Protein AF-0000000080651163 (afdb_homodimer)

InterPro domains:
  IPR012674 Calycin [G3DSA:2.40.128.20] (42-221)
  IPR012674 Calycin [SSF50814] (44-220)
  IPR014602 Uncharacterised conserved protein UCP036226 [PIRSF036226] (4-221)
  IPR014878 THAP4-like, heme-binding domain [PF08768] (44-219)

Structure (mmCIF, N/CA/C/O backbone):
data_AF-0000000080651163-model_v1
#
loop_
_entity.id
_entity.type
_entity.pdbx_description
1 polymer 'THAP4-like heme-binding beta-barrel domain-containing protein'
#
loop_
_atom_site.group_PDB
_atom_site.id
_atom_site.type_symbol
_atom_site.label_atom_id
_atom_site.label_alt_id
_atom_site.label_comp_id
_atom_site.label_asym_id
_atom_site.label_entity_id
_atom_site.label_seq_id
_atom_site.pdbx_PDB_ins_code
_atom_site.Cartn_x
_atom_site.Cartn_y
_atom_site.Cartn_z
_atom_site.occupancy
_atom_site.B_iso_or_equiv
_atom_site.auth_seq_id
_atom_site.auth_comp_id
_atom_site.auth_asym_id
_atom_site.auth_atom_id
_atom_site.pdbx_PDB_model_num
ATOM 1 N N . MET A 1 1 ? 51.156 18.938 74.125 1 22.95 1 MET A N 1
ATOM 2 C CA . MET A 1 1 ? 50.5 17.625 74.062 1 22.95 1 MET A CA 1
ATOM 3 C C . MET A 1 1 ? 49.094 17.75 73.5 1 22.95 1 MET A C 1
ATOM 5 O O . MET A 1 1 ? 48.156 17.078 73.938 1 22.95 1 MET A O 1
ATOM 9 N N . ARG A 1 2 ? 48.812 18.875 72.625 1 21.78 2 ARG A N 1
ATOM 10 C CA . ARG A 1 2 ? 47.5 19.328 72.188 1 21.78 2 ARG A CA 1
ATOM 11 C C . ARG A 1 2 ? 46.844 18.281 71.312 1 21.78 2 ARG A C 1
ATOM 13 O O . ARG A 1 2 ? 47.531 17.656 70.438 1 21.78 2 ARG A O 1
ATOM 20 N N . ALA A 1 3 ? 45.594 17.781 71.625 1 25.98 3 ALA A N 1
ATOM 21 C CA . ALA A 1 3 ? 44.5 16.844 71.375 1 25.98 3 ALA A CA 1
ATOM 22 C C . ALA A 1 3 ? 43.906 17.078 70 1 25.98 3 ALA A C 1
ATOM 24 O O . ALA A 1 3 ? 43.5 18.188 69.625 1 25.98 3 ALA A O 1
ATOM 25 N N . GLU A 1 4 ? 44.344 16.375 68.875 1 24.39 4 GLU A N 1
ATOM 26 C CA . GLU A 1 4 ? 44.094 16.203 67.438 1 24.39 4 GLU A CA 1
ATOM 27 C C . GLU A 1 4 ? 42.656 15.766 67.188 1 24.39 4 GLU A C 1
ATOM 29 O O . GLU A 1 4 ? 42.281 14.633 67.5 1 24.39 4 GLU A O 1
ATOM 34 N N . THR A 1 5 ? 41.656 16.547 67.625 1 27 5 THR A N 1
ATOM 35 C CA . THR A 1 5 ? 40.25 16.156 67.562 1 27 5 THR A CA 1
ATOM 36 C C . THR A 1 5 ? 39.844 15.891 66.062 1 27 5 THR A C 1
ATOM 38 O O . THR A 1 5 ? 39.875 16.797 65.25 1 27 5 THR A O 1
ATOM 41 N N . MET A 1 6 ? 40.188 14.688 65.5 1 25.88 6 MET A N 1
ATOM 42 C CA . MET A 1 6 ? 39.969 14.164 64.188 1 25.88 6 MET A CA 1
ATOM 43 C C . MET A 1 6 ? 38.469 14.148 63.844 1 25.88 6 MET A C 1
ATOM 45 O O . MET A 1 6 ? 37.688 13.516 64.562 1 25.88 6 MET A O 1
ATOM 49 N N . LYS A 1 7 ? 37.844 15.242 63.406 1 26.58 7 LYS A N 1
ATOM 50 C CA . LYS A 1 7 ? 36.469 15.445 63.031 1 26.58 7 LYS A CA 1
ATOM 51 C C . LYS A 1 7 ? 36.031 14.477 61.906 1 26.58 7 LYS A C 1
ATOM 53 O O . LYS A 1 7 ? 36.594 14.508 60.812 1 26.58 7 LYS A O 1
ATOM 58 N N . LYS A 1 8 ? 35.688 13.188 62.188 1 25.36 8 LYS A N 1
ATOM 59 C CA . LYS A 1 8 ? 35.25 12.156 61.25 1 25.36 8 LYS A CA 1
ATOM 60 C C . LYS A 1 8 ? 33.938 12.57 60.562 1 25.36 8 LYS A C 1
ATOM 62 O O . LYS A 1 8 ? 32.938 12.891 61.219 1 25.36 8 LYS A O 1
ATOM 67 N N . PHE A 1 9 ? 33.938 13.281 59.406 1 26.95 9 PHE A N 1
ATOM 68 C CA . PHE A 1 9 ? 32.812 13.664 58.562 1 26.95 9 PHE A CA 1
ATOM 69 C C . PHE A 1 9 ? 32.031 12.43 58.094 1 26.95 9 PHE A C 1
ATOM 71 O O . PHE A 1 9 ? 32.625 11.477 57.594 1 26.95 9 PHE A O 1
ATOM 78 N N . ILE A 1 10 ? 30.953 11.992 58.812 1 25.67 10 ILE A N 1
ATOM 79 C CA . ILE A 1 10 ? 30.047 10.875 58.594 1 25.67 10 ILE A CA 1
ATOM 80 C C . ILE A 1 10 ? 29.328 11.055 57.25 1 25.67 10 ILE A C 1
ATOM 82 O O . ILE A 1 10 ? 28.734 12.102 57 1 25.67 10 ILE A O 1
ATOM 86 N N . ILE A 1 11 ? 29.766 10.352 56.188 1 26.08 11 ILE A N 1
ATOM 87 C CA . ILE A 1 11 ? 29.25 10.227 54.812 1 26.08 11 ILE A CA 1
ATOM 88 C C . ILE A 1 11 ? 27.828 9.68 54.844 1 26.08 11 ILE A C 1
ATOM 90 O O . ILE A 1 11 ? 27.594 8.562 55.312 1 26.08 11 ILE A O 1
ATOM 94 N N . ALA A 1 12 ? 26.812 10.461 55.312 1 25.47 12 ALA A N 1
ATOM 95 C CA . ALA A 1 12 ? 25.438 9.953 55.281 1 25.47 12 ALA A CA 1
ATOM 96 C C . ALA A 1 12 ? 25.031 9.523 53.875 1 25.47 12 ALA A C 1
ATOM 98 O O . ALA A 1 12 ? 25.141 10.305 52.938 1 25.47 12 ALA A O 1
ATOM 99 N N . SER A 1 13 ? 25.234 8.25 53.5 1 26.03 13 SER A N 1
ATOM 100 C CA . SER A 1 13 ? 24.797 7.609 52.25 1 26.03 13 SER A CA 1
ATOM 101 C C . SER A 1 13 ? 23.297 7.738 52.062 1 26.03 13 SER A C 1
ATOM 103 O O . SER A 1 13 ? 22.516 7.301 52.906 1 26.03 13 SER A O 1
ATOM 105 N N . LEU A 1 14 ? 22.781 8.906 51.594 1 26.3 14 LEU A N 1
ATOM 106 C CA . LEU A 1 14 ? 21.359 9.055 51.281 1 26.3 14 LEU A CA 1
ATOM 107 C C . LEU A 1 14 ? 20.906 8 50.281 1 26.3 14 LEU A C 1
ATOM 109 O O . LEU A 1 14 ? 21.453 7.91 49.188 1 26.3 14 LEU A O 1
ATOM 113 N N . VAL A 1 15 ? 20.516 6.797 50.75 1 29.36 15 VAL A N 1
ATOM 114 C CA . VAL A 1 15 ? 19.938 5.715 49.969 1 29.36 15 VAL A CA 1
ATOM 115 C C . VAL A 1 15 ? 18.656 6.203 49.25 1 29.36 15 VAL A C 1
ATOM 117 O O . VAL A 1 15 ? 17.703 6.594 49.938 1 29.36 15 VAL A O 1
ATOM 120 N N . GLY A 1 16 ? 18.797 6.957 48.156 1 25.12 16 GLY A N 1
ATOM 121 C CA . GLY A 1 16 ? 17.641 7.344 47.375 1 25.12 16 GLY A CA 1
ATOM 122 C C . GLY A 1 16 ? 16.75 6.172 47 1 25.12 16 GLY A C 1
ATOM 123 O O . GLY A 1 16 ? 17.25 5.137 46.531 1 25.12 16 GLY A O 1
ATOM 124 N N . ILE A 1 17 ? 15.633 5.91 47.719 1 28.12 17 ILE A N 1
ATOM 125 C CA . ILE A 1 17 ? 14.594 4.918 47.5 1 28.12 17 ILE A CA 1
ATOM 126 C C . ILE A 1 17 ? 14.008 5.113 46.094 1 28.12 17 ILE A C 1
ATOM 128 O O . ILE A 1 17 ? 13.586 6.219 45.75 1 28.12 17 ILE A O 1
ATOM 132 N N . SER A 1 18 ? 14.516 4.375 45.125 1 28.05 18 SER A N 1
ATOM 133 C CA . SER A 1 18 ? 13.961 4.297 43.781 1 28.05 18 SER A CA 1
ATOM 134 C C . SER A 1 18 ? 12.492 3.871 43.812 1 28.05 18 SER A C 1
ATOM 136 O O . SER A 1 18 ? 12.18 2.738 44.188 1 28.05 18 SER A O 1
ATOM 138 N N . ALA A 1 19 ? 11.539 4.707 44.219 1 27.91 19 ALA A N 1
ATOM 139 C CA . ALA A 1 19 ? 10.141 4.301 44.062 1 27.91 19 ALA A CA 1
ATOM 140 C C . ALA A 1 19 ? 9.828 3.873 42.625 1 27.91 19 ALA A C 1
ATOM 142 O O . ALA A 1 19 ? 9.969 4.664 41.719 1 27.91 19 ALA A O 1
ATOM 143 N N . ALA A 1 20 ? 9.992 2.586 42.344 1 29.36 20 ALA A N 1
ATOM 144 C CA . ALA A 1 20 ? 9.477 1.976 41.125 1 29.36 20 ALA A CA 1
ATOM 145 C C . ALA A 1 20 ? 7.984 2.244 40.969 1 29.36 20 ALA A C 1
ATOM 147 O O . ALA A 1 20 ? 7.168 1.738 41.719 1 29.36 20 ALA A O 1
ATOM 148 N N . LEU A 1 21 ? 7.605 3.508 40.688 1 31.38 21 LEU A N 1
ATOM 149 C CA . LEU A 1 21 ? 6.176 3.607 40.406 1 31.38 21 LEU A CA 1
ATOM 150 C C . LEU A 1 21 ? 5.781 2.686 39.25 1 31.38 21 LEU A C 1
ATOM 152 O O . LEU A 1 21 ? 6.395 2.725 38.188 1 31.38 21 LEU A O 1
ATOM 156 N N . PRO A 1 22 ? 5.223 1.517 39.594 1 33.09 22 PRO A N 1
ATOM 157 C CA . PRO A 1 22 ? 4.707 0.686 38.531 1 33.09 22 PRO A CA 1
ATOM 158 C C . PRO A 1 22 ? 3.742 1.44 37.594 1 33.09 22 PRO A C 1
ATOM 160 O O . PRO A 1 22 ? 2.852 2.145 38.094 1 33.09 22 PRO A O 1
ATOM 163 N N . LEU A 1 23 ? 4.234 2.115 36.594 1 30.75 23 LEU A N 1
ATOM 164 C CA . LEU A 1 23 ? 3.256 2.627 35.625 1 30.75 23 LEU A CA 1
ATOM 165 C C . LEU A 1 23 ? 2.395 1.496 35.094 1 30.75 23 LEU A C 1
ATOM 167 O O . LEU A 1 23 ? 2.914 0.542 34.5 1 30.75 23 LEU A O 1
ATOM 171 N N . PRO A 1 24 ? 1.314 1.161 35.781 1 33.72 24 PRO A N 1
ATOM 172 C CA . PRO A 1 24 ? 0.444 0.208 35.062 1 33.72 24 PRO A CA 1
ATOM 173 C C . PRO A 1 24 ? 0.053 0.678 33.688 1 33.72 24 PRO A C 1
ATOM 175 O O . PRO A 1 24 ? -0.509 1.765 33.531 1 33.72 24 PRO A O 1
ATOM 178 N N . THR A 1 25 ? 0.872 0.562 32.75 1 32.19 25 THR A N 1
ATOM 179 C CA . THR A 1 25 ? 0.318 0.75 31.406 1 32.19 25 THR A CA 1
ATOM 180 C C . THR A 1 25 ? -0.868 -0.183 31.172 1 32.19 25 THR A C 1
ATOM 182 O O . THR A 1 25 ? -0.701 -1.402 31.094 1 32.19 25 THR A O 1
ATOM 185 N N . HIS A 1 26 ? -1.938 -0.028 31.906 1 30.03 26 HIS A N 1
ATOM 186 C CA . HIS A 1 26 ? -3.119 -0.759 31.469 1 30.03 26 HIS A CA 1
ATOM 187 C C . HIS A 1 26 ? -3.385 -0.524 29.984 1 30.03 26 HIS A C 1
ATOM 189 O O . HIS A 1 26 ? -3.66 0.604 29.562 1 30.03 26 HIS A O 1
ATOM 195 N N . ALA A 1 27 ? -2.795 -1.27 29.156 1 33.47 27 ALA A N 1
ATOM 196 C CA . ALA A 1 27 ? -3.381 -1.371 27.828 1 33.47 27 ALA A CA 1
ATOM 197 C C . ALA A 1 27 ? -4.891 -1.587 27.906 1 33.47 27 ALA A C 1
ATOM 199 O O . ALA A 1 27 ? -5.352 -2.676 28.25 1 33.47 27 ALA A O 1
ATOM 200 N N . GLU A 1 28 ? -5.672 -0.628 28.406 1 31.88 28 GLU A N 1
ATOM 201 C CA . GLU A 1 28 ? -7.102 -0.816 28.188 1 31.88 28 GLU A CA 1
ATOM 202 C C . GLU A 1 28 ? -7.395 -1.215 26.734 1 31.88 28 GLU A C 1
ATOM 204 O O . GLU A 1 28 ? -7.043 -0.49 25.812 1 31.88 28 GLU A O 1
ATOM 209 N N . THR A 1 29 ? -7.301 -2.428 26.453 1 37.78 29 THR A N 1
ATOM 210 C CA . THR A 1 29 ? -7.883 -2.887 25.188 1 37.78 29 THR A CA 1
ATOM 211 C C . THR A 1 29 ? -9.227 -2.205 24.938 1 37.78 29 THR A C 1
ATOM 213 O O . THR A 1 29 ? -10.156 -2.342 25.734 1 37.78 29 THR A O 1
ATOM 216 N N . ASN A 1 30 ? -9.195 -0.977 24.531 1 39.34 30 ASN A N 1
ATOM 217 C CA . ASN A 1 30 ? -10.43 -0.368 24.047 1 39.34 30 ASN A CA 1
ATOM 218 C C . ASN A 1 30 ? -11.344 -1.398 23.375 1 39.34 30 ASN A C 1
ATOM 220 O O . ASN A 1 30 ? -11.203 -1.681 22.188 1 39.34 30 ASN A O 1
ATOM 224 N N . LYS A 1 31 ? -11.648 -2.385 24 1 36.62 31 LYS A N 1
ATOM 225 C CA . LYS A 1 31 ? -12.688 -3.252 23.469 1 36.62 31 LYS A CA 1
ATOM 226 C C . LYS A 1 31 ? -13.938 -2.453 23.109 1 36.62 31 LYS A C 1
ATOM 228 O O . LYS A 1 31 ? -14.602 -1.904 23.984 1 36.62 31 LYS A O 1
ATOM 233 N N . ALA A 1 32 ? -14.055 -1.808 21.953 1 44.81 32 ALA A N 1
ATOM 234 C CA . ALA A 1 32 ? -15.344 -1.311 21.484 1 44.81 32 ALA A CA 1
ATOM 235 C C . ALA A 1 32 ? -16.469 -2.271 21.859 1 44.81 32 ALA A C 1
ATOM 237 O O . ALA A 1 32 ? -16.266 -3.484 21.922 1 44.81 32 ALA A O 1
ATOM 238 N N . PRO A 1 33 ? -17.516 -1.879 22.391 1 50.28 33 PRO A N 1
ATOM 239 C CA . PRO A 1 33 ? -18.609 -2.82 22.594 1 50.28 33 PRO A CA 1
ATOM 240 C C . PRO A 1 33 ? -18.828 -3.746 21.391 1 50.28 33 PRO A C 1
ATOM 242 O O . PRO A 1 33 ? -18.5 -3.377 20.266 1 50.28 33 PRO A O 1
ATOM 245 N N . GLU A 1 34 ? -18.969 -5.109 21.531 1 55.12 34 GLU A N 1
ATOM 246 C CA . GLU A 1 34 ? -19.094 -6.238 20.609 1 55.12 34 GLU A CA 1
ATOM 247 C C . GLU A 1 34 ? -19.828 -5.84 19.344 1 55.12 34 GLU A C 1
ATOM 249 O O . GLU A 1 34 ? -19.531 -6.348 18.25 1 55.12 34 GLU A O 1
ATOM 254 N N . ASN A 1 35 ? -20.641 -4.672 19.391 1 65.31 35 ASN A N 1
ATOM 255 C CA . ASN A 1 35 ? -21.484 -4.422 18.234 1 65.31 35 ASN A CA 1
ATOM 256 C C . ASN A 1 35 ? -21.281 -3.023 17.672 1 65.31 35 ASN A C 1
ATOM 258 O O . ASN A 1 35 ? -22.031 -2.576 16.812 1 65.31 35 ASN A O 1
ATOM 262 N N . SER A 1 36 ? -20.219 -2.416 18.125 1 88.56 36 SER A N 1
ATOM 263 C CA . SER A 1 36 ? -20.031 -1.05 17.641 1 88.56 36 SER A CA 1
ATOM 264 C C . SER A 1 36 ? -19.172 -1.011 16.391 1 88.56 36 SER A C 1
ATOM 266 O O . SER A 1 36 ? -18.172 -1.727 16.297 1 88.56 36 SER A O 1
ATOM 268 N N . THR A 1 37 ? -19.625 -0.181 15.406 1 96.44 37 THR A N 1
ATOM 269 C CA . THR A 1 37 ? -18.828 0.049 14.211 1 96.44 37 THR A CA 1
ATOM 270 C C . THR A 1 37 ? -17.797 1.146 14.453 1 96.44 37 THR A C 1
ATOM 272 O O . THR A 1 37 ? -16.969 1.44 13.586 1 96.44 37 THR A O 1
ATOM 275 N N . ILE A 1 38 ? -17.844 1.748 15.703 1 97.12 38 ILE A N 1
ATOM 276 C CA . ILE A 1 38 ? -16.922 2.818 16.062 1 97.12 38 ILE A CA 1
ATOM 277 C C . ILE A 1 38 ? -15.719 2.234 16.781 1 97.12 38 ILE A C 1
ATOM 279 O O . ILE A 1 38 ? -15.859 1.58 17.812 1 97.12 38 ILE A O 1
ATOM 283 N N . ILE A 1 39 ? -14.578 2.361 16.219 1 96.81 39 ILE A N 1
ATOM 284 C CA . ILE A 1 39 ? -13.305 1.937 16.797 1 96.81 39 ILE A CA 1
ATOM 285 C C . ILE A 1 39 ? -12.344 3.123 16.859 1 96.81 39 ILE A C 1
ATOM 287 O O . ILE A 1 39 ? -12.07 3.76 15.844 1 96.81 39 ILE A O 1
ATOM 291 N N . ASN A 1 40 ? -11.797 3.441 18.047 1 94.81 40 ASN A N 1
ATOM 292 C CA . ASN A 1 40 ? -10.883 4.562 18.234 1 94.81 40 ASN A CA 1
ATOM 293 C C . ASN A 1 40 ? -11.477 5.863 17.703 1 94.81 40 ASN A C 1
ATOM 295 O O . ASN A 1 40 ? -10.789 6.625 17.016 1 94.81 40 ASN A O 1
ATOM 299 N N . GLY A 1 41 ? -12.773 5.996 17.828 1 95.56 41 GLY A N 1
ATOM 300 C CA . GLY A 1 41 ? -13.461 7.223 17.453 1 95.56 41 GLY A CA 1
ATOM 301 C C . GLY A 1 41 ? -13.805 7.293 15.977 1 95.56 41 GLY A C 1
ATOM 302 O O . GLY A 1 41 ? -14.352 8.297 15.508 1 95.56 41 GLY A O 1
ATOM 303 N N . MET A 1 42 ? -13.531 6.285 15.227 1 97.75 42 MET A N 1
ATOM 304 C CA . MET A 1 42 ? -13.781 6.242 13.789 1 97.75 42 MET A CA 1
ATOM 305 C C . MET A 1 42 ? -14.859 5.219 13.461 1 97.75 42 MET A C 1
ATOM 307 O O . MET A 1 42 ? -14.852 4.105 13.992 1 97.75 42 MET A O 1
ATOM 311 N N . ASP A 1 43 ? -15.766 5.621 12.633 1 98.5 43 ASP A N 1
ATOM 312 C CA . ASP A 1 43 ? -16.812 4.699 12.195 1 98.5 43 ASP A CA 1
ATOM 313 C C . ASP A 1 43 ? -16.359 3.9 10.969 1 98.5 43 ASP A C 1
ATOM 315 O O . ASP A 1 43 ? -16.312 4.434 9.859 1 98.5 43 ASP A O 1
ATOM 319 N N . PHE A 1 44 ? -16.188 2.609 11.172 1 98.62 44 PHE A N 1
ATOM 320 C CA . PHE A 1 44 ? -15.688 1.766 10.094 1 98.62 44 PHE A CA 1
ATOM 321 C C . PHE A 1 44 ? -16.828 1.064 9.375 1 98.62 44 PHE A C 1
ATOM 323 O O . PHE A 1 44 ? -16.609 0.344 8.398 1 98.62 44 PHE A O 1
ATOM 330 N N . GLY A 1 45 ? -18.016 1.302 9.805 1 98 45 GLY A N 1
ATOM 331 C CA . GLY A 1 45 ? -19.141 0.652 9.164 1 98 45 GLY A CA 1
ATOM 332 C C . GLY A 1 45 ? -18.984 -0.85 9.039 1 98 45 GLY A C 1
ATOM 333 O O . GLY A 1 45 ? -18.672 -1.53 10.016 1 98 45 GLY A O 1
ATOM 334 N N . PRO A 1 46 ? -19.234 -1.421 7.859 1 97.62 46 PRO A N 1
ATOM 335 C CA . PRO A 1 46 ? -19.172 -2.873 7.672 1 97.62 46 PRO A CA 1
ATOM 336 C C . PRO A 1 46 ? -17.766 -3.428 7.895 1 97.62 46 PRO A C 1
ATOM 338 O O . PRO A 1 46 ? -17.594 -4.641 8.039 1 97.62 46 PRO A O 1
ATOM 341 N N . LEU A 1 47 ? -16.766 -2.594 7.879 1 98.19 47 LEU A N 1
ATOM 342 C CA . LEU A 1 47 ? -15.391 -3.061 7.977 1 98.19 47 LEU A CA 1
ATOM 343 C C . LEU A 1 47 ? -15 -3.32 9.43 1 98.19 47 LEU A C 1
ATOM 345 O O . LEU A 1 47 ? -13.977 -3.947 9.695 1 98.19 47 LEU A O 1
ATOM 349 N N . ALA A 1 48 ? -15.805 -2.84 10.375 1 97.62 48 ALA A N 1
ATOM 350 C CA . ALA A 1 48 ? -15.461 -2.895 11.789 1 97.62 48 ALA A CA 1
ATOM 351 C C . ALA A 1 48 ? -15.195 -4.332 12.234 1 97.62 48 ALA A C 1
ATOM 353 O O . ALA A 1 48 ? -14.312 -4.582 13.055 1 97.62 48 ALA A O 1
ATOM 354 N N . LYS A 1 49 ? -15.914 -5.242 11.734 1 95.44 49 LYS A N 1
ATOM 355 C CA . LYS A 1 49 ? -15.828 -6.625 12.195 1 95.44 49 LYS A CA 1
ATOM 356 C C . LYS A 1 49 ? -14.516 -7.27 11.75 1 95.44 49 LYS A C 1
ATOM 358 O O . LYS A 1 49 ? -14.164 -8.352 12.219 1 95.44 49 LYS A O 1
ATOM 363 N N . LEU A 1 50 ? -13.766 -6.637 10.844 1 97.5 50 LEU A N 1
ATOM 364 C CA . LEU A 1 50 ? -12.547 -7.215 10.289 1 97.5 50 LEU A CA 1
ATOM 365 C C . LEU A 1 50 ? -11.391 -7.105 11.273 1 97.5 50 LEU A C 1
ATOM 367 O O . LEU A 1 50 ? -10.398 -7.82 11.148 1 97.5 50 LEU A O 1
ATOM 371 N N . VAL A 1 51 ? -11.477 -6.266 12.203 1 97.69 51 VAL A N 1
ATOM 372 C CA . VAL A 1 51 ? -10.359 -6.012 13.102 1 97.69 51 VAL A CA 1
ATOM 373 C C . VAL A 1 51 ? -9.883 -7.324 13.711 1 97.69 51 VAL A C 1
ATOM 375 O O . VAL A 1 51 ? -10.68 -8.094 14.25 1 97.69 51 VAL A O 1
ATOM 378 N N . GLY A 1 52 ? -8.594 -7.504 13.617 1 97.94 52 GLY A N 1
ATOM 379 C CA . GLY A 1 52 ? -8.008 -8.727 14.148 1 97.94 52 GLY A CA 1
ATOM 380 C C . GLY A 1 52 ? -7.332 -9.57 13.086 1 97.94 52 GLY A C 1
ATOM 381 O O . GLY A 1 52 ? -7.027 -9.078 11.992 1 97.94 52 GLY A O 1
ATOM 382 N N . THR A 1 53 ? -7.004 -10.781 13.438 1 98.69 53 THR A N 1
ATOM 383 C CA . THR A 1 53 ? -6.293 -11.695 12.555 1 98.69 53 THR A CA 1
ATOM 384 C C . THR A 1 53 ? -7.219 -12.805 12.062 1 98.69 53 THR A C 1
ATOM 386 O O . THR A 1 53 ? -8.016 -13.344 12.836 1 98.69 53 THR A O 1
ATOM 389 N N . TRP A 1 54 ? -7.172 -13.094 10.812 1 98.38 54 TRP A N 1
ATOM 390 C CA . TRP A 1 54 ? -7.961 -14.125 10.148 1 98.38 54 TRP A CA 1
ATOM 391 C C . TRP A 1 54 ? -7.055 -15.164 9.484 1 98.38 54 TRP A C 1
ATOM 393 O O . TRP A 1 54 ? -6.031 -14.812 8.898 1 98.38 54 TRP A O 1
ATOM 403 N N . LYS A 1 55 ? -7.457 -16.391 9.594 1 98 55 LYS A N 1
ATOM 404 C CA . LYS A 1 55 ? -6.699 -17.484 8.969 1 98 55 LYS A CA 1
ATOM 405 C C . LYS A 1 55 ? -7.609 -18.375 8.133 1 98 55 LYS A C 1
ATOM 407 O O . LYS A 1 55 ? -8.805 -18.484 8.406 1 98 55 LYS A O 1
ATOM 412 N N . THR A 1 56 ? -6.984 -18.984 7.176 1 97.12 56 THR A N 1
ATOM 413 C CA . THR A 1 56 ? -7.715 -19.859 6.277 1 97.12 56 THR A CA 1
ATOM 414 C C . THR A 1 56 ? -8.359 -21.016 7.051 1 97.12 56 THR A C 1
ATOM 416 O O . THR A 1 56 ? -7.75 -21.578 7.961 1 97.12 56 THR A O 1
ATOM 419 N N . VAL A 1 57 ? -9.578 -21.297 6.621 1 92 57 VAL A N 1
ATOM 420 C CA . VAL A 1 57 ? -10.25 -22.516 7.043 1 92 57 VAL A CA 1
ATOM 421 C C . VAL A 1 57 ? -9.922 -23.656 6.07 1 92 57 VAL A C 1
ATOM 423 O O . VAL A 1 57 ? -9.742 -23.406 4.871 1 92 57 VAL A O 1
ATOM 426 N N . GLU A 1 58 ? -9.781 -24.812 6.629 1 85.56 58 GLU A N 1
ATOM 427 C CA . GLU A 1 58 ? -9.586 -25.938 5.73 1 85.56 58 GLU A CA 1
ATOM 428 C C . GLU A 1 58 ? -10.719 -26.031 4.707 1 85.56 58 GLU A C 1
ATOM 430 O O . GLU A 1 58 ? -11.883 -25.766 5.035 1 85.56 58 GLU A O 1
ATOM 435 N N . PRO A 1 59 ? -10.422 -26.453 3.438 1 82.94 59 PRO A N 1
ATOM 436 C CA . PRO A 1 59 ? -9.172 -27.031 2.939 1 82.94 59 PRO A CA 1
ATOM 437 C C . PRO A 1 59 ? -8.172 -25.969 2.482 1 82.94 59 PRO A C 1
ATOM 439 O O . PRO A 1 59 ? -7.094 -26.312 1.989 1 82.94 59 PRO A O 1
ATOM 442 N N . GLY A 1 60 ? -8.438 -24.703 2.594 1 83.94 60 GLY A N 1
ATOM 443 C CA . GLY A 1 60 ? -7.516 -23.672 2.148 1 83.94 60 GLY A CA 1
ATOM 444 C C . GLY A 1 60 ? -7.984 -22.953 0.899 1 83.94 60 GLY A C 1
ATOM 445 O O . GLY A 1 60 ? -9.117 -23.156 0.448 1 83.94 60 GLY A O 1
ATOM 446 N N . GLY A 1 61 ? -7.062 -21.984 0.457 1 94.06 61 GLY A N 1
ATOM 447 C CA . GLY A 1 61 ? -7.344 -21.234 -0.76 1 94.06 61 GLY A CA 1
ATOM 448 C C . GLY A 1 61 ? -6.691 -21.844 -1.991 1 94.06 61 GLY A C 1
ATOM 449 O O . GLY A 1 61 ? -5.922 -22.797 -1.889 1 94.06 61 GLY A O 1
ATOM 450 N N . THR A 1 62 ? -7.18 -21.453 -3.062 1 95.5 62 THR A N 1
ATOM 451 C CA . THR A 1 62 ? -6.605 -21.875 -4.332 1 95.5 62 THR A CA 1
ATOM 452 C C . THR A 1 62 ? -6.172 -20.672 -5.164 1 95.5 62 THR A C 1
ATOM 454 O O . THR A 1 62 ? -6.934 -19.719 -5.328 1 95.5 62 THR A O 1
ATOM 457 N N . ASP A 1 63 ? -4.953 -20.75 -5.641 1 96.69 63 ASP A N 1
ATOM 458 C CA . ASP A 1 63 ? -4.359 -19.75 -6.523 1 96.69 63 ASP A CA 1
ATOM 459 C C . ASP A 1 63 ? -4.242 -20.281 -7.953 1 96.69 63 ASP A C 1
ATOM 461 O O . ASP A 1 63 ? -3.592 -21.297 -8.195 1 96.69 63 ASP A O 1
ATOM 465 N N . VAL A 1 64 ? -4.891 -19.656 -8.875 1 97.5 64 VAL A N 1
ATOM 466 C CA . VAL A 1 64 ? -4.734 -19.922 -10.297 1 97.5 64 VAL A CA 1
ATOM 467 C C . VAL A 1 64 ? -3.912 -18.797 -10.945 1 97.5 64 VAL A C 1
ATOM 469 O O . VAL A 1 64 ? -4.359 -17.656 -11.008 1 97.5 64 VAL A O 1
ATOM 472 N N . ALA A 1 65 ? -2.725 -19.078 -11.445 1 97.56 65 ALA A N 1
ATOM 473 C CA . ALA A 1 65 ? -1.786 -18.062 -11.93 1 97.56 65 ALA A CA 1
ATOM 474 C C . ALA A 1 65 ? -1.081 -18.547 -13.195 1 97.56 65 ALA A C 1
ATOM 476 O O . ALA A 1 65 ? -1.114 -19.734 -13.531 1 97.56 65 ALA A O 1
ATOM 477 N N . PRO A 1 66 ? -0.52 -17.578 -13.953 1 97.06 66 PRO A N 1
ATOM 478 C CA . PRO A 1 66 ? 0.258 -18.016 -15.117 1 97.06 66 PRO A CA 1
ATOM 479 C C . PRO A 1 66 ? 1.481 -18.844 -14.734 1 97.06 66 PRO A C 1
ATOM 481 O O . PRO A 1 66 ? 2.262 -18.438 -13.867 1 97.06 66 PRO A O 1
ATOM 484 N N . GLY A 1 67 ? 1.604 -19.953 -15.43 1 96.69 67 GLY A N 1
ATOM 485 C CA . GLY A 1 67 ? 2.787 -20.766 -15.219 1 96.69 67 GLY A CA 1
ATOM 486 C C . GLY A 1 67 ? 4.074 -20.078 -15.617 1 96.69 67 GLY A C 1
ATOM 487 O O . GLY A 1 67 ? 4.105 -19.312 -16.594 1 96.69 67 GLY A O 1
ATOM 488 N N . LYS A 1 68 ? 5.141 -20.375 -14.852 1 95.69 68 LYS A N 1
ATOM 489 C CA . LYS A 1 68 ? 6.445 -19.781 -15.133 1 95.69 68 LYS A CA 1
ATOM 490 C C . LYS A 1 68 ? 7.219 -20.609 -16.156 1 95.69 68 LYS A C 1
ATOM 492 O O . LYS A 1 68 ? 6.871 -21.766 -16.406 1 95.69 68 LYS A O 1
ATOM 497 N N . GLU A 1 69 ? 8.211 -19.953 -16.703 1 96.19 69 GLU A N 1
ATOM 498 C CA . GLU A 1 69 ? 9.133 -20.719 -17.531 1 96.19 69 GLU A CA 1
ATOM 499 C C . GLU A 1 69 ? 9.719 -21.906 -16.781 1 96.19 69 GLU A C 1
ATOM 501 O O . GLU A 1 69 ? 10.109 -21.781 -15.617 1 96.19 69 GLU A O 1
ATOM 506 N N . GLY A 1 70 ? 9.578 -23.109 -17.391 1 94.62 70 GLY A N 1
ATOM 507 C CA . GLY A 1 70 ? 10.156 -24.312 -16.797 1 94.62 70 GLY A CA 1
ATOM 508 C C . GLY A 1 70 ? 9.195 -25.047 -15.883 1 94.62 70 GLY A C 1
ATOM 509 O O . GLY A 1 70 ? 9.508 -26.141 -15.383 1 94.62 70 GLY A O 1
ATOM 510 N N . SER A 1 71 ? 8.047 -24.484 -15.656 1 93.94 71 SER A N 1
ATOM 511 C CA . SER A 1 71 ? 7.086 -25.156 -14.797 1 93.94 71 SER A CA 1
ATOM 512 C C . SER A 1 71 ? 6.465 -26.359 -15.5 1 93.94 71 SER A C 1
ATOM 514 O O . SER A 1 71 ? 6.594 -26.516 -16.719 1 93.94 71 SER A O 1
ATOM 516 N N . ASN A 1 72 ? 5.742 -27.141 -14.719 1 93.94 72 ASN A N 1
ATOM 517 C CA . ASN A 1 72 ? 5.121 -28.344 -15.258 1 93.94 72 ASN A CA 1
ATOM 518 C C . ASN A 1 72 ? 3.996 -28 -16.234 1 93.94 72 ASN A C 1
ATOM 520 O O . ASN A 1 72 ? 3.68 -28.797 -17.125 1 93.94 72 ASN A O 1
ATOM 524 N N . VAL A 1 73 ? 3.402 -26.812 -16.109 1 96.38 73 VAL A N 1
ATOM 525 C CA . VAL A 1 73 ? 2.279 -26.438 -16.969 1 96.38 73 VAL A CA 1
ATOM 526 C C . VAL A 1 73 ? 2.77 -25.562 -18.109 1 96.38 73 VAL A C 1
ATOM 528 O O . VAL A 1 73 ? 1.979 -25.141 -18.953 1 96.38 73 VAL A O 1
ATOM 531 N N . GLY A 1 74 ? 4.043 -25.297 -18.234 1 95.44 74 GLY A N 1
ATOM 532 C CA . GLY A 1 74 ? 4.617 -24.469 -19.281 1 95.44 74 GLY A CA 1
ATOM 533 C C . GLY A 1 74 ? 4.391 -22.984 -19.047 1 95.44 74 GLY A C 1
ATOM 534 O O . GLY A 1 74 ? 3.504 -22.594 -18.297 1 95.44 74 GLY A O 1
ATOM 535 N N . LYS A 1 75 ? 5.219 -22.203 -19.734 1 95.81 75 LYS A N 1
ATOM 536 C CA . LYS A 1 75 ? 5.105 -20.75 -19.656 1 95.81 75 LYS A CA 1
ATOM 537 C C . LYS A 1 75 ? 3.736 -20.281 -20.141 1 95.81 75 LYS A C 1
ATOM 539 O O . LYS A 1 75 ? 3.355 -20.531 -21.297 1 95.81 75 LYS A O 1
ATOM 544 N N . GLY A 1 76 ? 3.021 -19.562 -19.172 1 95.88 76 GLY A N 1
ATOM 545 C CA . GLY A 1 76 ? 1.71 -19.047 -19.547 1 95.88 76 GLY A CA 1
ATOM 546 C C . GLY A 1 76 ? 0.596 -20.062 -19.328 1 95.88 76 GLY A C 1
ATOM 547 O O . GLY A 1 76 ? -0.584 -19.719 -19.438 1 95.88 76 GLY A O 1
ATOM 548 N N . GLY A 1 77 ? 0.956 -21.312 -19.047 1 97.12 77 GLY A N 1
ATOM 549 C CA . GLY A 1 77 ? -0.055 -22.297 -18.703 1 97.12 77 GLY A CA 1
ATOM 550 C C . GLY A 1 77 ? -0.774 -22 -17.406 1 97.12 77 GLY A C 1
ATOM 551 O O . GLY A 1 77 ? -0.475 -21 -16.75 1 97.12 77 GLY A O 1
ATOM 552 N N . THR A 1 78 ? -1.752 -22.797 -17.109 1 97.75 78 THR A N 1
ATOM 553 C CA . THR A 1 78 ? -2.535 -22.578 -15.891 1 97.75 78 THR A CA 1
ATOM 554 C C . THR A 1 78 ? -1.926 -23.328 -14.711 1 97.75 78 THR A C 1
ATOM 556 O O . THR A 1 78 ? -2.01 -24.547 -14.633 1 97.75 78 THR A O 1
ATOM 559 N N . ALA A 1 79 ? -1.297 -22.594 -13.797 1 97.06 79 ALA A N 1
ATOM 560 C CA . ALA A 1 79 ? -0.757 -23.172 -12.57 1 97.06 79 ALA A CA 1
ATOM 561 C C . ALA A 1 79 ? -1.75 -23.031 -11.422 1 97.06 79 ALA A C 1
ATOM 563 O O . ALA A 1 79 ? -2.334 -21.969 -11.219 1 97.06 79 ALA A O 1
ATOM 564 N N . VAL A 1 80 ? -1.968 -24.125 -10.758 1 97.06 80 VAL A N 1
ATOM 565 C CA . VAL A 1 80 ? -2.846 -24.125 -9.594 1 97.06 80 VAL A CA 1
ATOM 566 C C . VAL A 1 80 ? -2.033 -24.438 -8.336 1 97.06 80 VAL A C 1
ATOM 568 O O . VAL A 1 80 ? -1.281 -25.406 -8.297 1 97.06 80 VAL A O 1
ATOM 571 N N . GLU A 1 81 ? -2.084 -23.547 -7.305 1 96.25 81 GLU A N 1
ATOM 572 C CA . GLU A 1 81 ? -1.313 -23.688 -6.074 1 96.25 81 GLU A CA 1
ATOM 573 C C . GLU A 1 81 ? -2.213 -23.578 -4.844 1 96.25 81 GLU A C 1
ATOM 575 O O . GLU A 1 81 ? -2.723 -22.5 -4.535 1 96.25 81 GLU A O 1
ATOM 580 N N . PRO A 1 82 ? -2.484 -24.75 -4.148 1 96.81 82 PRO A N 1
ATOM 581 C CA . PRO A 1 82 ? -3.158 -24.641 -2.852 1 96.81 82 PRO A CA 1
ATOM 582 C C . PRO A 1 82 ? -2.361 -23.812 -1.843 1 96.81 82 PRO A C 1
ATOM 584 O O . PRO A 1 82 ? -1.132 -23.906 -1.798 1 96.81 82 PRO A O 1
ATOM 587 N N . TYR A 1 83 ? -3.121 -23.016 -1.104 1 97.94 83 TYR A N 1
ATOM 588 C CA . TYR A 1 83 ? -2.406 -22.156 -0.161 1 97.94 83 TYR A CA 1
ATOM 589 C C . TYR A 1 83 ? -3.217 -21.953 1.111 1 97.94 83 TYR A C 1
ATOM 591 O O . TYR A 1 83 ? -4.406 -22.266 1.155 1 97.94 83 TYR A O 1
ATOM 599 N N . TYR A 1 84 ? -2.572 -21.562 2.162 1 97.88 84 TYR A N 1
ATOM 600 C CA . TYR A 1 84 ? -3.215 -20.969 3.322 1 97.88 84 TYR A CA 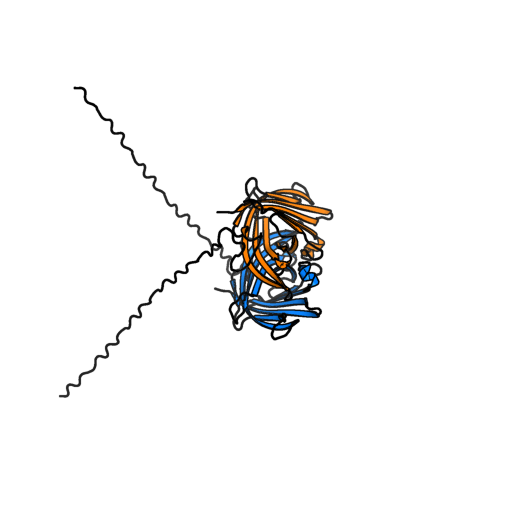1
ATOM 601 C C . TYR A 1 84 ? -2.699 -19.547 3.555 1 97.88 84 TYR A C 1
ATOM 603 O O . TYR A 1 84 ? -1.689 -19.141 2.973 1 97.88 84 TYR A O 1
ATOM 611 N N . GLU A 1 85 ? -3.51 -18.797 4.305 1 98.19 85 GLU A N 1
ATOM 612 C CA . GLU A 1 85 ? -3.168 -17.375 4.391 1 98.19 85 GLU A CA 1
ATOM 613 C C . GLU A 1 85 ? -3.484 -16.812 5.773 1 98.19 85 GLU A C 1
ATOM 615 O O . GLU A 1 85 ? -4.207 -17.438 6.551 1 98.19 85 GLU A O 1
ATOM 620 N N . VAL A 1 86 ? -2.811 -15.789 6.121 1 98.38 86 VAL A N 1
ATOM 621 C CA . VAL A 1 86 ? -3.049 -14.961 7.301 1 98.38 86 VAL A CA 1
ATOM 622 C C . VAL A 1 86 ? -3.354 -13.531 6.871 1 98.38 86 VAL A C 1
ATOM 624 O O . VAL A 1 86 ? -2.574 -12.914 6.137 1 98.38 86 VAL A O 1
ATOM 627 N N . LEU A 1 87 ? -4.496 -13.062 7.242 1 98.31 87 LEU A N 1
ATOM 628 C CA . LEU A 1 87 ? -4.918 -11.68 7.035 1 98.31 87 LEU A CA 1
ATOM 629 C C . LEU A 1 87 ? -5.082 -10.953 8.367 1 98.31 87 LEU A C 1
ATOM 631 O O . LEU A 1 87 ? -5.82 -11.414 9.242 1 98.31 87 LEU A O 1
ATOM 635 N N . THR A 1 88 ? -4.391 -9.883 8.562 1 98.81 88 THR A N 1
ATOM 636 C CA . THR A 1 88 ? -4.504 -9.086 9.773 1 98.81 88 THR A CA 1
ATOM 637 C C . THR A 1 88 ? -4.988 -7.672 9.445 1 98.81 88 THR A C 1
ATOM 639 O O . THR A 1 88 ? -4.453 -7.02 8.547 1 98.81 88 THR A O 1
ATOM 642 N N . PHE A 1 89 ? -5.988 -7.215 10.195 1 98.56 89 PHE A N 1
ATOM 643 C CA . PHE A 1 89 ? -6.59 -5.898 10.023 1 98.56 89 PHE A CA 1
ATOM 644 C C . PHE A 1 89 ? -6.426 -5.055 11.281 1 98.56 89 PHE A C 1
ATOM 646 O O . PHE A 1 89 ? -6.617 -5.551 12.391 1 98.56 89 PHE A O 1
ATOM 653 N N . GLU A 1 90 ? -6.082 -3.781 11.07 1 98.38 90 GLU A N 1
ATOM 654 C CA . GLU A 1 90 ? -5.953 -2.844 12.188 1 98.38 90 GLU A CA 1
ATOM 655 C C . GLU A 1 90 ? -6.43 -1.448 11.789 1 98.38 90 GLU A C 1
ATOM 657 O O . GLU A 1 90 ? -6.09 -0.953 10.711 1 98.38 90 GLU A O 1
ATOM 662 N N . PRO A 1 91 ? -7.238 -0.809 12.695 1 98.31 91 PRO A N 1
ATOM 663 C CA . PRO A 1 91 ? -7.527 0.599 12.414 1 98.31 91 PRO A CA 1
ATOM 664 C C . PRO A 1 91 ? -6.266 1.442 12.266 1 98.31 91 PRO A C 1
ATOM 666 O O . PRO A 1 91 ? -5.34 1.324 13.078 1 98.31 91 PRO A O 1
ATOM 669 N N . ALA A 1 92 ? -6.258 2.27 11.211 1 98.12 92 ALA A N 1
ATOM 670 C CA . ALA A 1 92 ? -4.973 2.904 10.922 1 98.12 92 ALA A CA 1
ATOM 671 C C . ALA A 1 92 ? -5.09 4.426 10.977 1 98.12 92 ALA A C 1
ATOM 673 O O . ALA A 1 92 ? -4.25 5.094 11.578 1 98.12 92 ALA A O 1
ATOM 674 N N . ALA A 1 93 ? -6.078 4.984 10.312 1 97.69 93 ALA A N 1
ATOM 675 C CA . ALA A 1 93 ? -6.078 6.434 10.141 1 97.69 93 ALA A CA 1
ATOM 676 C C . ALA A 1 93 ? -7.406 6.918 9.57 1 97.69 93 ALA A C 1
ATOM 678 O O . ALA A 1 93 ? -8.227 6.117 9.117 1 97.69 93 ALA A O 1
ATOM 679 N N . ASP A 1 94 ? -7.605 8.242 9.68 1 98.25 94 ASP A N 1
ATOM 680 C CA . ASP A 1 94 ? -8.625 8.945 8.906 1 98.25 94 ASP A CA 1
ATOM 681 C C . ASP A 1 94 ? -8.016 10.078 8.086 1 98.25 94 ASP A C 1
ATOM 683 O O . ASP A 1 94 ? -6.859 10.453 8.305 1 98.25 94 ASP A O 1
ATOM 687 N N . ALA A 1 95 ? -8.75 10.477 7.082 1 98.19 95 ALA A N 1
ATOM 688 C CA . ALA A 1 95 ? -8.359 11.602 6.238 1 98.19 95 ALA A CA 1
ATOM 689 C C . ALA A 1 95 ? -9.578 12.266 5.613 1 98.19 95 ALA A C 1
ATOM 691 O O . ALA A 1 95 ? -10.617 11.625 5.422 1 98.19 95 ALA A O 1
ATOM 692 N N . THR A 1 96 ? -9.461 13.562 5.352 1 98.12 96 THR A N 1
ATOM 693 C CA . THR A 1 96 ? -10.469 14.289 4.59 1 98.12 96 THR A CA 1
ATOM 694 C C . THR A 1 96 ? -9.906 14.766 3.256 1 98.12 96 THR A C 1
ATOM 696 O O . THR A 1 96 ? -8.953 15.547 3.225 1 98.12 96 THR A O 1
ATOM 699 N N . ASN A 1 97 ? -10.516 14.266 2.17 1 98.44 97 ASN A N 1
ATOM 700 C CA . ASN A 1 97 ? -10.102 14.664 0.829 1 98.44 97 ASN A CA 1
ATOM 701 C C . ASN A 1 97 ? -10.805 15.953 0.39 1 98.44 97 ASN A C 1
ATOM 703 O O . ASN A 1 97 ? -12.031 16.047 0.483 1 98.44 97 ASN A O 1
ATOM 707 N N . ALA A 1 98 ? -10.031 16.922 -0.016 1 97.81 98 ALA A N 1
ATOM 708 C CA . ALA A 1 98 ? -10.516 18.109 -0.696 1 97.81 98 ALA A CA 1
ATOM 709 C C . ALA A 1 98 ? -11.586 18.828 0.131 1 97.81 98 ALA A C 1
ATOM 711 O O . ALA A 1 98 ? -12.586 19.297 -0.411 1 97.81 98 ALA A O 1
ATOM 712 N N . SER A 1 99 ? -11.469 18.797 1.39 1 97.56 99 SER A N 1
ATOM 713 C CA . SER A 1 99 ? -12.352 19.469 2.332 1 97.56 99 SER A CA 1
ATOM 714 C C . SER A 1 99 ? -13.766 18.906 2.27 1 97.56 99 SER A C 1
ATOM 716 O O . SER A 1 99 ? -14.719 19.547 2.719 1 97.56 99 SER A O 1
ATOM 718 N N . ASP A 1 100 ? -13.953 17.719 1.738 1 98.06 100 ASP A N 1
ATOM 719 C CA . ASP A 1 100 ? -15.305 17.234 1.452 1 98.06 100 ASP A CA 1
ATOM 720 C C . ASP A 1 100 ? -15.469 15.781 1.866 1 98.06 100 ASP A C 1
ATOM 722 O O . ASP A 1 100 ? -16.359 15.453 2.652 1 98.06 100 ASP A O 1
ATOM 726 N N . GLN A 1 101 ? -14.633 14.914 1.446 1 98.75 101 GLN A N 1
ATOM 727 C CA . GLN A 1 101 ? -14.789 13.477 1.622 1 98.75 101 GLN A CA 1
ATOM 728 C C . GLN A 1 101 ? -13.992 12.984 2.828 1 98.75 101 GLN A C 1
ATOM 730 O O . GLN A 1 101 ? -12.766 12.914 2.785 1 98.75 101 GLN A O 1
ATOM 735 N N . TYR A 1 102 ? -14.727 12.625 3.865 1 98.75 102 TYR A N 1
ATOM 736 C CA . TYR A 1 102 ? -14.109 12.047 5.051 1 98.75 102 TYR A CA 1
ATOM 737 C C . TYR A 1 102 ? -13.984 10.531 4.918 1 98.75 102 TYR A C 1
ATOM 739 O O . TYR A 1 102 ? -14.961 9.852 4.586 1 98.75 102 TYR A O 1
ATOM 747 N N . LEU A 1 103 ? -12.773 10.008 5.18 1 98.94 103 LEU A N 1
ATOM 748 C CA . LEU A 1 103 ? -12.453 8.586 5.055 1 98.94 103 LEU A CA 1
ATOM 749 C C . LEU A 1 103 ? -11.875 8.039 6.359 1 98.94 103 LEU A C 1
ATOM 751 O O . LEU A 1 103 ? -11.172 8.75 7.074 1 98.94 103 LEU A O 1
ATOM 755 N N . VAL A 1 104 ? -12.188 6.773 6.629 1 98.88 104 VAL A N 1
ATOM 756 C CA . VAL A 1 104 ? -11.477 6.027 7.664 1 98.88 104 VAL A CA 1
ATOM 757 C C . VAL A 1 104 ? -10.836 4.781 7.055 1 98.88 104 VAL A C 1
ATOM 759 O O . VAL A 1 104 ? -11.43 4.125 6.199 1 98.88 104 VAL A O 1
ATOM 762 N N . ALA A 1 105 ? -9.633 4.496 7.48 1 98.94 105 ALA A N 1
ATOM 763 C CA . ALA A 1 105 ? -8.852 3.461 6.805 1 98.94 105 ALA A CA 1
ATOM 764 C C . ALA A 1 105 ? -8.453 2.352 7.773 1 98.94 105 ALA A C 1
ATOM 766 O O . ALA A 1 105 ? -7.906 2.621 8.844 1 98.94 105 ALA A O 1
ATOM 767 N N . MET A 1 106 ? -8.797 1.141 7.379 1 98.81 106 MET A N 1
ATOM 768 C CA . MET A 1 106 ? -8.344 -0.099 8 1 98.81 106 MET A CA 1
ATOM 769 C C . MET A 1 106 ? -7.113 -0.647 7.281 1 98.81 106 MET A C 1
ATOM 771 O O . MET A 1 106 ? -7.207 -1.084 6.133 1 98.81 106 MET A O 1
ATOM 775 N N . TYR A 1 107 ? -6 -0.621 7.973 1 98.88 107 TYR A N 1
ATOM 776 C CA . TYR A 1 107 ? -4.82 -1.25 7.395 1 98.88 107 TYR A CA 1
ATOM 777 C C . TYR A 1 107 ? -4.949 -2.768 7.402 1 98.88 107 TYR A C 1
ATOM 779 O O . TYR A 1 107 ? -5.516 -3.344 8.336 1 98.88 107 TYR A O 1
ATOM 787 N N . TYR A 1 108 ? -4.316 -3.377 6.332 1 98.81 108 TYR A N 1
ATOM 788 C CA . TYR A 1 108 ? -4.25 -4.832 6.426 1 98.81 108 TYR A CA 1
ATOM 789 C C . TYR A 1 108 ? -2.936 -5.355 5.859 1 98.81 108 TYR A C 1
ATOM 791 O O . TYR A 1 108 ? -2.346 -4.734 4.973 1 98.81 108 TYR A O 1
ATOM 799 N N . LYS A 1 109 ? -2.51 -6.41 6.418 1 98.81 109 LYS A N 1
ATOM 800 C CA . LYS A 1 109 ? -1.409 -7.258 5.973 1 98.81 109 LYS A CA 1
ATOM 801 C C . LYS A 1 109 ? -1.918 -8.625 5.516 1 98.81 109 LYS A C 1
ATOM 803 O O . LYS A 1 109 ? -2.623 -9.312 6.254 1 98.81 109 LYS A O 1
ATOM 808 N N . HIS A 1 110 ? -1.597 -8.945 4.277 1 98.69 110 HIS A N 1
ATOM 809 C CA . HIS A 1 110 ? -2.02 -10.195 3.65 1 98.69 110 HIS A CA 1
ATOM 810 C C . HIS A 1 110 ? -0.819 -11.055 3.266 1 98.69 110 HIS A C 1
ATOM 812 O O . HIS A 1 110 ? -0.067 -10.703 2.354 1 98.69 110 HIS A O 1
ATOM 818 N N . GLU A 1 111 ? -0.635 -12.164 4.031 1 98.62 111 GLU A N 1
ATOM 819 C CA . GLU A 1 111 ? 0.44 -13.109 3.752 1 98.62 111 GLU A CA 1
ATOM 820 C C . GLU A 1 111 ? -0.115 -14.461 3.316 1 98.62 111 GLU A C 1
ATOM 822 O O . GLU A 1 111 ? -1.066 -14.969 3.912 1 98.62 111 GLU A O 1
ATOM 827 N N . VAL A 1 112 ? 0.481 -15 2.273 1 98.44 112 VAL A N 1
ATOM 828 C CA . VAL A 1 112 ? 0.002 -16.266 1.712 1 98.44 112 VAL A CA 1
ATOM 829 C C . VAL A 1 112 ? 1.151 -17.266 1.631 1 98.44 112 VAL A C 1
ATOM 831 O O . VAL A 1 112 ? 2.262 -16.906 1.226 1 98.44 112 VAL A O 1
ATOM 834 N N . PHE A 1 113 ? 0.848 -18.531 1.991 1 97.88 113 PHE A N 1
ATOM 835 C CA . PHE A 1 113 ? 1.841 -19.594 2.094 1 97.88 113 PHE A CA 1
ATOM 836 C C . PHE A 1 113 ? 1.396 -20.828 1.315 1 97.88 113 PHE A C 1
ATOM 838 O O . PHE A 1 113 ? 0.219 -21.188 1.341 1 97.88 113 PHE A O 1
ATOM 845 N N . ARG A 1 114 ? 2.352 -21.359 0.646 1 97 114 ARG A N 1
ATOM 846 C CA . ARG A 1 114 ? 2.047 -22.609 -0.045 1 97 114 ARG A CA 1
ATOM 847 C C . ARG A 1 114 ? 1.84 -23.75 0.949 1 97 114 ARG A C 1
ATOM 849 O O . ARG A 1 114 ? 2.629 -23.922 1.88 1 97 114 ARG A O 1
ATOM 856 N N . VAL A 1 115 ? 0.856 -24.594 0.638 1 96.12 115 VAL A N 1
ATOM 857 C CA . VAL A 1 115 ? 0.583 -25.734 1.499 1 96.12 115 VAL A CA 1
ATOM 858 C C . VAL A 1 115 ? 1.733 -26.734 1.405 1 96.12 115 VAL A C 1
ATOM 860 O O . VAL A 1 115 ? 2.146 -27.312 2.414 1 96.12 115 VAL A O 1
ATOM 863 N N . ARG A 1 116 ? 2.344 -26.906 0.208 1 95.12 116 ARG A N 1
ATOM 864 C CA . ARG A 1 116 ? 3.287 -27.984 -0.073 1 95.12 116 ARG A CA 1
ATOM 865 C C . ARG A 1 116 ? 4.59 -27.797 0.695 1 95.12 116 ARG A C 1
ATOM 867 O O . ARG A 1 116 ? 5.285 -28.766 1.006 1 95.12 116 ARG A O 1
ATOM 874 N N . ASP A 1 117 ? 5.012 -26.578 1.088 1 96.75 117 ASP A N 1
ATOM 875 C CA . ASP A 1 117 ? 6.324 -26.406 1.705 1 96.75 117 ASP A CA 1
ATOM 876 C C . ASP A 1 117 ? 6.309 -25.25 2.711 1 96.75 117 ASP A C 1
ATOM 878 O O . ASP A 1 117 ? 7.355 -24.859 3.234 1 96.75 117 ASP A O 1
ATOM 882 N N . ASN A 1 118 ? 5.203 -24.641 2.979 1 96.62 118 ASN A N 1
ATOM 883 C CA . ASN A 1 118 ? 4.996 -23.547 3.918 1 96.62 118 ASN A CA 1
ATOM 884 C C . ASN A 1 118 ? 5.766 -22.297 3.498 1 96.62 118 ASN A C 1
ATOM 886 O O . ASN A 1 118 ? 5.969 -21.391 4.305 1 96.62 118 ASN A O 1
ATOM 890 N N . GLY A 1 119 ? 6.207 -22.281 2.232 1 96.69 119 GLY A N 1
ATOM 891 C CA . GLY A 1 119 ? 6.891 -21.109 1.737 1 96.69 119 GLY A CA 1
ATOM 892 C C . GLY A 1 119 ? 5.953 -19.953 1.457 1 96.69 119 GLY A C 1
ATOM 893 O O . GLY A 1 119 ? 4.887 -20.141 0.869 1 96.69 119 GLY A O 1
ATOM 894 N N . LYS A 1 120 ? 6.355 -18.766 1.965 1 97.25 120 LYS A N 1
ATOM 895 C CA . LYS A 1 120 ? 5.598 -17.562 1.638 1 97.25 120 LYS A CA 1
ATOM 896 C C . LYS A 1 120 ? 5.754 -17.188 0.165 1 97.25 120 LYS A C 1
ATOM 898 O O . LYS A 1 120 ? 6.875 -17.094 -0.337 1 97.25 120 LYS A O 1
ATOM 903 N N . PHE A 1 121 ? 4.59 -17.016 -0.517 1 96.75 121 PHE A N 1
ATOM 904 C CA . PHE A 1 121 ? 4.758 -16.688 -1.926 1 96.75 121 PHE A CA 1
ATOM 905 C C . PHE A 1 121 ? 3.904 -15.477 -2.299 1 96.75 121 PHE A C 1
ATOM 907 O O . PHE A 1 121 ? 3.771 -15.148 -3.479 1 96.75 121 PHE A O 1
ATOM 914 N N . HIS A 1 122 ? 3.266 -14.875 -1.359 1 98.12 122 HIS A N 1
ATOM 915 C CA . HIS A 1 122 ? 2.541 -13.625 -1.576 1 98.12 122 HIS A CA 1
ATOM 916 C C . HIS A 1 122 ? 2.562 -12.75 -0.327 1 98.12 122 HIS A C 1
ATOM 918 O O . HIS A 1 122 ? 2.428 -13.258 0.791 1 98.12 122 HIS A O 1
ATOM 924 N N . ASP A 1 123 ? 2.752 -11.516 -0.503 1 98.69 123 ASP A N 1
ATOM 925 C CA . ASP A 1 123 ? 2.648 -10.438 0.475 1 98.69 123 ASP A CA 1
ATOM 926 C C . ASP A 1 123 ? 1.899 -9.234 -0.105 1 98.69 123 ASP A C 1
ATOM 928 O O . ASP A 1 123 ? 2.096 -8.883 -1.269 1 98.69 123 ASP A O 1
ATOM 932 N N . GLN A 1 124 ? 1.067 -8.688 0.64 1 98.81 124 GLN A N 1
ATOM 933 C CA . GLN A 1 124 ? 0.235 -7.574 0.198 1 98.81 124 GLN A CA 1
ATOM 934 C C . GLN A 1 124 ? -0.103 -6.645 1.36 1 98.81 124 GLN A C 1
ATOM 936 O O . GLN A 1 124 ? -0.529 -7.102 2.424 1 98.81 124 GLN A O 1
ATOM 941 N N . ARG A 1 125 ? 0.143 -5.355 1.147 1 98.88 125 ARG A N 1
ATOM 942 C CA . ARG A 1 125 ? -0.115 -4.336 2.16 1 98.88 125 ARG A CA 1
ATOM 943 C C . ARG A 1 125 ? -1.026 -3.242 1.615 1 98.88 125 ARG A C 1
ATOM 945 O O . ARG A 1 125 ? -0.839 -2.773 0.491 1 98.88 125 ARG A O 1
ATOM 952 N N . GLY A 1 126 ? -1.981 -2.896 2.361 1 98.75 126 GLY A N 1
ATOM 953 C CA . GLY A 1 126 ? -2.865 -1.841 1.894 1 98.75 126 GLY A CA 1
ATOM 954 C C . GLY A 1 126 ? -3.943 -1.479 2.896 1 98.75 126 GLY A C 1
ATOM 955 O O . GLY A 1 126 ? -3.732 -1.576 4.105 1 98.75 126 GLY A O 1
ATOM 956 N N . TYR A 1 127 ? -5.023 -0.849 2.387 1 98.94 127 TYR A N 1
ATOM 957 C CA . TYR A 1 127 ? -6.125 -0.369 3.213 1 98.94 127 TYR A CA 1
ATOM 958 C C . TYR A 1 127 ? -7.469 -0.801 2.637 1 98.94 127 TYR A C 1
ATOM 960 O O . TYR A 1 127 ? -7.66 -0.792 1.418 1 98.94 127 TYR A O 1
ATOM 968 N N . LEU A 1 128 ? -8.336 -1.18 3.527 1 98.94 128 LEU A N 1
ATOM 969 C CA . LEU A 1 128 ? -9.758 -1.02 3.252 1 98.94 128 LEU A CA 1
ATOM 970 C C . LEU A 1 128 ? -10.281 0.291 3.83 1 98.94 128 LEU A C 1
ATOM 972 O O . LEU A 1 128 ? -10.141 0.548 5.027 1 98.94 128 LEU A O 1
ATOM 976 N N . ILE A 1 129 ? -10.898 1.069 2.955 1 99 129 ILE A N 1
ATOM 977 C CA . ILE A 1 129 ? -11.25 2.434 3.332 1 99 129 ILE A CA 1
ATOM 978 C C . ILE A 1 129 ? -12.758 2.627 3.223 1 99 129 ILE A C 1
ATOM 980 O O . ILE A 1 129 ? -13.359 2.283 2.203 1 99 129 ILE A O 1
ATOM 984 N N . TYR A 1 130 ? -13.344 3.168 4.281 1 98.94 130 TYR A N 1
ATOM 985 C CA . TYR A 1 130 ? -14.789 3.385 4.301 1 98.94 130 TYR A CA 1
ATOM 986 C C . TYR A 1 130 ? -15.117 4.863 4.145 1 98.94 130 TYR A C 1
ATOM 988 O O . TYR A 1 130 ? -14.594 5.707 4.879 1 98.94 130 TYR A O 1
ATOM 996 N N . ASP A 1 131 ? -15.875 5.141 3.145 1 98.94 131 ASP A N 1
ATOM 997 C CA . ASP A 1 131 ? -16.484 6.43 2.85 1 98.94 131 ASP A CA 1
ATOM 998 C C . ASP A 1 131 ? -17.984 6.418 3.186 1 98.94 131 ASP A C 1
ATOM 1000 O O . ASP A 1 131 ? -18.812 6.125 2.324 1 98.94 131 ASP A O 1
ATOM 1004 N N . LYS A 1 132 ? -18.234 6.828 4.348 1 98.75 132 LYS A N 1
ATOM 1005 C CA . LYS A 1 132 ? -19.609 6.715 4.836 1 98.75 132 LYS A CA 1
ATOM 1006 C C . LYS A 1 132 ? -20.547 7.602 4.035 1 98.75 132 LYS A C 1
ATOM 1008 O O . LYS A 1 132 ? -21.609 7.156 3.609 1 98.75 132 LYS A O 1
ATOM 1013 N N . LYS A 1 133 ? -20.141 8.812 3.842 1 98.5 133 LYS A N 1
ATOM 1014 C CA . LYS A 1 133 ? -20.984 9.789 3.172 1 98.5 133 LYS A CA 1
ATOM 1015 C C . LYS A 1 133 ? -21.438 9.281 1.806 1 98.5 133 LYS A C 1
ATOM 1017 O O . LYS A 1 133 ? -22.594 9.461 1.421 1 98.5 133 LYS A O 1
ATOM 1022 N N . ASN A 1 134 ? -20.547 8.633 1.088 1 98.62 134 ASN A N 1
ATOM 1023 C CA . ASN A 1 134 ? -20.859 8.188 -0.265 1 98.62 134 ASN A CA 1
ATOM 1024 C C . ASN A 1 134 ? -21.172 6.691 -0.302 1 98.62 134 ASN A C 1
ATOM 1026 O O . ASN A 1 134 ? -21.312 6.109 -1.378 1 98.62 134 ASN A O 1
ATOM 1030 N N . ASN A 1 135 ? -21.25 6.066 0.781 1 98.75 135 ASN A N 1
ATOM 1031 C CA . ASN A 1 135 ? -21.5 4.637 0.906 1 98.75 135 ASN A CA 1
ATOM 1032 C C . ASN A 1 135 ? -20.594 3.816 -0.001 1 98.75 135 ASN A C 1
ATOM 1034 O O . ASN A 1 135 ? -21.062 3.02 -0.812 1 98.75 135 ASN A O 1
ATOM 1038 N N . THR A 1 136 ? -19.312 4.02 0.129 1 98.94 136 THR A N 1
ATOM 1039 C CA . THR A 1 136 ? -18.312 3.408 -0.742 1 98.94 136 THR A CA 1
ATOM 1040 C C . THR A 1 136 ? -17.172 2.803 0.079 1 98.94 136 THR A C 1
ATOM 1042 O O . THR A 1 136 ? -16.812 3.34 1.124 1 98.94 136 THR A O 1
ATOM 1045 N N . VAL A 1 137 ? -16.719 1.646 -0.339 1 98.94 137 VAL A N 1
ATOM 1046 C CA . VAL A 1 137 ? -15.492 1.066 0.194 1 98.94 137 VAL A CA 1
ATOM 1047 C C . VAL A 1 137 ? -14.422 1.027 -0.897 1 98.94 137 VAL A C 1
ATOM 1049 O O . VAL A 1 137 ? -14.719 0.728 -2.055 1 98.94 137 VAL A O 1
ATOM 1052 N N . TYR A 1 138 ? -13.227 1.436 -0.532 1 98.94 138 TYR A N 1
ATOM 1053 C CA . TYR A 1 138 ? -12.062 1.297 -1.394 1 98.94 138 TYR A CA 1
ATOM 1054 C C . TYR A 1 138 ? -11.125 0.205 -0.88 1 98.94 138 TYR A C 1
ATOM 1056 O O . TYR A 1 138 ? -10.859 0.127 0.32 1 98.94 138 TYR A O 1
ATOM 1064 N N . ASN A 1 139 ? -10.719 -0.724 -1.754 1 98.94 139 ASN A N 1
ATOM 1065 C CA . ASN A 1 139 ? -9.594 -1.617 -1.527 1 98.94 139 ASN A CA 1
ATOM 1066 C C . ASN A 1 139 ? -8.328 -1.115 -2.225 1 98.94 139 ASN A C 1
ATOM 1068 O O . ASN A 1 139 ? -8.266 -1.084 -3.455 1 98.94 139 ASN A O 1
ATOM 1072 N N . THR A 1 140 ? -7.355 -0.652 -1.452 1 98.94 140 THR A N 1
ATOM 1073 C CA . THR A 1 140 ? -6.098 -0.142 -1.981 1 98.94 140 THR A CA 1
ATOM 1074 C C . THR A 1 140 ? -4.918 -0.958 -1.455 1 98.94 140 THR A C 1
ATOM 1076 O O . THR A 1 140 ? -4.836 -1.239 -0.257 1 98.94 140 THR A O 1
ATOM 1079 N N . PHE A 1 141 ? -4 -1.359 -2.389 1 98.94 141 PHE A N 1
ATOM 1080 C CA . PHE A 1 141 ? -2.887 -2.166 -1.905 1 98.94 141 PHE A CA 1
ATOM 1081 C C . PHE A 1 141 ? -1.735 -2.152 -2.904 1 98.94 141 PHE A C 1
ATOM 1083 O O . PHE A 1 141 ? -1.915 -1.771 -4.062 1 98.94 141 PHE A O 1
ATOM 1090 N N . CYS A 1 142 ? -0.559 -2.447 -2.383 1 98.94 142 CYS A N 1
ATOM 1091 C CA . CYS A 1 142 ? 0.611 -2.766 -3.193 1 98.94 142 CYS A CA 1
ATOM 1092 C C . CYS A 1 142 ? 1.087 -4.188 -2.93 1 98.94 142 CYS A C 1
ATOM 1094 O O . CYS A 1 142 ? 0.895 -4.719 -1.834 1 98.94 142 CYS A O 1
ATOM 1096 N N . ILE A 1 143 ? 1.646 -4.754 -3.916 1 98.94 143 ILE A N 1
ATOM 1097 C CA . ILE A 1 143 ? 2.338 -6.031 -3.785 1 98.94 143 ILE A CA 1
ATOM 1098 C C . ILE A 1 143 ? 3.816 -5.855 -4.125 1 98.94 143 ILE A C 1
ATOM 1100 O O . ILE A 1 143 ? 4.203 -4.855 -4.738 1 98.94 143 ILE A O 1
ATOM 1104 N N . PRO A 1 144 ? 4.703 -6.793 -3.678 1 98.88 144 PRO A N 1
ATOM 1105 C CA . PRO A 1 144 ? 6.148 -6.648 -3.859 1 98.88 144 PRO A CA 1
ATOM 1106 C C . PRO A 1 144 ? 6.59 -6.871 -5.305 1 98.88 144 PRO A C 1
ATOM 1108 O O . PRO A 1 144 ? 7.695 -7.355 -5.551 1 98.88 144 PRO A O 1
ATOM 1111 N N . ARG A 1 145 ? 5.781 -6.609 -6.25 1 98.94 145 ARG A N 1
ATOM 1112 C CA . ARG A 1 145 ? 6.055 -6.77 -7.672 1 98.94 145 ARG A CA 1
ATOM 1113 C C . ARG A 1 145 ? 6.031 -5.426 -8.391 1 98.94 145 ARG A C 1
ATOM 1115 O O . ARG A 1 145 ? 6.074 -5.371 -9.617 1 98.94 145 ARG A O 1
ATOM 1122 N N . ALA A 1 146 ? 5.898 -4.355 -7.559 1 98.94 146 ALA A N 1
ATOM 1123 C CA . ALA A 1 146 ? 5.797 -2.986 -8.055 1 98.94 146 ALA A CA 1
ATOM 1124 C C . ALA A 1 146 ? 4.48 -2.766 -8.789 1 98.94 146 ALA A C 1
ATOM 1126 O O . ALA A 1 146 ? 4.461 -2.223 -9.898 1 98.94 146 ALA A O 1
ATOM 1127 N N . VAL A 1 147 ? 3.443 -3.215 -8.195 1 98.94 147 VAL A N 1
ATOM 1128 C CA . VAL A 1 147 ? 2.064 -3.027 -8.633 1 98.94 147 VAL A CA 1
ATOM 1129 C C . VAL A 1 147 ? 1.197 -2.611 -7.449 1 98.94 147 VAL A C 1
ATOM 1131 O O . VAL A 1 147 ? 1.322 -3.168 -6.355 1 98.94 147 VAL A O 1
ATOM 1134 N N . CYS A 1 148 ? 0.384 -1.579 -7.648 1 98.94 148 CYS A N 1
ATOM 1135 C CA . CYS A 1 148 ? -0.614 -1.137 -6.68 1 98.94 148 CYS A CA 1
ATOM 1136 C C . CYS A 1 148 ? -1.992 -1.037 -7.324 1 98.94 148 CYS A C 1
ATOM 1138 O O . CYS A 1 148 ? -2.104 -0.791 -8.531 1 98.94 148 CYS A O 1
ATOM 1140 N N . VAL A 1 149 ? -2.998 -1.211 -6.504 1 98.94 149 VAL A N 1
ATOM 1141 C CA . VAL A 1 149 ? -4.375 -1.255 -6.988 1 98.94 149 VAL A CA 1
ATOM 1142 C C . VAL A 1 149 ? -5.258 -0.372 -6.109 1 98.94 149 VAL A C 1
ATOM 1144 O O . VAL A 1 149 ? -5.082 -0.328 -4.887 1 98.94 149 VAL A O 1
ATOM 1147 N N . VAL A 1 150 ? -6.16 0.32 -6.711 1 98.94 150 VAL A N 1
ATOM 1148 C CA . VAL A 1 150 ? -7.289 0.976 -6.059 1 98.94 150 VAL A CA 1
ATOM 1149 C C . VAL A 1 150 ? -8.602 0.487 -6.676 1 98.94 150 VAL A C 1
ATOM 1151 O O . VAL A 1 150 ? -8.883 0.768 -7.84 1 98.94 150 VAL A O 1
ATOM 1154 N N . ALA A 1 151 ? -9.336 -0.27 -5.953 1 99 151 ALA A N 1
ATOM 1155 C CA . ALA A 1 151 ? -10.656 -0.744 -6.359 1 99 151 ALA A CA 1
ATOM 1156 C C . ALA A 1 151 ? -11.75 -0.134 -5.488 1 99 151 ALA A C 1
ATOM 1158 O O . ALA A 1 151 ? -11.508 0.22 -4.332 1 99 151 ALA A O 1
ATOM 1159 N N . GLU A 1 152 ? -12.938 0.025 -6.027 1 98.94 152 GLU A N 1
ATOM 1160 C CA . GLU A 1 152 ? -14 0.695 -5.281 1 98.94 152 GLU A CA 1
ATOM 1161 C C . GLU A 1 152 ? -15.367 0.084 -5.594 1 98.94 152 GLU A C 1
ATOM 1163 O O . GLU A 1 152 ? -15.555 -0.526 -6.648 1 98.94 152 GLU A O 1
ATOM 1168 N N . GLY A 1 153 ? -16.234 0.151 -4.645 1 98.94 153 GLY A N 1
ATOM 1169 C CA . GLY A 1 153 ? -17.609 -0.308 -4.785 1 98.94 153 GLY A CA 1
ATOM 1170 C C . GLY A 1 153 ? -18.469 0.032 -3.588 1 98.94 153 GLY A C 1
ATOM 1171 O O . GLY A 1 153 ? -17.984 0.557 -2.588 1 98.94 153 GLY A O 1
ATOM 1172 N N . PRO A 1 154 ? -19.766 -0.258 -3.738 1 98.88 154 PRO A N 1
ATOM 1173 C CA . PRO A 1 154 ? -20.672 0.064 -2.643 1 98.88 154 PRO A CA 1
ATOM 1174 C C . PRO A 1 154 ? -20.375 -0.732 -1.373 1 98.88 154 PRO A C 1
ATOM 1176 O O . PRO A 1 154 ? -20.031 -1.913 -1.447 1 98.88 154 PRO A O 1
ATOM 1179 N N . ALA A 1 155 ? -20.531 -0.032 -0.28 1 98.75 155 ALA A N 1
ATOM 1180 C CA . ALA A 1 155 ? -20.344 -0.659 1.026 1 98.75 155 ALA A CA 1
ATOM 1181 C C . ALA A 1 155 ? -21.516 -1.588 1.361 1 98.75 155 ALA A C 1
ATOM 1183 O O . ALA A 1 155 ? -22.656 -1.322 0.983 1 98.75 155 ALA A O 1
ATOM 1184 N N . GLY A 1 156 ? -21.188 -2.678 2.115 1 98.12 156 GLY A N 1
ATOM 1185 C CA . GLY A 1 156 ? -22.188 -3.615 2.607 1 98.12 156 GLY A CA 1
ATOM 1186 C C . GLY A 1 156 ? -21.578 -4.848 3.25 1 98.12 156 GLY A C 1
ATOM 1187 O O . GLY A 1 156 ? -20.375 -4.906 3.475 1 98.12 156 GLY A O 1
ATOM 1188 N N . GLU A 1 157 ? -22.406 -5.77 3.539 1 96.69 157 GLU A N 1
ATOM 1189 C CA . GLU A 1 157 ? -21.922 -7.039 4.074 1 96.69 157 GLU A CA 1
ATOM 1190 C C . GLU A 1 157 ? -21.281 -7.891 2.984 1 96.69 157 GLU A C 1
ATOM 1192 O O . GLU A 1 157 ? -20.422 -8.719 3.27 1 96.69 157 GLU A O 1
ATOM 1197 N N . THR A 1 158 ? -21.844 -7.781 1.894 1 98.38 158 THR A N 1
ATOM 1198 C CA . THR A 1 158 ? -21.234 -8.297 0.673 1 98.38 158 THR A CA 1
ATOM 1199 C C . THR A 1 158 ? -20.844 -7.16 -0.262 1 98.38 158 THR A C 1
ATOM 1201 O O . THR A 1 158 ? -21.625 -6.234 -0.487 1 98.38 158 THR A O 1
ATOM 1204 N N . MET A 1 159 ? -19.641 -7.234 -0.747 1 98.81 159 MET A N 1
ATOM 1205 C CA . MET A 1 159 ? -19.156 -6.129 -1.563 1 98.81 159 MET A CA 1
ATOM 1206 C C . MET A 1 159 ? -18.484 -6.648 -2.83 1 98.81 159 MET A C 1
ATOM 1208 O O . MET A 1 159 ? -17.812 -7.684 -2.807 1 98.81 159 MET A O 1
ATOM 1212 N N . SER A 1 160 ? -18.703 -5.922 -3.898 1 98.88 160 SER A N 1
ATOM 1213 C CA . SER A 1 160 ? -17.969 -6.07 -5.152 1 98.88 160 SER A CA 1
ATOM 1214 C C . SER A 1 160 ? -17.156 -4.82 -5.469 1 98.88 160 SER A C 1
ATOM 1216 O O . SER A 1 160 ? -17.719 -3.777 -5.809 1 98.88 160 SER A O 1
ATOM 1218 N N . LEU A 1 161 ? -15.883 -4.926 -5.32 1 98.94 161 LEU A N 1
ATOM 1219 C CA . LEU A 1 161 ? -14.969 -3.809 -5.551 1 98.94 161 LEU A CA 1
ATOM 1220 C C . LEU A 1 161 ? -14.172 -4.008 -6.836 1 98.94 161 LEU A C 1
ATOM 1222 O O . LEU A 1 161 ? -13.625 -5.086 -7.066 1 98.94 161 LEU A O 1
ATOM 1226 N N . GLU A 1 162 ? -14.117 -2.979 -7.645 1 98.94 162 GLU A N 1
ATOM 1227 C CA . GLU A 1 162 ? -13.43 -3.092 -8.93 1 98.94 162 GLU A CA 1
ATOM 1228 C C . GLU A 1 162 ? -12.625 -1.83 -9.234 1 98.94 162 GLU A C 1
ATOM 1230 O O . GLU A 1 162 ? -12.961 -0.744 -8.758 1 98.94 162 GLU A O 1
ATOM 1235 N N . THR A 1 163 ? -11.539 -2.074 -9.969 1 98.88 163 THR A N 1
ATOM 1236 C CA . THR A 1 163 ? -10.789 -0.916 -10.445 1 98.88 163 THR A CA 1
ATOM 1237 C C . THR A 1 163 ? -11.617 -0.122 -11.453 1 98.88 163 THR A C 1
ATOM 1239 O O . THR A 1 163 ? -12.344 -0.703 -12.266 1 98.88 163 THR A O 1
ATOM 1242 N N . LYS A 1 164 ? -11.5 1.189 -11.359 1 98.44 164 LYS A N 1
ATOM 1243 C CA . LYS A 1 164 ? -12.008 2.086 -12.391 1 98.44 164 LYS A CA 1
ATOM 1244 C C . LYS A 1 164 ? -10.883 2.564 -13.305 1 98.44 164 LYS A C 1
ATOM 1246 O O . LYS A 1 164 ? -9.836 1.921 -13.398 1 98.44 164 LYS A O 1
ATOM 1251 N N . GLU A 1 165 ? -11.047 3.574 -14.078 1 96.12 165 GLU A N 1
ATOM 1252 C CA . GLU A 1 165 ? -10.102 4.016 -15.094 1 96.12 165 GLU A CA 1
ATOM 1253 C C . GLU A 1 165 ? -8.719 4.25 -14.5 1 96.12 165 GLU A C 1
ATOM 1255 O O . GLU A 1 165 ? -7.703 3.924 -15.125 1 96.12 165 GLU A O 1
ATOM 1260 N N . ASN A 1 166 ? -8.586 4.77 -13.328 1 96.38 166 ASN A N 1
ATOM 1261 C CA . ASN A 1 166 ? -7.316 5.102 -12.695 1 96.38 166 ASN A CA 1
ATOM 1262 C C . ASN A 1 166 ? -7.012 4.172 -11.523 1 96.38 166 ASN A C 1
ATOM 1264 O O . ASN A 1 166 ? -6.48 4.605 -10.5 1 96.38 166 ASN A O 1
ATOM 1268 N N . GLY A 1 167 ? -7.277 2.906 -11.719 1 98.81 167 GLY A N 1
ATOM 1269 C CA . GLY A 1 167 ? -7.242 2.051 -10.539 1 98.81 167 GLY A CA 1
ATOM 1270 C C . GLY A 1 167 ? -5.984 1.204 -10.453 1 98.81 167 GLY A C 1
ATOM 1271 O O . GLY A 1 167 ? -5.805 0.443 -9.5 1 98.81 167 GLY A O 1
ATOM 1272 N N . ILE A 1 168 ? -5.047 1.295 -11.461 1 98.88 168 ILE A N 1
ATOM 1273 C CA . ILE A 1 168 ? -3.848 0.463 -11.453 1 98.88 168 ILE A CA 1
ATOM 1274 C C . ILE A 1 168 ? -2.607 1.343 -11.602 1 98.88 168 ILE A C 1
ATOM 1276 O O . ILE A 1 168 ? -2.541 2.184 -12.5 1 98.88 168 ILE A O 1
ATOM 1280 N N . ALA A 1 169 ? -1.687 1.216 -10.688 1 98.94 169 ALA A N 1
ATOM 1281 C CA . ALA A 1 169 ? -0.333 1.751 -10.812 1 98.94 169 ALA A CA 1
ATOM 1282 C C . ALA A 1 169 ? 0.701 0.629 -10.844 1 98.94 169 ALA A C 1
ATOM 1284 O O . ALA A 1 169 ? 0.617 -0.321 -10.062 1 98.94 169 ALA A O 1
ATOM 1285 N N . GLU A 1 170 ? 1.624 0.705 -11.75 1 98.94 170 GLU A N 1
ATOM 1286 C CA . GLU A 1 170 ? 2.639 -0.343 -11.82 1 98.94 170 GLU A CA 1
ATOM 1287 C C . GLU A 1 170 ? 3.918 0.172 -12.477 1 98.94 170 GLU A C 1
ATOM 1289 O O . GLU A 1 170 ? 3.922 1.244 -13.086 1 98.94 170 GLU A O 1
ATOM 1294 N N . SER A 1 171 ? 4.973 -0.526 -12.281 1 98.94 171 SER A N 1
ATOM 1295 C CA . SER A 1 171 ? 6.258 -0.157 -12.867 1 98.94 171 SER A CA 1
ATOM 1296 C C . SER A 1 171 ? 6.219 -0.256 -14.391 1 98.94 171 SER A C 1
ATOM 1298 O O . SER A 1 171 ? 5.348 -0.922 -14.953 1 98.94 171 SER A O 1
ATOM 1300 N N . SER A 1 172 ? 7.23 0.383 -14.992 1 98.81 172 SER A N 1
ATOM 1301 C CA . SER A 1 172 ? 7.383 0.269 -16.438 1 98.81 172 SER A CA 1
ATOM 1302 C C . SER A 1 172 ? 7.598 -1.182 -16.859 1 98.81 172 SER A C 1
ATOM 1304 O O . SER A 1 172 ? 7.102 -1.608 -17.906 1 98.81 172 SER A O 1
ATOM 1306 N N . TYR A 1 173 ? 8.359 -1.948 -16.062 1 98.75 173 TYR A N 1
ATOM 1307 C CA . TYR A 1 173 ? 8.586 -3.355 -16.375 1 98.75 173 TYR A CA 1
ATOM 1308 C C . TYR A 1 173 ? 7.266 -4.121 -16.422 1 98.75 173 TYR A C 1
ATOM 1310 O O . TYR A 1 173 ? 7.004 -4.859 -17.375 1 98.75 173 TYR A O 1
ATOM 1318 N N . MET A 1 174 ? 6.445 -3.918 -15.406 1 98.88 174 MET A N 1
ATOM 1319 C CA . MET A 1 174 ? 5.195 -4.664 -15.328 1 98.88 174 MET A CA 1
ATOM 1320 C C . MET A 1 174 ? 4.238 -4.25 -16.438 1 98.88 174 MET A C 1
ATOM 1322 O O . MET A 1 174 ? 3.562 -5.094 -17.031 1 98.88 174 MET A O 1
ATOM 1326 N N . ALA A 1 175 ? 4.207 -2.988 -16.703 1 98.75 175 ALA A N 1
ATOM 1327 C CA . ALA A 1 175 ? 3.346 -2.486 -17.766 1 98.75 175 ALA A CA 1
ATOM 1328 C C . ALA A 1 175 ? 3.709 -3.123 -19.109 1 98.75 175 ALA A C 1
ATOM 1330 O O . ALA A 1 175 ? 2.84 -3.336 -19.953 1 98.75 175 ALA A O 1
ATOM 1331 N N . LYS A 1 176 ? 4.938 -3.443 -19.25 1 98.31 176 LYS A N 1
ATOM 1332 C CA . LYS A 1 176 ? 5.414 -3.98 -20.516 1 98.31 176 LYS A CA 1
ATOM 1333 C C . LYS A 1 176 ? 5.309 -5.504 -20.547 1 98.31 176 LYS A C 1
ATOM 1335 O O . LYS A 1 176 ? 5.004 -6.09 -21.578 1 98.31 176 LYS A O 1
ATOM 1340 N N . ASN A 1 177 ? 5.543 -6.199 -19.406 1 98.44 177 ASN A N 1
ATOM 1341 C CA . ASN A 1 177 ? 5.82 -7.633 -19.469 1 98.44 177 ASN A CA 1
ATOM 1342 C C . ASN A 1 177 ? 4.719 -8.438 -18.781 1 98.44 177 ASN A C 1
ATOM 1344 O O . ASN A 1 177 ? 4.582 -9.641 -19.016 1 98.44 177 ASN A O 1
ATOM 1348 N N . ASP A 1 178 ? 4 -7.879 -17.953 1 98.56 178 ASP A N 1
ATOM 1349 C CA . ASP A 1 178 ? 2.936 -8.492 -17.172 1 98.56 178 ASP A CA 1
ATOM 1350 C C . ASP A 1 178 ? 1.915 -7.449 -16.719 1 98.56 178 ASP A C 1
ATOM 1352 O O . ASP A 1 178 ? 1.688 -7.277 -15.516 1 98.56 178 ASP A O 1
ATOM 1356 N N . LYS A 1 179 ? 1.265 -6.836 -17.672 1 98.69 179 LYS A N 1
ATOM 1357 C CA . LYS A 1 179 ? 0.38 -5.703 -17.438 1 98.69 179 LYS A CA 1
ATOM 1358 C C . LYS A 1 179 ? -0.879 -6.133 -16.688 1 98.69 179 LYS A C 1
ATOM 1360 O O . LYS A 1 179 ? -1.515 -7.125 -17.062 1 98.69 179 LYS A O 1
ATOM 1365 N N . THR A 1 180 ? -1.201 -5.449 -15.602 1 98.88 180 THR A N 1
ATOM 1366 C CA . THR A 1 180 ? -2.496 -5.602 -14.945 1 98.88 180 THR A CA 1
ATOM 1367 C C . THR A 1 180 ? -3.559 -4.762 -15.648 1 98.88 180 THR A C 1
ATOM 1369 O O . THR A 1 180 ? -3.453 -3.535 -15.703 1 98.88 180 THR A O 1
ATOM 1372 N N . MET A 1 181 ? -4.574 -5.414 -16.094 1 98.56 181 MET A N 1
ATOM 1373 C CA . MET A 1 181 ? -5.598 -4.727 -16.875 1 98.56 181 MET A CA 1
ATOM 1374 C C . MET A 1 181 ? -6.777 -4.32 -15.992 1 98.56 181 MET A C 1
ATOM 1376 O O . MET A 1 181 ? -7.34 -3.24 -16.172 1 98.56 181 MET A O 1
ATOM 1380 N N . LYS A 1 182 ? -7.141 -5.176 -15.195 1 98.5 182 LYS A N 1
ATOM 1381 C CA . LYS A 1 182 ? -8.297 -4.988 -14.32 1 98.5 182 LYS A CA 1
ATOM 1382 C C . LYS A 1 182 ? -8.148 -5.801 -13.039 1 98.5 182 LYS A C 1
ATOM 1384 O O . LYS A 1 182 ? -7.41 -6.789 -13 1 98.5 182 LYS A O 1
ATOM 1389 N N . PHE A 1 183 ? -8.781 -5.383 -12.055 1 98.88 183 PHE A N 1
ATOM 1390 C CA . PHE A 1 183 ? -8.859 -6.086 -10.781 1 98.88 183 PHE A CA 1
ATOM 1391 C C . PHE A 1 183 ? -10.273 -6.02 -10.219 1 98.88 183 PHE A C 1
ATOM 1393 O O . PHE A 1 183 ? -10.93 -4.977 -10.281 1 98.88 183 PHE A O 1
ATOM 1400 N N . SER A 1 184 ? -10.719 -7.09 -9.727 1 98.81 184 SER A N 1
ATOM 1401 C CA . SER A 1 184 ? -11.992 -7.156 -9.008 1 98.81 184 SER A CA 1
ATOM 1402 C C . SER A 1 184 ? -11.867 -8 -7.742 1 98.81 184 SER A C 1
ATOM 1404 O O . SER A 1 184 ? -11.078 -8.945 -7.699 1 98.81 184 SER A O 1
ATOM 1406 N N . PHE A 1 185 ? -12.602 -7.625 -6.781 1 98.75 185 PHE A N 1
ATOM 1407 C CA . PHE A 1 185 ? -12.578 -8.234 -5.453 1 98.75 185 PHE A CA 1
ATOM 1408 C C . PHE A 1 185 ? -13.992 -8.367 -4.895 1 98.75 185 PHE A C 1
ATOM 1410 O O . PHE A 1 185 ? -14.672 -7.367 -4.676 1 98.75 185 PHE A O 1
ATOM 1417 N N . GLU A 1 186 ? -14.438 -9.602 -4.758 1 98.69 186 GLU A N 1
ATOM 1418 C CA . GLU A 1 186 ? -15.688 -9.922 -4.07 1 98.69 186 GLU A CA 1
ATOM 1419 C C . GLU A 1 186 ? -15.43 -10.43 -2.656 1 98.69 186 GLU A C 1
ATOM 1421 O O . GLU A 1 186 ? -14.672 -11.383 -2.463 1 98.69 186 GLU A O 1
ATOM 1426 N N . ILE A 1 187 ? -16.094 -9.828 -1.723 1 98.44 187 ILE A N 1
ATOM 1427 C CA . ILE A 1 187 ? -15.891 -10.219 -0.331 1 98.44 187 ILE A CA 1
ATOM 1428 C C . ILE A 1 187 ? -17.25 -10.359 0.365 1 98.44 187 ILE A C 1
ATOM 1430 O O . ILE A 1 187 ? -18.156 -9.555 0.147 1 98.44 187 ILE A O 1
ATOM 1434 N N . ASP A 1 188 ? -17.391 -11.406 1.131 1 98.12 188 ASP A N 1
ATOM 1435 C CA . ASP A 1 188 ? -18.594 -11.695 1.915 1 98.12 188 ASP A CA 1
ATOM 1436 C C . ASP A 1 188 ? -18.281 -11.688 3.41 1 98.12 188 ASP A C 1
ATOM 1438 O O . ASP A 1 188 ? -17.562 -12.555 3.908 1 98.12 188 ASP A O 1
ATOM 1442 N N . LEU A 1 189 ? -18.891 -10.734 4.094 1 96.69 189 LEU A N 1
ATOM 1443 C CA . LEU A 1 189 ? -18.703 -10.562 5.531 1 96.69 189 LEU A CA 1
ATOM 1444 C C . LEU A 1 189 ? -19.984 -10.891 6.297 1 96.69 189 LEU A C 1
ATOM 1446 O O . LEU A 1 189 ? -20.125 -10.516 7.461 1 96.69 189 LEU A O 1
ATOM 1450 N N . SER A 1 190 ? -21.047 -11.453 5.691 1 93.81 190 SER A N 1
ATOM 1451 C CA . SER A 1 190 ? -22.359 -11.633 6.293 1 93.81 190 SER A CA 1
ATOM 1452 C C . SER A 1 190 ? -22.328 -12.68 7.398 1 93.81 190 SER A C 1
ATOM 1454 O O . SER A 1 190 ? -23.125 -12.641 8.328 1 93.81 190 SER A O 1
ATOM 1456 N N . GLY A 1 191 ? -21.469 -13.594 7.477 1 91 191 GLY A N 1
ATOM 1457 C CA . GLY A 1 191 ? -21.375 -14.625 8.5 1 91 191 GLY A CA 1
ATOM 1458 C C . GLY A 1 191 ? -20.188 -14.453 9.414 1 91 191 GLY A C 1
ATOM 1459 O O . GLY A 1 191 ? -19.75 -13.328 9.672 1 91 191 GLY A O 1
ATOM 1460 N N . ASP A 1 192 ? -19.828 -15.477 10.031 1 92.56 192 ASP A N 1
ATOM 1461 C CA . ASP A 1 192 ? -18.703 -15.453 10.961 1 92.56 192 ASP A CA 1
ATOM 1462 C C . ASP A 1 192 ? -17.391 -15.695 10.234 1 92.56 192 ASP A C 1
ATOM 1464 O O . ASP A 1 192 ? -16.312 -15.633 10.844 1 92.56 192 ASP A O 1
ATOM 1468 N N . GLN A 1 193 ? -17.594 -15.93 8.969 1 95.69 193 GLN A N 1
ATOM 1469 C CA . GLN A 1 193 ? -16.406 -16.172 8.141 1 95.69 193 GLN A CA 1
ATOM 1470 C C . GLN A 1 193 ? -16.219 -15.047 7.125 1 95.69 193 GLN A C 1
ATOM 1472 O O . GLN A 1 193 ? -17.156 -14.312 6.812 1 95.69 193 GLN A O 1
ATOM 1477 N N . LEU A 1 194 ? -15 -14.867 6.719 1 96.88 194 LEU A N 1
ATOM 1478 C CA . LEU A 1 194 ? -14.648 -14.008 5.594 1 96.88 194 LEU A CA 1
ATOM 1479 C C . LEU A 1 194 ? -14.398 -14.828 4.336 1 96.88 194 LEU A C 1
ATOM 1481 O O . LEU A 1 194 ? -13.523 -15.703 4.32 1 96.88 194 LEU A O 1
ATOM 1485 N N . GLN A 1 195 ? -15.211 -14.617 3.389 1 97 195 GLN A N 1
ATOM 1486 C CA . GLN A 1 195 ? -15.016 -15.273 2.1 1 97 195 GLN A CA 1
ATOM 1487 C C . GLN A 1 195 ? -14.719 -14.258 1.003 1 97 195 GLN A C 1
ATOM 1489 O O . GLN A 1 195 ? -15.32 -13.188 0.96 1 97 195 GLN A O 1
ATOM 1494 N N . TYR A 1 196 ? -13.781 -14.633 0.102 1 97.81 196 TYR A N 1
ATOM 1495 C CA . TYR A 1 196 ? -13.547 -13.688 -0.979 1 97.81 196 TYR A CA 1
ATOM 1496 C C . TYR A 1 196 ? -13.117 -14.406 -2.254 1 97.81 196 TYR A C 1
ATOM 1498 O O . TYR A 1 196 ? -12.703 -15.562 -2.209 1 97.81 196 TYR A O 1
ATOM 1506 N N . THR A 1 197 ? -13.359 -13.773 -3.381 1 98.19 197 THR A N 1
ATOM 1507 C CA . THR A 1 197 ? -12.789 -14.062 -4.695 1 98.19 197 THR A CA 1
ATOM 1508 C C . THR A 1 197 ? -12.133 -12.82 -5.285 1 98.19 197 THR A C 1
ATOM 1510 O O . THR A 1 197 ? -12.742 -11.75 -5.324 1 98.19 197 THR A O 1
ATOM 1513 N N . GLN A 1 198 ? -10.922 -12.977 -5.664 1 98.44 198 GLN A N 1
ATOM 1514 C CA . GLN A 1 198 ? -10.203 -11.906 -6.348 1 98.44 198 GLN A CA 1
ATOM 1515 C C . GLN A 1 198 ? -9.789 -12.328 -7.75 1 98.44 198 GLN A C 1
ATOM 1517 O O . GLN A 1 198 ? -9.281 -13.438 -7.945 1 98.44 198 G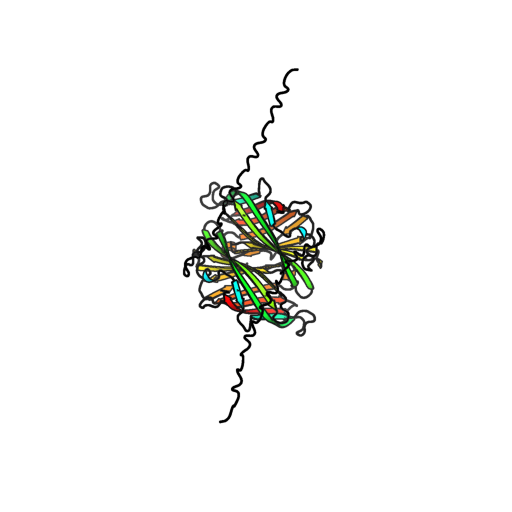LN A O 1
ATOM 1522 N N . VAL A 1 199 ? -10.047 -11.43 -8.672 1 98.75 199 VAL A N 1
ATOM 1523 C CA . VAL A 1 199 ? -9.672 -11.672 -10.062 1 98.75 199 VAL A CA 1
ATOM 1524 C C . VAL A 1 199 ? -8.805 -10.531 -10.578 1 98.75 199 VAL A C 1
ATOM 1526 O O . VAL A 1 199 ? -9.195 -9.359 -10.5 1 98.75 199 VAL A O 1
ATOM 1529 N N . THR A 1 200 ? -7.637 -10.867 -11.062 1 98.88 200 THR A N 1
ATOM 1530 C CA . THR A 1 200 ? -6.754 -9.922 -11.742 1 98.88 200 THR A CA 1
ATOM 1531 C C . THR A 1 200 ? -6.582 -10.297 -13.211 1 98.88 200 THR A C 1
ATOM 1533 O O . THR A 1 200 ? -6.066 -11.367 -13.523 1 98.88 200 THR A O 1
ATOM 1536 N N . SER A 1 201 ? -7.035 -9.445 -14.086 1 98.81 201 SER A N 1
ATOM 1537 C CA . SER A 1 201 ? -6.828 -9.633 -15.516 1 98.81 201 SER A CA 1
ATOM 1538 C C . SER A 1 201 ? -5.441 -9.148 -15.938 1 98.81 201 SER A C 1
ATOM 1540 O O . SER A 1 201 ? -5.102 -7.98 -15.742 1 98.81 201 SER A O 1
ATOM 1542 N N . LEU A 1 202 ? -4.742 -10.094 -16.594 1 98.81 202 LEU A N 1
ATOM 1543 C CA . LEU A 1 202 ? -3.352 -9.812 -16.922 1 98.81 202 LEU A CA 1
ATOM 1544 C C . LEU A 1 202 ? -3.115 -9.938 -18.422 1 98.81 202 LEU A C 1
ATOM 1546 O O . LEU A 1 202 ? -3.865 -10.625 -19.125 1 98.81 202 LEU A O 1
ATOM 1550 N N . GLN A 1 203 ? -2.178 -9.164 -18.922 1 98.56 203 GLN A N 1
ATOM 1551 C CA . GLN A 1 203 ? -1.476 -9.422 -20.172 1 98.56 203 GLN A CA 1
ATOM 1552 C C . GLN A 1 203 ? -0.041 -9.875 -19.906 1 98.56 203 GLN A C 1
ATOM 1554 O O . GLN A 1 203 ? 0.838 -9.055 -19.656 1 98.56 203 GLN A O 1
ATOM 1559 N N . VAL A 1 204 ? 0.199 -11.133 -19.984 1 98.12 204 VAL A N 1
ATOM 1560 C CA . VAL A 1 204 ? 1.482 -11.727 -19.625 1 98.12 204 VAL A CA 1
ATOM 1561 C C . VAL A 1 204 ? 1.861 -12.805 -20.641 1 98.12 204 VAL A C 1
ATOM 1563 O O . VAL A 1 204 ? 0.993 -13.508 -21.156 1 98.12 204 VAL A O 1
ATOM 1566 N N . TYR A 1 205 ? 3.191 -12.914 -20.984 1 97.12 205 TYR A N 1
ATOM 1567 C CA . TYR A 1 205 ? 3.727 -13.852 -21.969 1 97.12 205 TYR A CA 1
ATOM 1568 C C . TYR A 1 205 ? 2.994 -13.719 -23.297 1 97.12 205 TYR A C 1
ATOM 1570 O O . TYR A 1 205 ? 2.744 -14.719 -23.984 1 97.12 205 TYR A O 1
ATOM 1578 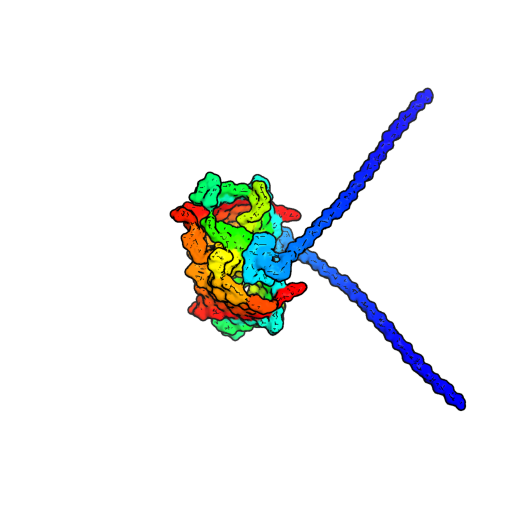N N . GLY A 1 206 ? 2.578 -12.562 -23.547 1 95.81 206 GLY A N 1
ATOM 1579 C CA . GLY A 1 206 ? 1.993 -12.242 -24.844 1 95.81 206 GLY A CA 1
ATOM 1580 C C . GLY A 1 206 ? 0.528 -12.617 -24.938 1 95.81 206 GLY A C 1
ATOM 1581 O O . GLY A 1 206 ? -0.071 -12.523 -26.016 1 95.81 206 GLY A O 1
ATOM 1582 N N . GLN A 1 207 ? -0.112 -13.016 -23.844 1 97 207 GLN A N 1
ATOM 1583 C CA . GLN A 1 207 ? -1.502 -13.453 -23.875 1 97 207 GLN A CA 1
ATOM 1584 C C . GLN A 1 207 ? -2.268 -12.969 -22.656 1 97 207 GLN A C 1
ATOM 1586 O O . GLN A 1 207 ? -1.669 -12.711 -21.609 1 97 207 GLN A O 1
ATOM 1591 N N . PRO A 1 208 ? -3.623 -12.812 -22.844 1 98.12 208 PRO A N 1
ATOM 1592 C CA . PRO A 1 208 ? -4.434 -12.523 -21.656 1 98.12 208 PRO A CA 1
ATOM 1593 C C . PRO A 1 208 ? -4.492 -13.695 -20.688 1 98.12 208 PRO A C 1
ATOM 1595 O O . PRO A 1 208 ? -4.465 -14.859 -21.109 1 98.12 208 PRO A O 1
ATOM 1598 N N . PHE A 1 209 ? -4.527 -13.453 -19.406 1 98.62 209 PHE A N 1
ATOM 1599 C CA . PHE A 1 209 ? -4.68 -14.469 -18.375 1 98.62 209 PHE A CA 1
ATOM 1600 C C . PHE A 1 209 ? -5.508 -13.938 -17.203 1 98.62 209 PHE A C 1
ATOM 1602 O O . PHE A 1 209 ? -5.316 -12.805 -16.766 1 98.62 209 PHE A O 1
ATOM 1609 N N . GLU A 1 210 ? -6.453 -14.695 -16.734 1 98.5 210 GLU A N 1
ATOM 1610 C CA . GLU A 1 210 ? -7.219 -14.359 -15.531 1 98.5 210 GLU A CA 1
ATOM 1611 C C . GLU A 1 210 ? -6.633 -15.031 -14.297 1 98.5 210 GLU A C 1
ATOM 1613 O O . GLU A 1 210 ? -6.73 -16.25 -14.148 1 98.5 210 GLU A O 1
ATOM 1618 N N . HIS A 1 211 ? -5.926 -14.242 -13.484 1 98.62 211 HIS A N 1
ATOM 1619 C CA . HIS A 1 211 ? -5.395 -14.688 -12.203 1 98.62 211 HIS A CA 1
ATOM 1620 C C . HIS A 1 211 ? -6.469 -14.664 -11.125 1 98.62 211 HIS A C 1
ATOM 1622 O O . HIS A 1 211 ? -7.02 -13.602 -10.812 1 98.62 211 HIS A O 1
ATOM 1628 N N . VAL A 1 212 ? -6.84 -15.805 -10.555 1 98.44 212 VAL A N 1
ATOM 1629 C CA . VAL A 1 212 ? -7.973 -15.922 -9.648 1 98.44 212 VAL A CA 1
ATOM 1630 C C . VAL A 1 212 ? -7.512 -16.516 -8.312 1 98.44 212 VAL A C 1
ATOM 1632 O O . VAL A 1 212 ? -6.797 -17.516 -8.289 1 98.44 212 VAL A O 1
ATOM 1635 N N . ASP A 1 213 ? -7.891 -15.898 -7.242 1 97.94 213 ASP A N 1
ATOM 1636 C CA . ASP A 1 213 ? -7.695 -16.391 -5.879 1 97.94 213 ASP A CA 1
ATOM 1637 C C . ASP A 1 213 ? -9.023 -16.469 -5.129 1 97.94 213 ASP A C 1
ATOM 1639 O O . ASP A 1 213 ? -9.82 -15.531 -5.172 1 97.94 213 ASP A O 1
ATOM 1643 N N . THR A 1 214 ? -9.266 -17.516 -4.512 1 96.94 214 THR A N 1
ATOM 1644 C CA . THR A 1 214 ? -10.453 -17.703 -3.684 1 96.94 214 THR A CA 1
ATOM 1645 C C . THR A 1 214 ? -10.07 -18.281 -2.32 1 96.94 214 THR A C 1
ATOM 1647 O O . THR A 1 214 ? -9.164 -19.109 -2.221 1 96.94 214 THR A O 1
ATOM 1650 N N . SER A 1 215 ? -10.781 -17.797 -1.23 1 96.56 215 SER A N 1
ATOM 1651 C CA . SER A 1 215 ? -10.469 -18.328 0.088 1 96.56 215 SER A CA 1
ATOM 1652 C C . SER A 1 215 ? -11.609 -18.078 1.071 1 96.56 215 SER A C 1
ATOM 1654 O O . SER A 1 215 ? -12.531 -17.312 0.776 1 96.56 215 SER A O 1
ATOM 1656 N N . THR A 1 216 ? -11.648 -18.828 2.074 1 97.38 216 THR A N 1
ATOM 1657 C CA . THR A 1 216 ? -12.484 -18.656 3.254 1 97.38 216 THR A CA 1
ATOM 1658 C C . THR A 1 216 ? -11.633 -18.594 4.52 1 97.38 216 THR A C 1
ATOM 1660 O O . THR A 1 216 ? -10.758 -19.438 4.723 1 97.38 216 THR A O 1
ATOM 1663 N N . LEU A 1 217 ? -11.898 -17.594 5.32 1 98.06 217 LEU A N 1
ATOM 1664 C CA . LEU A 1 217 ? -11.109 -17.406 6.531 1 98.06 217 LEU A CA 1
ATOM 1665 C C . LEU A 1 217 ? -12.016 -17.281 7.754 1 98.06 217 LEU A C 1
ATOM 1667 O O . LEU A 1 217 ? -13.195 -16.969 7.629 1 98.06 217 LEU A O 1
ATOM 1671 N N . GLU A 1 218 ? -11.422 -17.562 8.867 1 97.56 218 GLU A N 1
ATOM 1672 C CA . GLU A 1 218 ? -12.07 -17.328 10.156 1 97.56 218 GLU A CA 1
ATOM 1673 C C . GLU A 1 218 ? -11.18 -16.5 11.078 1 97.56 218 GLU A C 1
ATOM 1675 O O . GLU A 1 218 ? -9.953 -16.547 10.977 1 97.56 218 GLU A O 1
ATOM 1680 N N . LYS A 1 219 ? -11.82 -15.812 11.914 1 96.75 219 LYS A N 1
ATOM 1681 C CA . LYS A 1 219 ? -11.094 -14.969 12.859 1 96.75 219 LYS A CA 1
ATOM 1682 C C . LYS A 1 219 ? -10.438 -15.805 13.953 1 96.75 219 LYS A C 1
ATOM 1684 O O . LYS A 1 219 ? -11.062 -16.719 14.5 1 96.75 219 LYS A O 1
ATOM 1689 N N . VAL A 1 220 ? -9.156 -15.484 14.172 1 95 220 VAL A N 1
ATOM 1690 C CA . VAL A 1 220 ? -8.438 -16.141 15.25 1 95 220 VAL A CA 1
ATOM 1691 C C . VAL A 1 220 ? -8.93 -15.617 16.594 1 95 220 VAL A C 1
ATOM 1693 O O . VAL A 1 220 ? -9.047 -14.406 16.781 1 95 220 VAL A O 1
ATOM 1696 N N . LYS A 1 221 ? -9.359 -16.406 17.5 1 84.19 221 LYS A N 1
ATOM 1697 C CA . LYS A 1 221 ? -9.883 -16.047 18.812 1 84.19 221 LYS A CA 1
ATOM 1698 C C . LYS A 1 221 ? -8.758 -15.641 19.766 1 84.19 221 LYS A C 1
ATOM 1700 O O . LYS A 1 221 ? -7.637 -16.141 19.656 1 84.19 221 LYS A O 1
ATOM 1705 N N . MET B 1 1 ? -10.188 -75.75 54.156 1 25.42 1 MET B N 1
ATOM 1706 C CA . MET B 1 1 ? -10.156 -74.375 54.562 1 25.42 1 MET B CA 1
ATOM 1707 C C . MET B 1 1 ? -9.102 -73.625 53.75 1 25.42 1 MET B C 1
ATOM 1709 O O . MET B 1 1 ? -7.906 -73.688 54 1 25.42 1 MET B O 1
ATOM 1713 N N . ARG B 1 2 ? -9.367 -73.438 52.312 1 21.81 2 ARG B N 1
ATOM 1714 C CA . ARG B 1 2 ? -8.609 -73.062 51.125 1 21.81 2 ARG B CA 1
ATOM 1715 C C . ARG B 1 2 ? -8.172 -71.625 51.156 1 21.81 2 ARG B C 1
ATOM 1717 O O . ARG B 1 2 ? -8.984 -70.75 51.406 1 21.81 2 ARG B O 1
ATOM 1724 N N . ALA B 1 3 ? -6.875 -71.25 51.25 1 24.39 3 ALA B N 1
ATOM 1725 C CA . ALA B 1 3 ? -5.965 -70.125 51.5 1 24.39 3 ALA B CA 1
ATOM 1726 C C . ALA B 1 3 ? -5.992 -69.125 50.344 1 24.39 3 ALA B C 1
ATOM 1728 O O . ALA B 1 3 ? -5.242 -68.125 50.344 1 24.39 3 ALA B O 1
ATOM 1729 N N . GLU B 1 4 ? -6.859 -69.25 49.281 1 26.69 4 GLU B N 1
ATOM 1730 C CA . GLU B 1 4 ? -6.406 -68.625 48.031 1 26.69 4 GLU B CA 1
ATOM 1731 C C . GLU B 1 4 ? -6.25 -67.125 48.188 1 26.69 4 GLU B C 1
ATOM 1733 O O . GLU B 1 4 ? -7.055 -66.5 48.875 1 26.69 4 GLU B O 1
ATOM 1738 N N . THR B 1 5 ? -5.059 -66.625 47.906 1 26.59 5 THR B N 1
ATOM 1739 C CA . THR B 1 5 ? -4.152 -65.438 47.938 1 26.59 5 THR B CA 1
ATOM 1740 C C . THR B 1 5 ? -4.641 -64.375 47 1 26.59 5 THR B C 1
ATOM 1742 O O . THR B 1 5 ? -4.711 -64.562 45.781 1 26.59 5 THR B O 1
ATOM 1745 N N . MET B 1 6 ? -5.656 -63.625 47.312 1 23.44 6 MET B N 1
ATOM 1746 C CA . MET B 1 6 ? -6.211 -62.531 46.5 1 23.44 6 MET B CA 1
ATOM 1747 C C . MET B 1 6 ? -5.133 -61.531 46.125 1 23.44 6 MET B C 1
ATOM 1749 O O . MET B 1 6 ? -4.414 -61.031 47 1 23.44 6 MET B O 1
ATOM 1753 N N . LYS B 1 7 ? -4.551 -61.531 44.875 1 22.45 7 LYS B N 1
ATOM 1754 C CA . LYS B 1 7 ? -3.533 -60.75 44.188 1 22.45 7 LYS B CA 1
ATOM 1755 C C . LYS B 1 7 ? -3.898 -59.281 44.156 1 22.45 7 LYS B C 1
ATOM 1757 O O . LYS B 1 7 ? -4.984 -58.906 43.688 1 22.45 7 LYS B O 1
ATOM 1762 N N . LYS B 1 8 ? -3.365 -58.406 45.031 1 23.03 8 LYS B N 1
ATOM 1763 C CA . LYS B 1 8 ? -3.449 -56.969 45.219 1 23.03 8 LYS B CA 1
ATOM 1764 C C . LYS B 1 8 ? -2.934 -56.219 43.969 1 23.03 8 LYS B C 1
ATOM 1766 O O . LYS B 1 8 ? -1.775 -56.406 43.594 1 23.03 8 LYS B O 1
ATOM 1771 N N . PHE B 1 9 ? -3.635 -56.125 42.812 1 25.62 9 PHE B N 1
ATOM 1772 C CA . PHE B 1 9 ? -3.195 -55.438 41.594 1 25.62 9 PHE B CA 1
ATOM 1773 C C . PHE B 1 9 ? -2.885 -53.969 41.906 1 25.62 9 PHE B C 1
ATOM 1775 O O . PHE B 1 9 ? -3.746 -53.25 42.375 1 25.62 9 PHE B O 1
ATOM 1782 N N . ILE B 1 10 ? -1.678 -53.625 42.375 1 25.62 10 ILE B N 1
ATOM 1783 C CA . ILE B 1 10 ? -1.181 -52.312 42.719 1 25.62 10 ILE B CA 1
ATOM 1784 C C . ILE B 1 10 ? -1.141 -51.438 41.438 1 25.62 10 ILE B C 1
ATOM 1786 O O . ILE B 1 10 ? -0.505 -51.812 40.469 1 25.62 10 ILE B O 1
ATOM 1790 N N . ILE B 1 11 ? -2.234 -50.75 41.094 1 25.33 11 ILE B N 1
ATOM 1791 C CA . ILE B 1 11 ? -2.326 -49.812 39.969 1 25.33 11 ILE B CA 1
ATOM 1792 C C . ILE B 1 11 ? -1.244 -48.75 40.125 1 25.33 11 ILE B C 1
ATOM 1794 O O . ILE B 1 11 ? -1.177 -48.031 41.125 1 25.33 11 ILE B O 1
ATOM 1798 N N . ALA B 1 12 ? -0.025 -49 39.625 1 25.34 12 ALA B N 1
ATOM 1799 C CA . ALA B 1 12 ? 1.1 -48.062 39.594 1 25.34 12 ALA B CA 1
ATOM 1800 C C . ALA B 1 12 ? 0.729 -46.781 38.844 1 25.34 12 ALA B C 1
ATOM 1802 O O . ALA B 1 12 ? 0.23 -46.844 37.719 1 25.34 12 ALA B O 1
ATOM 1803 N N . SER B 1 13 ? 0.312 -45.719 39.562 1 26.47 13 SER B N 1
ATOM 1804 C CA . SER B 1 13 ? 0.048 -44.375 39.062 1 26.47 13 SER B CA 1
ATOM 1805 C C . SER B 1 13 ? 1.256 -43.812 38.312 1 26.47 13 SER B C 1
ATOM 1807 O O . SER B 1 13 ? 2.352 -43.75 38.875 1 26.47 13 SER B O 1
ATOM 1809 N N . LEU B 1 14 ? 1.475 -44.188 37.062 1 26.7 14 LEU B N 1
ATOM 1810 C CA . LEU B 1 14 ? 2.578 -43.656 36.281 1 26.7 14 LEU B CA 1
ATOM 1811 C C . LEU B 1 14 ? 2.506 -42.125 36.219 1 26.7 14 LEU B C 1
ATOM 1813 O O . LEU B 1 14 ? 1.512 -41.562 35.75 1 26.7 14 LEU B O 1
ATOM 1817 N N . VAL B 1 15 ? 3.031 -41.406 37.188 1 30.27 15 VAL B N 1
ATOM 1818 C CA . VAL B 1 15 ? 3.176 -39.969 37.219 1 30.27 15 VAL B CA 1
ATOM 1819 C C . VAL B 1 15 ? 3.984 -39.5 36.031 1 30.27 15 VAL B C 1
ATOM 1821 O O . VAL B 1 15 ? 5.148 -39.875 35.875 1 30.27 15 VAL B O 1
ATOM 1824 N N . GLY B 1 16 ? 3.361 -39.438 34.844 1 25.12 16 GLY B N 1
ATOM 1825 C CA . GLY B 1 16 ? 4.051 -38.906 33.656 1 25.12 16 GLY B CA 1
ATOM 1826 C C . GLY B 1 16 ? 4.703 -37.562 33.906 1 25.12 16 GLY B C 1
ATOM 1827 O O . GLY B 1 16 ? 4.07 -36.656 34.438 1 25.12 16 GLY B O 1
ATOM 1828 N N . ILE B 1 17 ? 5.996 -37.5 34.219 1 29 17 ILE B N 1
ATOM 1829 C CA . ILE B 1 17 ? 6.852 -36.312 34.375 1 29 17 ILE B CA 1
ATOM 1830 C C . ILE B 1 17 ? 6.789 -35.469 33.094 1 29 17 ILE B C 1
ATOM 1832 O O . ILE B 1 17 ? 7.016 -35.969 32 1 29 17 ILE B O 1
ATOM 1836 N N . SER B 1 18 ? 5.895 -34.469 33.125 1 28.72 18 SER B N 1
ATOM 1837 C CA . SER B 1 18 ? 5.836 -33.469 32.062 1 28.72 18 SER B CA 1
ATOM 1838 C C . SER B 1 18 ? 7.18 -32.781 31.875 1 28.72 18 SER B C 1
ATOM 1840 O O . SER B 1 18 ? 7.66 -32.094 32.781 1 28.72 18 SER B O 1
ATOM 1842 N N . ALA B 1 19 ? 8.18 -33.375 31.203 1 28.94 19 ALA B N 1
ATOM 1843 C CA . ALA B 1 19 ? 9.414 -32.656 30.875 1 28.94 19 ALA B CA 1
ATOM 1844 C C . ALA B 1 19 ? 9.117 -31.344 30.172 1 28.94 19 ALA B C 1
ATOM 1846 O O . ALA B 1 19 ? 8.5 -31.328 29.094 1 28.94 19 ALA B O 1
ATOM 1847 N N . ALA B 1 20 ? 8.938 -30.281 30.891 1 30.22 20 ALA B N 1
ATOM 1848 C CA . ALA B 1 20 ? 8.914 -28.922 30.344 1 30.22 20 ALA B CA 1
ATOM 1849 C C . ALA B 1 20 ? 10.164 -28.656 29.5 1 30.22 20 ALA B C 1
ATOM 1851 O O . ALA B 1 20 ? 11.273 -28.578 30.031 1 30.22 20 ALA B O 1
ATOM 1852 N N . LEU B 1 21 ? 10.273 -29.312 28.328 1 31.31 21 LEU B N 1
ATOM 1853 C CA . LEU B 1 21 ? 11.422 -28.891 27.531 1 31.31 21 LEU B CA 1
ATOM 1854 C C . LEU B 1 21 ? 11.383 -27.375 27.281 1 31.31 21 LEU B C 1
ATOM 1856 O O . LEU B 1 21 ? 10.367 -26.844 26.828 1 31.31 21 LEU B O 1
ATOM 1860 N N . PRO B 1 22 ? 12.156 -26.641 28.062 1 33.72 22 PRO B N 1
ATOM 1861 C CA . PRO B 1 22 ? 12.242 -25.219 27.734 1 33.72 22 PRO B CA 1
ATOM 1862 C C . PRO B 1 22 ? 12.625 -24.969 26.281 1 33.72 22 PRO B C 1
ATOM 1864 O O . PRO B 1 22 ? 13.609 -25.547 25.781 1 33.72 22 PRO B O 1
ATOM 1867 N N . LEU B 1 23 ? 11.672 -24.922 25.391 1 30.94 23 LEU B N 1
ATOM 1868 C CA . LEU B 1 23 ? 12.07 -24.484 24.047 1 30.94 23 LEU B CA 1
ATOM 1869 C C . LEU B 1 23 ? 12.734 -23.109 24.094 1 30.94 23 LEU B C 1
ATOM 1871 O O . LEU B 1 23 ? 12.125 -22.141 24.547 1 30.94 23 LEU B O 1
ATOM 1875 N N . PRO B 1 24 ? 14.039 -23.047 24.359 1 34.31 24 PRO B N 1
ATOM 1876 C CA . PRO B 1 24 ? 14.625 -21.719 24.156 1 34.31 24 PRO B CA 1
ATOM 1877 C C . PRO B 1 24 ? 14.344 -21.156 22.766 1 34.31 24 PRO B C 1
ATOM 1879 O O . PRO B 1 24 ? 14.68 -21.781 21.766 1 34.31 24 PRO B O 1
ATOM 1882 N N . THR B 1 25 ? 13.211 -20.656 22.562 1 32.59 25 THR B N 1
ATOM 1883 C CA . THR B 1 25 ? 13.109 -19.891 21.328 1 32.59 25 THR B CA 1
ATOM 1884 C C . THR B 1 25 ? 14.18 -18.797 21.281 1 32.59 25 THR B C 1
ATOM 1886 O O . THR B 1 25 ? 14.141 -17.844 22.062 1 32.59 25 THR B O 1
ATOM 1889 N N . HIS B 1 26 ? 15.445 -19.156 21.266 1 31.48 26 HIS B N 1
ATOM 1890 C CA . HIS B 1 26 ? 16.406 -18.109 20.938 1 31.48 26 HIS B CA 1
ATOM 1891 C C . HIS B 1 26 ? 15.984 -17.375 19.672 1 31.48 26 HIS B C 1
ATOM 1893 O O . HIS B 1 26 ? 15.906 -17.969 18.594 1 31.48 26 HIS B O 1
ATOM 1899 N N . ALA B 1 27 ? 15.211 -16.375 19.797 1 32.31 27 ALA B N 1
ATOM 1900 C CA . ALA B 1 27 ? 15.188 -15.414 18.703 1 32.31 27 ALA B CA 1
ATOM 1901 C C . ALA B 1 27 ? 16.609 -15.047 18.266 1 32.31 27 ALA B C 1
ATOM 1903 O O . ALA B 1 27 ? 17.312 -14.328 18.984 1 32.31 27 ALA B O 1
ATOM 1904 N N . GLU B 1 28 ? 17.359 -16 17.719 1 32.81 28 GLU B N 1
ATOM 1905 C CA . GLU B 1 28 ? 18.578 -15.508 17.094 1 32.81 28 GLU B CA 1
ATOM 1906 C C . GLU B 1 28 ? 18.297 -14.281 16.234 1 32.81 28 GLU B C 1
ATOM 1908 O O . GLU B 1 28 ? 17.484 -14.336 15.305 1 32.81 28 GLU B O 1
ATOM 1913 N N . THR B 1 29 ? 18.297 -13.172 16.766 1 35.81 29 THR B N 1
ATOM 1914 C CA . THR B 1 29 ? 18.375 -11.961 15.961 1 35.81 29 THR B CA 1
ATOM 1915 C C . THR B 1 29 ? 19.406 -12.125 14.836 1 35.81 29 THR B C 1
ATOM 1917 O O . THR B 1 29 ? 20.594 -12.359 15.102 1 35.81 29 THR B O 1
ATOM 1920 N N . ASN B 1 30 ? 19.078 -12.852 13.828 1 36.12 30 ASN B N 1
ATOM 1921 C CA . ASN B 1 30 ? 19.938 -12.82 12.648 1 36.12 30 ASN B CA 1
ATOM 1922 C C . ASN B 1 30 ? 20.562 -11.445 12.43 1 36.12 30 ASN B C 1
ATOM 1924 O O . ASN B 1 30 ? 19.938 -10.586 11.789 1 36.12 30 ASN B O 1
ATOM 1928 N N . LYS B 1 31 ? 21.188 -10.898 13.305 1 36.16 31 LYS B N 1
ATOM 1929 C CA . LYS B 1 31 ? 22.016 -9.734 13.016 1 36.16 31 LYS B CA 1
ATOM 1930 C C . LYS B 1 31 ? 22.922 -9.992 11.812 1 36.16 31 LYS B C 1
ATOM 1932 O O . LYS B 1 31 ? 23.797 -10.867 11.859 1 36.16 31 LYS B O 1
ATOM 1937 N N . ALA B 1 32 ? 22.422 -9.766 10.539 1 43.59 32 ALA B N 1
ATOM 1938 C CA . ALA B 1 32 ? 23.344 -9.734 9.406 1 43.59 32 ALA B CA 1
ATOM 1939 C C . ALA B 1 32 ? 24.672 -9.094 9.789 1 43.59 32 ALA B C 1
ATOM 1941 O O . ALA B 1 32 ? 24.719 -8.203 10.641 1 43.59 32 ALA B O 1
ATOM 1942 N N . PRO B 1 33 ? 25.75 -9.609 9.445 1 50.81 33 PRO B N 1
ATOM 1943 C CA . PRO B 1 33 ? 26.969 -8.836 9.695 1 50.81 33 PRO B CA 1
ATOM 1944 C C . PRO B 1 33 ? 26.828 -7.363 9.328 1 50.81 33 PRO B C 1
ATOM 1946 O O . PRO B 1 33 ? 26.031 -7.02 8.445 1 50.81 33 PRO B O 1
ATOM 1949 N N . GLU B 1 34 ? 27.188 -6.328 10.18 1 54.91 34 GLU B N 1
ATOM 1950 C CA . GLU B 1 34 ? 27.062 -4.871 10.148 1 54.91 34 GLU B CA 1
ATOM 1951 C C . GLU B 1 34 ? 27.172 -4.336 8.727 1 54.91 34 GLU B C 1
ATOM 1953 O O . GLU B 1 34 ? 26.516 -3.348 8.383 1 54.91 34 GLU B O 1
ATOM 1958 N N . ASN B 1 35 ? 27.781 -5.199 7.742 1 65.44 35 ASN B N 1
ATOM 1959 C CA . ASN B 1 35 ? 28.047 -4.586 6.449 1 65.44 35 ASN B CA 1
ATOM 1960 C C . ASN B 1 35 ? 27.438 -5.391 5.305 1 65.44 35 ASN B C 1
ATOM 1962 O O . ASN B 1 35 ? 27.688 -5.113 4.133 1 65.44 35 ASN B O 1
ATOM 1966 N N . SER B 1 36 ? 26.578 -6.293 5.684 1 88.5 36 SER B N 1
ATOM 1967 C CA . SER B 1 36 ? 26.031 -7.117 4.605 1 88.5 36 SER B CA 1
ATOM 1968 C C . SER B 1 36 ? 24.734 -6.527 4.059 1 88.5 36 SER B C 1
ATOM 1970 O O . SER B 1 36 ? 23.906 -6.035 4.82 1 88.5 36 SER B O 1
ATOM 1972 N N . THR B 1 37 ? 24.625 -6.547 2.695 1 96.5 37 THR B N 1
ATOM 1973 C CA . THR B 1 37 ? 23.375 -6.137 2.049 1 96.5 37 THR B CA 1
ATOM 1974 C C . THR B 1 37 ? 22.391 -7.297 1.987 1 96.5 37 THR B C 1
ATOM 1976 O O . THR B 1 37 ? 21.25 -7.129 1.538 1 96.5 37 THR B O 1
ATOM 1979 N N . ILE B 1 38 ? 22.875 -8.508 2.484 1 97.19 38 ILE B N 1
ATOM 1980 C CA . ILE B 1 38 ? 22.031 -9.695 2.475 1 97.19 38 ILE B CA 1
ATOM 1981 C C . ILE B 1 38 ? 21.297 -9.828 3.814 1 97.19 38 ILE B C 1
ATOM 1983 O O . ILE B 1 38 ? 21.938 -9.891 4.867 1 97.19 38 ILE B O 1
ATOM 1987 N N . ILE B 1 39 ? 20.031 -9.766 3.803 1 96.88 39 ILE B N 1
ATOM 1988 C CA . ILE B 1 39 ? 19.172 -9.953 4.969 1 96.88 39 ILE B CA 1
ATOM 1989 C C . ILE B 1 39 ? 18.156 -11.062 4.699 1 96.88 39 ILE B C 1
ATOM 1991 O O . ILE B 1 39 ? 17.406 -11.008 3.719 1 96.88 39 ILE B O 1
ATOM 1995 N N . ASN B 1 40 ? 18.109 -12.094 5.551 1 94.88 40 ASN B N 1
ATOM 1996 C CA . ASN B 1 40 ? 17.203 -13.234 5.395 1 94.88 40 ASN B CA 1
ATOM 1997 C C . ASN B 1 40 ? 17.328 -13.859 4.012 1 94.88 40 ASN B C 1
ATOM 1999 O O . ASN B 1 40 ? 16.328 -14.156 3.359 1 94.88 40 ASN B O 1
ATOM 2003 N N . GLY B 1 41 ? 18.531 -13.867 3.486 1 95.69 41 GLY B N 1
ATOM 2004 C CA . GLY B 1 41 ? 18.828 -14.523 2.223 1 95.69 41 GLY B CA 1
ATOM 2005 C C . GLY B 1 41 ? 18.531 -13.656 1.015 1 95.69 41 GLY B C 1
ATOM 2006 O O . GLY B 1 41 ? 18.688 -14.094 -0.126 1 95.69 41 GLY B O 1
ATOM 2007 N N . MET B 1 42 ? 18.125 -12.445 1.213 1 97.81 42 MET B N 1
ATOM 2008 C CA . MET B 1 42 ? 17.781 -11.531 0.134 1 97.81 42 MET B CA 1
ATOM 2009 C C . MET B 1 42 ? 18.766 -10.367 0.071 1 97.81 42 MET B C 1
ATOM 2011 O O . MET B 1 42 ? 19.125 -9.797 1.103 1 97.81 42 MET B O 1
ATOM 2015 N N . ASP B 1 43 ? 19.203 -10.062 -1.11 1 98.5 43 ASP B N 1
ATOM 2016 C CA . ASP B 1 43 ? 20.094 -8.93 -1.293 1 98.5 43 ASP B CA 1
ATOM 2017 C C . ASP B 1 43 ? 19.312 -7.633 -1.491 1 98.5 43 ASP B C 1
ATOM 2019 O O . ASP B 1 43 ? 18.734 -7.406 -2.561 1 98.5 43 ASP B O 1
ATOM 2023 N N . PHE B 1 44 ? 19.406 -6.75 -0.523 1 98.62 44 PHE B N 1
ATOM 2024 C CA . PHE B 1 44 ? 18.641 -5.516 -0.573 1 98.62 44 PHE B CA 1
ATOM 2025 C C . PHE B 1 44 ? 19.484 -4.371 -1.124 1 98.62 44 PHE B C 1
ATOM 2027 O O . PHE B 1 44 ? 18.984 -3.254 -1.288 1 98.62 44 PHE B O 1
ATOM 2034 N N . GLY B 1 45 ? 20.688 -4.648 -1.445 1 98.06 45 GLY B N 1
ATOM 2035 C CA . GLY B 1 45 ? 21.547 -3.596 -1.968 1 98.06 45 GLY B CA 1
ATOM 2036 C C . GLY B 1 45 ? 21.547 -2.35 -1.101 1 98.06 45 GLY B C 1
ATOM 2037 O O . GLY B 1 45 ? 21.766 -2.432 0.111 1 98.06 45 GLY B O 1
ATOM 2038 N N . PRO B 1 46 ? 21.391 -1.165 -1.693 1 97.62 46 PRO B N 1
ATOM 2039 C CA . PRO B 1 46 ? 21.453 0.09 -0.941 1 97.62 46 PRO B CA 1
ATOM 2040 C C . PRO B 1 46 ? 20.359 0.204 0.112 1 97.62 46 PRO B C 1
ATOM 2042 O O . PRO B 1 46 ? 20.438 1.055 1.001 1 97.62 46 PRO B O 1
ATOM 2045 N N . LEU B 1 47 ? 19.328 -0.589 0.013 1 98.19 47 LEU B N 1
ATOM 2046 C CA . LEU B 1 47 ? 18.188 -0.466 0.912 1 98.19 47 LEU B CA 1
ATOM 2047 C C . LEU B 1 47 ? 18.469 -1.174 2.234 1 98.19 47 LEU B C 1
ATOM 2049 O O . LEU B 1 47 ? 17.734 -0.981 3.209 1 98.19 47 LEU B O 1
ATOM 2053 N N . ALA B 1 48 ? 19.5 -2 2.289 1 97.69 48 ALA B N 1
ATOM 2054 C CA . ALA B 1 48 ? 19.766 -2.846 3.451 1 97.69 48 ALA B CA 1
ATOM 2055 C C . ALA B 1 48 ? 19.906 -2.006 4.719 1 97.69 48 ALA B C 1
ATOM 2057 O O . ALA B 1 48 ? 19.469 -2.414 5.793 1 97.69 48 ALA B O 1
ATOM 2058 N N . LYS B 1 49 ? 20.484 -0.892 4.613 1 95.5 49 LYS B N 1
ATOM 2059 C CA . LYS B 1 49 ? 20.797 -0.071 5.785 1 95.5 49 LYS B CA 1
ATOM 2060 C C . LYS B 1 49 ? 19.516 0.524 6.379 1 95.5 49 LYS B C 1
ATOM 2062 O O . LYS B 1 49 ? 19.531 1.062 7.488 1 95.5 49 LYS B O 1
ATOM 2067 N N . LEU B 1 50 ? 18.391 0.451 5.676 1 97.56 50 LEU B N 1
ATOM 2068 C CA . LEU B 1 50 ? 17.141 1.071 6.117 1 97.56 50 LEU B CA 1
ATOM 2069 C C . LEU B 1 50 ? 16.469 0.239 7.207 1 97.56 50 LEU B C 1
ATOM 2071 O O . LEU B 1 50 ? 15.625 0.742 7.949 1 97.56 50 LEU B O 1
ATOM 2075 N N . VAL B 1 51 ? 16.812 -0.963 7.32 1 97.69 51 VAL B N 1
ATOM 2076 C CA . VAL B 1 51 ? 16.141 -1.854 8.25 1 97.69 51 VAL B CA 1
ATOM 2077 C C . VAL B 1 51 ? 16.125 -1.239 9.648 1 97.69 51 VAL B C 1
ATOM 2079 O O . VAL B 1 51 ? 17.172 -0.817 10.148 1 97.69 51 VAL B O 1
ATOM 2082 N N . GLY B 1 52 ? 14.953 -1.231 10.211 1 97.94 52 GLY B N 1
ATOM 2083 C CA . GLY B 1 52 ? 14.805 -0.654 11.539 1 97.94 52 GLY B CA 1
ATOM 2084 C C . GLY B 1 52 ? 13.875 0.545 11.57 1 97.94 52 GLY B C 1
ATOM 2085 O O . GLY B 1 52 ? 13.086 0.748 10.648 1 97.94 52 GLY B O 1
ATOM 2086 N N . THR B 1 53 ? 13.898 1.268 12.656 1 98.69 53 THR B N 1
ATOM 2087 C CA . THR B 1 53 ? 13.023 2.414 12.867 1 98.69 53 THR B CA 1
ATOM 2088 C C . THR B 1 53 ? 13.82 3.717 12.812 1 98.69 53 THR B C 1
ATOM 2090 O O . THR B 1 53 ? 14.922 3.803 13.352 1 98.69 53 THR B O 1
ATOM 2093 N N . TRP B 1 54 ? 13.305 4.672 12.117 1 98.31 54 TRP B N 1
ATOM 2094 C CA . TRP B 1 54 ? 13.891 5.996 11.945 1 98.31 54 TRP B CA 1
ATOM 2095 C C . TRP B 1 54 ? 12.953 7.082 12.461 1 98.31 54 TRP B C 1
ATOM 2097 O O . TRP B 1 54 ? 11.734 7.008 12.258 1 98.31 54 TRP B O 1
ATOM 2107 N N . LYS B 1 55 ? 13.539 8.07 13.086 1 98 55 LYS B N 1
ATOM 2108 C CA . LYS B 1 55 ? 12.75 9.188 13.602 1 98 55 LYS B CA 1
ATOM 2109 C C . LYS B 1 55 ? 13.359 10.523 13.172 1 98 55 LYS B C 1
ATOM 2111 O O . LYS B 1 55 ? 14.57 10.617 12.953 1 98 55 LYS B O 1
ATOM 2116 N N . THR B 1 56 ? 12.492 11.484 13.102 1 97.12 56 THR B N 1
ATOM 2117 C CA . THR B 1 56 ? 12.914 12.82 12.703 1 97.12 56 THR B CA 1
ATOM 2118 C C . THR B 1 56 ? 13.969 13.367 13.656 1 97.12 56 THR B C 1
ATOM 2120 O O . THR B 1 56 ? 13.859 13.188 14.875 1 97.12 56 THR B O 1
ATOM 2123 N N . VAL B 1 57 ? 14.945 14.016 13.039 1 92 57 VAL B N 1
ATOM 2124 C CA . VAL B 1 57 ? 15.891 14.836 13.797 1 92 57 VAL B CA 1
ATOM 2125 C C . VAL B 1 57 ? 15.367 16.266 13.906 1 92 57 VAL B C 1
ATOM 2127 O O . VAL B 1 57 ? 14.688 16.75 13 1 92 57 VAL B O 1
ATOM 2130 N N . GLU B 1 58 ? 15.609 16.828 15.047 1 85.56 58 GLU B N 1
ATOM 2131 C CA . GLU B 1 58 ? 15.234 18.234 15.164 1 85.56 58 GLU B CA 1
ATOM 2132 C C . GLU B 1 58 ? 15.867 19.078 14.047 1 85.56 58 GLU B C 1
ATOM 2134 O O . GLU B 1 58 ? 17 18.828 13.656 1 85.56 58 GLU B O 1
ATOM 2139 N N . PRO B 1 59 ? 15.148 20.094 13.516 1 82.75 59 PRO B N 1
ATOM 2140 C CA . PRO B 1 59 ? 13.906 20.688 14.008 1 82.75 59 PRO B CA 1
ATOM 2141 C C . PRO B 1 59 ? 12.664 19.984 13.469 1 82.75 59 PRO B C 1
ATOM 2143 O O . PRO B 1 59 ? 11.539 20.406 13.758 1 82.75 59 PRO B O 1
ATOM 2146 N N . GLY B 1 60 ? 12.766 18.953 12.703 1 83.81 60 GLY B N 1
ATOM 2147 C CA . GLY B 1 60 ? 11.609 18.266 12.156 1 83.81 60 GLY B CA 1
ATOM 2148 C C . GLY B 1 60 ? 11.43 18.5 10.664 1 83.81 60 GLY B C 1
ATOM 2149 O O . GLY B 1 60 ? 12.289 19.094 10.016 1 83.81 60 GLY B O 1
ATOM 2150 N N . GLY B 1 61 ? 10.273 17.844 10.164 1 94.12 61 GLY B N 1
ATOM 2151 C CA . GLY B 1 61 ? 9.938 18.016 8.758 1 94.12 61 GLY B CA 1
ATOM 2152 C C . GLY B 1 61 ? 8.93 19.141 8.523 1 94.12 61 GLY B C 1
ATOM 2153 O O . GLY B 1 61 ? 8.422 19.734 9.469 1 94.12 61 GLY B O 1
ATOM 2154 N N . THR B 1 62 ? 8.906 19.531 7.328 1 95.44 62 THR B N 1
ATOM 2155 C CA . THR B 1 62 ? 7.934 20.531 6.926 1 95.44 62 THR B CA 1
ATOM 2156 C C . THR B 1 62 ? 7.035 20 5.809 1 95.44 62 THR B C 1
ATOM 2158 O O . THR B 1 62 ? 7.527 19.453 4.824 1 95.44 62 THR B O 1
ATOM 2161 N N . ASP B 1 63 ? 5.738 20.188 6.016 1 96.75 63 ASP B N 1
ATOM 2162 C CA . ASP B 1 63 ? 4.707 19.828 5.051 1 96.75 63 ASP B CA 1
ATOM 2163 C C . ASP B 1 63 ? 4.098 21.062 4.41 1 96.75 63 ASP B C 1
ATOM 2165 O O . ASP B 1 63 ? 3.553 21.922 5.105 1 96.75 63 ASP B O 1
ATOM 2169 N N . VAL B 1 64 ? 4.23 21.203 3.131 1 97.5 64 VAL B N 1
ATOM 2170 C CA . VAL B 1 64 ? 3.547 22.234 2.354 1 97.5 64 VAL B CA 1
ATOM 2171 C C . VAL B 1 64 ? 2.391 21.609 1.577 1 97.5 64 VAL B C 1
ATOM 2173 O O . VAL B 1 64 ? 2.605 20.797 0.677 1 97.5 64 VAL B O 1
ATOM 2176 N N . ALA B 1 65 ? 1.151 21.953 1.867 1 97.56 65 ALA B N 1
ATOM 2177 C CA . ALA B 1 65 ? -0.033 21.297 1.312 1 97.56 65 ALA B CA 1
ATOM 2178 C C . ALA B 1 65 ? -1.117 22.328 0.984 1 97.56 65 ALA B C 1
ATOM 2180 O O . ALA B 1 65 ? -1.06 23.469 1.444 1 97.56 65 ALA B O 1
ATOM 2181 N N . PRO B 1 66 ? -2.061 21.922 0.128 1 97.06 66 PRO B N 1
ATOM 2182 C CA . PRO B 1 66 ? -3.172 22.844 -0.12 1 97.06 66 PRO B CA 1
ATOM 2183 C C . PRO B 1 66 ? -4.008 23.109 1.13 1 97.06 66 PRO B C 1
ATOM 2185 O O . PRO B 1 66 ? -4.426 22.172 1.809 1 97.06 66 PRO B O 1
ATOM 2188 N N . GLY B 1 67 ? -4.242 24.391 1.334 1 96.69 67 GLY B N 1
ATOM 2189 C CA . GLY B 1 67 ? -5.109 24.75 2.439 1 96.69 67 GLY B CA 1
ATOM 2190 C C . GLY B 1 67 ? -6.531 24.25 2.273 1 96.69 67 GLY B C 1
ATOM 2191 O O . GLY B 1 67 ? -7.062 24.234 1.162 1 96.69 67 GLY B O 1
ATOM 2192 N N . LYS B 1 68 ? -7.164 23.891 3.41 1 95.69 68 LYS B N 1
ATOM 2193 C CA . LYS B 1 68 ? -8.539 23.406 3.395 1 95.69 68 LYS B CA 1
ATOM 2194 C C . LYS B 1 68 ? -9.531 24.562 3.477 1 95.69 68 LYS B C 1
ATOM 2196 O O . LYS B 1 68 ? -9.156 25.672 3.838 1 95.69 68 LYS B O 1
ATOM 2201 N N . GLU B 1 69 ? -10.727 24.203 3.107 1 96.12 69 GLU B N 1
ATOM 2202 C CA . GLU B 1 69 ? -11.789 25.172 3.34 1 96.12 69 GLU B CA 1
ATOM 2203 C C . GLU B 1 69 ? -11.844 25.594 4.805 1 96.12 69 GLU B C 1
ATOM 2205 O O . GLU B 1 69 ? -11.758 24.75 5.699 1 96.12 69 GLU B O 1
ATOM 2210 N N . GLY B 1 70 ? -11.797 26.938 5.027 1 94.44 70 GLY B N 1
ATOM 2211 C CA . GLY B 1 70 ? -11.914 27.469 6.379 1 94.44 70 GLY B CA 1
ATOM 2212 C C . GLY B 1 70 ? -10.57 27.656 7.066 1 94.44 70 GLY B C 1
ATOM 2213 O O . GLY B 1 70 ? -10.508 28.172 8.18 1 94.44 70 GLY B O 1
ATOM 2214 N N . SER B 1 71 ? -9.539 27.219 6.441 1 93.88 71 SER B N 1
ATOM 2215 C CA . SER B 1 71 ? -8.227 27.391 7.055 1 93.88 71 SER B CA 1
ATOM 2216 C C . SER B 1 71 ? -7.781 28.844 7.023 1 93.88 71 SER B C 1
ATOM 2218 O O . SER B 1 71 ? -8.367 29.656 6.312 1 93.88 71 SER B O 1
ATOM 2220 N N . ASN B 1 72 ? -6.703 29.094 7.742 1 93.81 72 ASN B 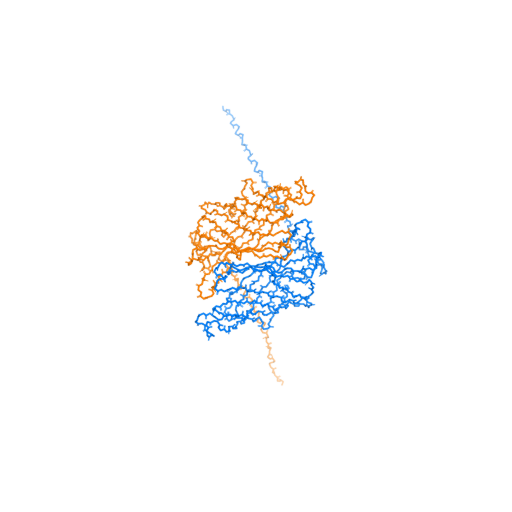N 1
ATOM 2221 C CA . ASN B 1 72 ? -6.188 30.469 7.824 1 93.81 72 ASN B CA 1
ATOM 2222 C C . ASN B 1 72 ? -5.613 30.922 6.488 1 93.81 72 ASN B C 1
ATOM 2224 O O . ASN B 1 72 ? -5.57 32.125 6.207 1 93.81 72 ASN B O 1
ATOM 2228 N N . VAL B 1 73 ? -5.191 30 5.621 1 96.38 73 VAL B N 1
ATOM 2229 C CA . VAL B 1 73 ? -4.574 30.359 4.352 1 96.38 73 VAL B CA 1
ATOM 2230 C C . VAL B 1 73 ? -5.605 30.281 3.229 1 96.38 73 VAL B C 1
ATOM 2232 O O . VAL B 1 73 ? -5.289 30.547 2.064 1 96.38 73 VAL B O 1
ATOM 2235 N N . GLY B 1 74 ? -6.836 29.969 3.508 1 95.25 74 GLY B N 1
ATOM 2236 C CA . GLY B 1 74 ? -7.895 29.844 2.518 1 95.25 74 GLY B CA 1
ATOM 2237 C C . GLY B 1 74 ? -7.805 28.562 1.711 1 95.25 74 GLY B C 1
ATOM 2238 O O . GLY B 1 74 ? -6.75 27.938 1.653 1 95.25 74 GLY B O 1
ATOM 2239 N N . LYS B 1 75 ? -8.938 28.219 1.098 1 95.75 75 LYS B N 1
ATOM 2240 C CA . LYS B 1 75 ? -9.008 27.031 0.251 1 95.75 75 LYS B CA 1
ATOM 2241 C C . LYS B 1 75 ? -8.031 27.125 -0.916 1 95.75 75 LYS B C 1
ATOM 2243 O O . LYS B 1 75 ? -8.109 28.062 -1.725 1 95.75 75 LYS B O 1
ATOM 2248 N N . GLY B 1 76 ? -7.086 26.094 -0.948 1 95.88 76 GLY B N 1
ATOM 2249 C CA . GLY B 1 76 ? -6.117 26.078 -2.033 1 95.88 76 GLY B CA 1
ATOM 2250 C C . GLY B 1 76 ? -4.887 26.922 -1.742 1 95.88 76 GLY B C 1
ATOM 2251 O O . GLY B 1 76 ? -3.912 26.875 -2.498 1 95.88 76 GLY B O 1
ATOM 2252 N N . GLY B 1 77 ? -4.922 27.703 -0.658 1 97.06 77 GLY B N 1
ATOM 2253 C CA . GLY B 1 77 ? -3.732 28.422 -0.247 1 97.06 77 GLY B CA 1
ATOM 2254 C C . GLY B 1 77 ? -2.6 27.516 0.192 1 97.06 77 GLY B C 1
ATOM 2255 O O . GLY B 1 77 ? -2.738 26.297 0.179 1 97.06 77 GLY B O 1
ATOM 2256 N N . THR B 1 78 ? -1.487 28.109 0.502 1 97.75 78 THR B N 1
ATOM 2257 C CA . THR B 1 78 ? -0.318 27.344 0.9 1 97.75 78 THR B CA 1
ATOM 2258 C C . THR B 1 78 ? -0.29 27.141 2.414 1 97.75 78 THR B C 1
ATOM 2260 O O . THR B 1 78 ? -0.008 28.078 3.162 1 97.75 78 THR B O 1
ATOM 2263 N N . ALA B 1 79 ? -0.59 25.938 2.875 1 97 79 ALA B N 1
ATOM 2264 C CA . ALA B 1 79 ? -0.501 25.594 4.293 1 97 79 ALA B CA 1
ATOM 2265 C C . ALA B 1 79 ? 0.842 24.953 4.613 1 97 79 ALA B C 1
ATOM 2267 O O . ALA B 1 79 ? 1.303 24.062 3.887 1 97 79 ALA B O 1
ATOM 2268 N N . VAL B 1 80 ? 1.453 25.453 5.625 1 97 80 VAL B N 1
ATOM 2269 C CA . VAL B 1 80 ? 2.719 24.891 6.094 1 97 80 VAL B CA 1
ATOM 2270 C C . VAL B 1 80 ? 2.533 24.281 7.48 1 97 80 VAL B C 1
ATOM 2272 O O . VAL B 1 80 ? 2.014 24.938 8.391 1 97 80 VAL B O 1
ATOM 2275 N N . GLU B 1 81 ? 2.871 22.984 7.664 1 96.12 81 GLU B N 1
ATOM 2276 C CA . GLU B 1 81 ? 2.689 22.25 8.914 1 96.12 81 GLU B CA 1
ATOM 2277 C C . GLU B 1 81 ? 3.984 21.562 9.352 1 96.12 81 GLU B C 1
ATOM 2279 O O . GLU B 1 81 ? 4.426 20.609 8.719 1 96.12 81 GLU B O 1
ATOM 2284 N N . PRO B 1 82 ? 4.668 22.125 10.422 1 96.75 82 PRO B N 1
ATOM 2285 C CA . PRO B 1 82 ? 5.785 21.375 10.992 1 96.75 82 PRO B CA 1
ATOM 2286 C C . PRO B 1 82 ? 5.355 20 11.523 1 96.75 82 PRO B C 1
ATOM 2288 O O . PRO B 1 82 ? 4.273 19.875 12.109 1 96.75 82 PRO B O 1
ATOM 2291 N N . TYR B 1 83 ? 6.238 19.031 11.266 1 97.94 83 TYR B N 1
ATOM 2292 C CA . TYR B 1 83 ? 5.855 17.703 11.703 1 97.94 83 TYR B CA 1
ATOM 2293 C C . TYR B 1 83 ? 7.074 16.906 12.141 1 97.94 83 TYR B C 1
ATOM 2295 O O . TYR B 1 83 ? 8.211 17.297 11.883 1 97.94 83 TYR B O 1
ATOM 2303 N N . TYR B 1 84 ? 6.867 15.883 12.914 1 97.88 84 TYR B N 1
ATOM 2304 C CA . TYR B 1 84 ? 7.832 14.812 13.102 1 97.88 84 TYR B CA 1
ATOM 2305 C C . TYR B 1 84 ? 7.262 13.477 12.641 1 97.88 84 TYR B C 1
ATOM 2307 O O . TYR B 1 84 ? 6.055 13.359 12.406 1 97.88 84 TYR B O 1
ATOM 2315 N N . GLU B 1 85 ? 8.195 12.539 12.406 1 98.25 85 GLU B N 1
ATOM 2316 C CA . GLU B 1 85 ? 7.719 11.312 11.766 1 98.25 85 GLU B CA 1
ATOM 2317 C C . GLU B 1 85 ? 8.484 10.094 12.273 1 98.25 85 GLU B C 1
ATOM 2319 O O . GLU B 1 85 ? 9.539 10.227 12.898 1 98.25 85 GLU B O 1
ATOM 2324 N N . VAL B 1 86 ? 7.855 8.992 12.188 1 98.38 86 VAL B N 1
ATOM 2325 C CA . VAL B 1 86 ? 8.43 7.672 12.43 1 98.38 86 VAL B CA 1
ATOM 2326 C C . VAL B 1 86 ? 8.328 6.828 11.156 1 98.38 86 VAL B C 1
ATOM 2328 O O . VAL B 1 86 ? 7.246 6.664 10.594 1 98.38 86 VAL B O 1
ATOM 2331 N N . LEU B 1 87 ? 9.453 6.375 10.68 1 98.31 87 LEU B N 1
ATOM 2332 C CA . LEU B 1 87 ? 9.555 5.461 9.547 1 98.31 87 LEU B CA 1
ATOM 2333 C C . LEU B 1 87 ? 10.141 4.121 9.984 1 98.31 87 LEU B C 1
ATOM 2335 O O . LEU B 1 87 ? 11.219 4.07 10.578 1 98.31 87 LEU B O 1
ATOM 2339 N N . THR B 1 88 ? 9.445 3.066 9.766 1 98.81 88 THR B N 1
ATOM 2340 C CA . THR B 1 88 ? 9.922 1.729 10.102 1 98.81 88 THR B CA 1
ATOM 2341 C C . THR B 1 88 ? 10.023 0.867 8.844 1 98.81 88 THR B C 1
ATOM 2343 O O . THR B 1 88 ? 9.086 0.803 8.047 1 98.81 88 THR B O 1
ATOM 2346 N N . PHE B 1 89 ? 11.164 0.195 8.703 1 98.56 89 PHE B N 1
ATOM 2347 C CA . PHE B 1 89 ? 11.453 -0.664 7.559 1 98.56 89 PHE B CA 1
ATOM 2348 C C . PHE B 1 89 ? 11.695 -2.1 8.008 1 98.56 89 PHE B C 1
ATOM 2350 O O . PHE B 1 89 ? 12.383 -2.338 9 1 98.56 89 PHE B O 1
ATOM 2357 N N . GLU B 1 90 ? 11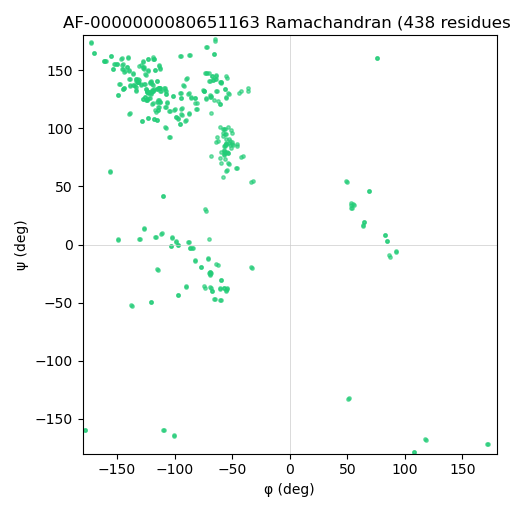.133 -3.043 7.246 1 98.38 90 GLU B N 1
ATOM 2358 C CA . GLU B 1 90 ? 11.328 -4.461 7.52 1 98.38 90 GLU B CA 1
ATOM 2359 C C . GLU B 1 90 ? 11.406 -5.27 6.227 1 98.38 90 GLU B C 1
ATOM 2361 O O . GLU B 1 90 ? 10.586 -5.082 5.324 1 98.38 90 GLU B O 1
ATOM 2366 N N . PRO B 1 91 ? 12.422 -6.203 6.172 1 98.31 91 PRO B N 1
ATOM 2367 C CA . PRO B 1 91 ? 12.367 -7.113 5.027 1 98.31 91 PRO B CA 1
ATOM 2368 C C . PRO B 1 91 ? 11.047 -7.879 4.938 1 98.31 91 PRO B C 1
ATOM 2370 O O . PRO B 1 91 ? 10.562 -8.391 5.945 1 98.31 91 PRO B O 1
ATOM 2373 N N . ALA B 1 92 ? 10.5 -7.914 3.711 1 98.12 92 ALA B N 1
ATOM 2374 C CA . ALA B 1 92 ? 9.133 -8.43 3.654 1 98.12 92 ALA B CA 1
ATOM 2375 C C . ALA B 1 92 ? 9.047 -9.656 2.748 1 98.12 92 ALA B C 1
ATOM 2377 O O . ALA B 1 92 ? 8.445 -10.664 3.115 1 98.12 92 ALA B O 1
ATOM 2378 N N . ALA B 1 93 ? 9.594 -9.562 1.563 1 97.75 93 ALA B N 1
ATOM 2379 C CA . ALA B 1 93 ? 9.328 -10.617 0.59 1 97.75 93 ALA B CA 1
ATOM 2380 C C . ALA B 1 93 ? 10.219 -10.477 -0.636 1 97.75 93 ALA B C 1
ATOM 2382 O O . ALA B 1 93 ? 10.875 -9.445 -0.818 1 97.75 93 ALA B O 1
ATOM 2383 N N . ASP B 1 94 ? 10.266 -11.57 -1.42 1 98.31 94 ASP B N 1
ATOM 2384 C CA . ASP B 1 94 ? 10.781 -11.531 -2.785 1 98.31 94 ASP B CA 1
ATOM 2385 C C . ASP B 1 94 ? 9.734 -12.039 -3.779 1 98.31 94 ASP B C 1
ATOM 2387 O O . ASP B 1 94 ? 8.719 -12.617 -3.383 1 98.31 94 ASP B O 1
ATOM 2391 N N . ALA B 1 95 ? 9.945 -11.656 -5.008 1 98.25 95 ALA B N 1
ATOM 2392 C CA . ALA B 1 95 ? 9.094 -12.109 -6.105 1 98.25 95 ALA B CA 1
ATOM 2393 C C . ALA B 1 95 ? 9.852 -12.094 -7.43 1 98.25 95 ALA B C 1
ATOM 2395 O O . ALA B 1 95 ? 10.805 -11.328 -7.598 1 98.25 95 ALA B O 1
ATOM 2396 N N . THR B 1 96 ? 9.453 -12.984 -8.336 1 98.12 96 THR B N 1
ATOM 2397 C CA . THR B 1 96 ? 9.953 -12.969 -9.703 1 98.12 96 THR B CA 1
ATOM 2398 C C . THR B 1 96 ? 8.836 -12.641 -10.688 1 98.12 96 THR B C 1
ATOM 2400 O O . THR B 1 96 ? 7.852 -13.383 -10.789 1 98.12 96 THR B O 1
ATOM 2403 N N . ASN B 1 97 ? 9.016 -11.516 -11.398 1 98.5 97 ASN B N 1
ATOM 2404 C CA . ASN B 1 97 ? 8.047 -11.102 -12.406 1 98.5 97 ASN B CA 1
ATOM 2405 C C . ASN B 1 97 ? 8.328 -11.766 -13.758 1 98.5 97 ASN B C 1
ATOM 2407 O O . ASN B 1 97 ? 9.461 -11.727 -14.242 1 98.5 97 ASN B O 1
ATOM 2411 N N . ALA B 1 98 ? 7.32 -12.398 -14.305 1 97.81 98 ALA B N 1
ATOM 2412 C CA . ALA B 1 98 ? 7.316 -12.883 -15.68 1 97.81 98 ALA B CA 1
ATOM 2413 C C . ALA B 1 98 ? 8.523 -13.781 -15.945 1 97.81 98 ALA B C 1
ATOM 2415 O O . ALA B 1 98 ? 9.148 -13.695 -17 1 97.81 98 ALA B O 1
ATOM 2416 N N . SER B 1 99 ? 8.93 -14.516 -15.008 1 97.62 99 SER B N 1
ATOM 2417 C CA . SER B 1 99 ? 10.016 -15.492 -15.109 1 97.62 99 SER B CA 1
ATOM 2418 C C . SER B 1 99 ? 11.352 -14.812 -15.391 1 97.62 99 SER B C 1
ATOM 2420 O O . SER B 1 99 ? 12.297 -15.453 -15.836 1 97.62 99 SER B O 1
ATOM 2422 N N . ASP B 1 100 ? 11.484 -13.516 -15.125 1 98.12 100 ASP B N 1
ATOM 2423 C CA . ASP B 1 100 ? 12.656 -12.789 -15.594 1 98.12 100 ASP B CA 1
ATOM 2424 C C . ASP B 1 100 ? 13.18 -11.844 -14.508 1 98.12 100 ASP B C 1
ATOM 2426 O O . ASP B 1 100 ? 14.344 -11.93 -14.117 1 98.12 100 ASP B O 1
ATOM 2430 N N . GLN B 1 101 ? 12.367 -11.023 -13.953 1 98.75 101 GLN B N 1
ATOM 2431 C CA . GLN B 1 101 ? 12.773 -9.961 -13.039 1 98.75 101 GLN B CA 1
ATOM 2432 C C . GLN B 1 101 ? 12.609 -10.391 -11.586 1 98.75 101 GLN B C 1
ATOM 2434 O O . GLN B 1 101 ? 11.492 -10.484 -11.078 1 98.75 101 GLN B O 1
ATOM 2439 N N . TYR B 1 102 ? 13.75 -10.625 -10.953 1 98.75 102 TYR B N 1
ATOM 2440 C CA . TYR B 1 102 ? 13.742 -10.953 -9.531 1 98.75 102 TYR B CA 1
ATOM 2441 C C . TYR B 1 102 ? 13.789 -9.688 -8.688 1 98.75 102 TYR B C 1
ATOM 2443 O O . TYR B 1 102 ? 14.633 -8.812 -8.906 1 98.75 102 TYR B O 1
ATOM 2451 N N . LEU B 1 103 ? 12.867 -9.594 -7.691 1 98.94 103 LEU B N 1
ATOM 2452 C CA . LEU B 1 103 ? 12.734 -8.43 -6.812 1 98.94 103 LEU B CA 1
ATOM 2453 C C . LEU B 1 103 ? 12.812 -8.844 -5.348 1 98.94 103 LEU B C 1
ATOM 2455 O O . LEU B 1 103 ? 12.367 -9.938 -4.984 1 98.94 103 LEU B O 1
ATOM 2459 N N . VAL B 1 104 ? 13.375 -7.949 -4.539 1 98.88 104 VAL B N 1
ATOM 2460 C CA . VAL B 1 104 ? 13.258 -8.062 -3.09 1 98.88 104 VAL B CA 1
ATOM 2461 C C . VAL B 1 104 ? 12.602 -6.805 -2.523 1 98.88 104 VAL B C 1
ATOM 2463 O O . VAL B 1 104 ? 12.883 -5.695 -2.977 1 98.88 104 VAL B O 1
ATOM 2466 N N . ALA B 1 105 ? 11.727 -7.004 -1.563 1 98.94 105 ALA B N 1
ATOM 2467 C CA . ALA B 1 105 ? 10.898 -5.887 -1.114 1 98.94 105 ALA B CA 1
ATOM 2468 C C . ALA B 1 105 ? 11.086 -5.633 0.379 1 98.94 105 ALA B C 1
ATOM 2470 O O . ALA B 1 105 ? 10.977 -6.559 1.189 1 98.94 105 ALA B O 1
ATOM 2471 N N . MET B 1 106 ? 11.414 -4.383 0.677 1 98.81 106 MET B N 1
ATOM 2472 C CA . MET B 1 106 ? 11.422 -3.828 2.027 1 98.81 106 MET B CA 1
ATOM 2473 C C . MET B 1 106 ? 10.102 -3.141 2.344 1 98.81 106 MET B C 1
ATOM 2475 O O . MET B 1 106 ? 9.789 -2.094 1.772 1 98.81 106 MET B O 1
ATOM 2479 N N . TYR B 1 107 ? 9.359 -3.74 3.246 1 98.88 107 TYR B N 1
ATOM 2480 C CA . TYR B 1 107 ? 8.148 -3.066 3.693 1 98.88 107 TYR B CA 1
ATOM 2481 C C . TYR B 1 107 ? 8.484 -1.846 4.543 1 98.88 107 TYR B C 1
ATOM 2483 O O . TYR B 1 107 ? 9.453 -1.857 5.301 1 98.88 107 TYR B O 1
ATOM 2491 N N . TYR B 1 108 ? 7.566 -0.805 4.406 1 98.81 108 TYR B N 1
ATOM 2492 C CA . TYR B 1 108 ? 7.746 0.284 5.359 1 98.81 108 TYR B CA 1
ATOM 2493 C C . TYR B 1 108 ? 6.402 0.852 5.801 1 98.81 108 TYR B C 1
ATOM 2495 O O . TYR B 1 108 ? 5.422 0.796 5.051 1 98.81 108 TYR B O 1
ATOM 2503 N N . LYS B 1 109 ? 6.387 1.306 6.977 1 9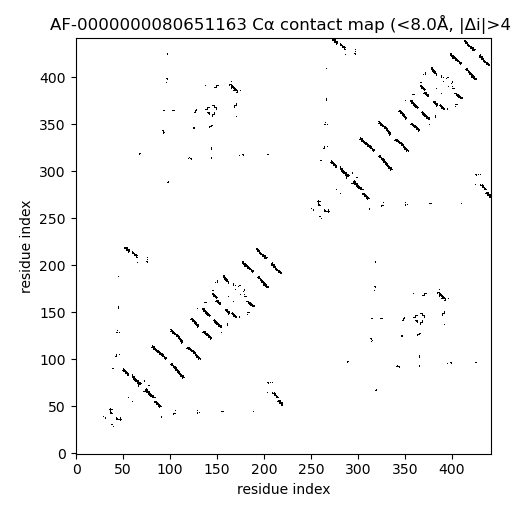8.81 109 LYS B N 1
ATOM 2504 C CA . LYS B 1 109 ? 5.328 2.09 7.613 1 98.81 109 LYS B CA 1
ATOM 2505 C C . LYS B 1 109 ? 5.797 3.516 7.891 1 98.81 109 LYS B C 1
ATOM 2507 O O . LYS B 1 109 ? 6.832 3.723 8.531 1 98.81 109 LYS B O 1
ATOM 2512 N N . HIS B 1 110 ? 5.059 4.461 7.34 1 98.69 110 HIS B N 1
ATOM 2513 C CA . HIS B 1 110 ? 5.363 5.883 7.469 1 98.69 110 HIS B CA 1
ATOM 2514 C C . HIS B 1 110 ? 4.246 6.625 8.195 1 98.69 110 HIS B C 1
ATOM 2516 O O . HIS B 1 110 ? 3.148 6.785 7.652 1 98.69 110 HIS B O 1
ATOM 2522 N N . GLU B 1 111 ? 4.539 7.027 9.453 1 98.62 111 GLU B N 1
ATOM 2523 C CA . GLU B 1 111 ? 3.586 7.793 10.258 1 98.62 111 GLU B CA 1
ATOM 2524 C C . GLU B 1 111 ? 4.102 9.203 10.523 1 98.62 111 GLU B C 1
ATOM 2526 O O . GLU B 1 111 ? 5.273 9.391 10.859 1 98.62 111 GLU B O 1
ATOM 2531 N N . VAL B 1 112 ? 3.221 10.172 10.352 1 98.44 112 VAL B N 1
ATOM 2532 C CA . VAL B 1 112 ? 3.605 11.57 10.508 1 98.44 112 VAL B CA 1
ATOM 2533 C C . VAL B 1 112 ? 2.674 12.25 11.508 1 98.44 112 VAL B C 1
ATOM 2535 O O . VAL B 1 112 ? 1.458 12.055 11.469 1 98.44 112 VAL B O 1
ATOM 2538 N N . PHE B 1 113 ? 3.266 13.086 12.383 1 97.88 113 PHE B N 1
ATOM 2539 C CA . PHE B 1 113 ? 2.561 13.734 13.484 1 97.88 113 PHE B CA 1
ATOM 2540 C C . PHE B 1 113 ? 2.818 15.234 13.484 1 97.88 113 PHE B C 1
ATOM 2542 O O . PHE B 1 113 ? 3.941 15.68 13.242 1 97.88 113 PHE B O 1
ATOM 2549 N N . ARG B 1 114 ? 1.763 15.922 13.734 1 97 114 ARG B N 1
ATOM 2550 C CA . ARG B 1 114 ? 1.935 17.359 13.867 1 97 114 ARG B CA 1
ATOM 2551 C C . ARG B 1 114 ? 2.684 17.719 15.148 1 97 114 ARG B C 1
ATOM 2553 O O . ARG B 1 114 ? 2.365 17.188 16.219 1 97 114 ARG B O 1
ATOM 2560 N N . VAL B 1 115 ? 3.564 18.703 15.023 1 96.06 115 VAL B N 1
ATOM 2561 C CA . VAL B 1 115 ? 4.32 19.141 16.188 1 96.06 115 VAL B CA 1
ATOM 2562 C C . VAL B 1 115 ? 3.383 19.828 17.188 1 96.06 115 VAL B C 1
ATOM 2564 O O . VAL B 1 115 ? 3.5 19.641 18.391 1 96.06 115 VAL B O 1
ATOM 2567 N N . ARG B 1 116 ? 2.363 20.609 16.703 1 95.06 116 ARG B N 1
ATOM 2568 C CA . ARG B 1 116 ? 1.551 21.5 17.531 1 95.06 116 ARG B CA 1
ATOM 2569 C C . ARG B 1 116 ? 0.654 20.703 18.469 1 95.06 116 ARG B C 1
ATOM 2571 O O . ARG B 1 116 ? 0.288 21.188 19.547 1 95.06 116 ARG B O 1
ATOM 2578 N N . ASP B 1 117 ? 0.26 19.438 18.203 1 96.75 117 ASP B N 1
ATOM 2579 C CA . ASP B 1 117 ? -0.702 18.75 19.047 1 96.75 117 ASP B CA 1
ATOM 2580 C C . ASP B 1 117 ? -0.446 17.234 19.062 1 96.75 117 ASP B C 1
ATOM 2582 O O . ASP B 1 117 ? -1.234 16.469 19.625 1 96.75 117 ASP B O 1
ATOM 2586 N N . ASN B 1 118 ? 0.566 16.75 18.438 1 96.62 118 ASN B N 1
ATOM 2587 C CA . ASN B 1 118 ? 0.979 15.359 18.359 1 96.62 118 ASN B CA 1
ATOM 2588 C C . ASN B 1 118 ? -0.063 14.508 17.641 1 96.62 118 ASN B C 1
ATOM 2590 O O . ASN B 1 118 ? -0.049 13.281 17.75 1 96.62 118 ASN B O 1
ATOM 2594 N N . GLY B 1 119 ? -0.963 15.188 16.922 1 96.75 119 GLY B N 1
ATOM 2595 C CA . GLY B 1 119 ? -1.945 14.438 16.156 1 96.75 119 GLY B CA 1
ATOM 2596 C C . GLY B 1 119 ? -1.369 13.812 14.898 1 96.75 119 GLY B C 1
ATOM 2597 O O . GLY B 1 119 ? -0.616 14.461 14.164 1 96.75 119 GLY B O 1
ATOM 2598 N N . LYS B 1 120 ? -1.703 12.508 14.719 1 97.25 120 LYS B N 1
ATOM 2599 C CA . LYS B 1 120 ? -1.313 11.852 13.477 1 97.25 120 LYS B CA 1
ATOM 2600 C C . LYS B 1 120 ? -2.104 12.398 12.297 1 97.25 120 LYS B C 1
ATOM 2602 O O . LYS B 1 120 ? -3.334 12.445 12.328 1 97.25 120 LYS B O 1
ATOM 2607 N N . PHE B 1 121 ? -1.338 12.836 11.25 1 96.69 121 PHE B N 1
ATOM 2608 C CA . PHE B 1 121 ? -2.105 13.375 10.133 1 96.69 121 PHE B CA 1
ATOM 2609 C C . PHE B 1 121 ? -1.658 12.75 8.82 1 96.69 121 PHE B C 1
ATOM 2611 O O . PHE B 1 121 ? -2.064 13.203 7.746 1 96.69 121 PHE B O 1
ATOM 2618 N N . HIS B 1 122 ? -0.784 11.812 8.859 1 98.12 122 HIS B N 1
ATOM 2619 C CA . HIS B 1 122 ? -0.393 11.047 7.68 1 98.12 122 HIS B CA 1
ATOM 2620 C C . HIS B 1 122 ? -0.032 9.609 8.047 1 98.12 122 HIS B C 1
ATOM 2622 O O . HIS B 1 122 ? 0.613 9.367 9.07 1 98.12 122 HIS B O 1
ATOM 2628 N N . ASP B 1 123 ? -0.456 8.711 7.277 1 98.69 123 ASP B N 1
ATOM 2629 C CA . ASP B 1 123 ? -0.121 7.293 7.281 1 98.69 123 ASP B CA 1
ATOM 2630 C C . ASP B 1 123 ? 0.153 6.785 5.867 1 98.69 123 ASP B C 1
ATOM 2632 O O . ASP B 1 123 ? -0.543 7.164 4.922 1 98.69 123 ASP B O 1
ATOM 2636 N N . GLN B 1 124 ? 1.137 6.023 5.73 1 98.81 124 GLN B N 1
ATOM 2637 C CA . GLN B 1 124 ? 1.551 5.512 4.43 1 98.81 124 GLN B CA 1
ATOM 2638 C C . GLN B 1 124 ? 2.195 4.133 4.559 1 98.81 124 GLN B C 1
ATOM 2640 O O . GLN B 1 124 ? 3.074 3.93 5.398 1 98.81 124 GLN B O 1
ATOM 2645 N N . ARG B 1 125 ? 1.709 3.201 3.752 1 98.88 125 ARG B N 1
ATOM 2646 C CA . ARG B 1 125 ? 2.207 1.83 3.752 1 98.88 125 ARG B CA 1
ATOM 2647 C C . ARG B 1 125 ? 2.66 1.411 2.357 1 98.88 125 ARG B C 1
ATOM 2649 O O . ARG B 1 125 ? 1.973 1.678 1.37 1 98.88 125 ARG B O 1
ATOM 2656 N N . GLY B 1 126 ? 3.777 0.829 2.293 1 98.75 126 GLY B N 1
ATOM 2657 C CA . GLY B 1 126 ? 4.242 0.392 0.986 1 98.75 126 GLY B CA 1
ATOM 2658 C C . GLY B 1 126 ? 5.57 -0.341 1.038 1 98.75 126 GLY B C 1
ATOM 2659 O O . GLY B 1 126 ? 5.875 -1.013 2.025 1 98.75 126 GLY B O 1
ATOM 2660 N N . TYR B 1 127 ? 6.254 -0.39 -0.127 1 98.94 127 TYR B N 1
ATOM 2661 C CA . TYR B 1 127 ? 7.516 -1.105 -0.28 1 98.94 127 TYR B CA 1
ATOM 2662 C C . TYR B 1 127 ? 8.562 -0.231 -0.968 1 98.94 127 TYR B C 1
ATOM 2664 O O . TYR B 1 127 ? 8.242 0.509 -1.901 1 98.94 127 TYR B O 1
ATOM 2672 N N . LEU B 1 128 ? 9.75 -0.34 -0.462 1 98.94 128 LEU B N 1
ATOM 2673 C CA . LEU B 1 128 ? 10.906 -0.104 -1.324 1 98.94 128 LEU B CA 1
ATOM 2674 C C . LEU B 1 128 ? 11.43 -1.414 -1.905 1 98.94 128 LEU B C 1
ATOM 2676 O O . LEU B 1 128 ? 11.742 -2.344 -1.162 1 98.94 128 LEU B O 1
ATOM 2680 N N . ILE B 1 129 ? 11.523 -1.421 -3.23 1 99 129 ILE B N 1
ATOM 2681 C CA . ILE B 1 129 ? 11.805 -2.678 -3.914 1 99 129 ILE B CA 1
ATOM 2682 C C . ILE B 1 129 ? 13.102 -2.555 -4.715 1 99 129 ILE B C 1
ATOM 2684 O O . ILE B 1 129 ? 13.281 -1.596 -5.469 1 99 129 ILE B O 1
ATOM 2688 N N . TYR B 1 130 ? 13.984 -3.539 -4.512 1 98.94 130 TYR B N 1
ATOM 2689 C CA . TYR B 1 130 ? 15.266 -3.521 -5.207 1 98.94 130 TYR B CA 1
ATOM 2690 C C . TYR B 1 130 ? 15.297 -4.562 -6.32 1 98.94 130 TYR B C 1
ATOM 2692 O O . TYR B 1 130 ? 14.992 -5.734 -6.09 1 98.94 130 TYR B O 1
ATOM 2700 N N . ASP B 1 131 ? 15.531 -4.086 -7.504 1 98.94 131 ASP B N 1
ATOM 2701 C CA . ASP B 1 131 ? 15.797 -4.852 -8.719 1 98.94 131 ASP B CA 1
ATOM 2702 C C . ASP B 1 131 ? 17.281 -4.828 -9.078 1 98.94 131 ASP B C 1
ATOM 2704 O O . ASP B 1 131 ? 17.719 -3.967 -9.836 1 98.94 131 ASP B O 1
ATOM 2708 N N . LYS B 1 132 ? 17.922 -5.805 -8.602 1 98.75 132 LYS B N 1
ATOM 2709 C CA . LYS B 1 132 ? 19.375 -5.812 -8.75 1 98.75 132 LYS B CA 1
ATOM 2710 C C . LYS B 1 132 ? 19.781 -5.91 -10.219 1 98.75 132 LYS B C 1
ATOM 2712 O O . LYS B 1 132 ? 20.641 -5.156 -10.688 1 98.75 132 LYS B O 1
ATOM 2717 N N . LYS B 1 133 ? 19.156 -6.816 -10.891 1 98.5 133 LYS B N 1
ATOM 2718 C CA . LYS B 1 133 ? 19.516 -7.082 -12.281 1 98.5 133 LYS B CA 1
ATOM 2719 C C . LYS B 1 133 ? 19.438 -5.809 -13.125 1 98.5 133 LYS B C 1
ATOM 2721 O O . LYS B 1 133 ? 20.312 -5.566 -13.961 1 98.5 133 LYS B O 1
ATOM 2726 N N . ASN B 1 134 ? 18.438 -5 -12.875 1 98.69 134 ASN B N 1
ATOM 2727 C CA . ASN B 1 134 ? 18.234 -3.803 -13.688 1 98.69 134 ASN B CA 1
ATOM 2728 C C . ASN B 1 134 ? 18.719 -2.549 -12.961 1 98.69 134 ASN B C 1
ATOM 2730 O O . ASN B 1 134 ? 18.5 -1.432 -13.438 1 98.69 134 ASN B O 1
ATOM 2734 N N . ASN B 1 135 ? 19.312 -2.68 -11.867 1 98.75 135 ASN B N 1
ATOM 2735 C CA . ASN B 1 135 ? 19.797 -1.581 -11.039 1 98.75 135 ASN B CA 1
ATOM 2736 C C . ASN B 1 135 ? 18.719 -0.522 -10.82 1 98.75 135 ASN B C 1
ATOM 2738 O O . ASN B 1 135 ? 18.938 0.657 -11.109 1 98.75 135 ASN B O 1
ATOM 2742 N N . THR B 1 136 ? 17.578 -0.934 -10.344 1 98.94 136 THR B N 1
ATOM 2743 C CA . THR B 1 136 ? 16.406 -0.071 -10.188 1 98.94 136 THR B CA 1
ATOM 2744 C C . THR B 1 136 ? 15.797 -0.232 -8.797 1 98.94 136 THR B C 1
ATOM 2746 O O . THR B 1 136 ? 15.805 -1.328 -8.234 1 98.94 136 THR B O 1
ATOM 2749 N N . VAL B 1 137 ? 15.375 0.872 -8.227 1 98.94 137 VAL B N 1
ATOM 2750 C CA . VAL B 1 137 ? 14.562 0.847 -7.016 1 98.94 137 VAL B CA 1
ATOM 2751 C C . VAL B 1 137 ? 13.164 1.371 -7.324 1 98.94 137 VAL B C 1
ATOM 2753 O O . VAL B 1 137 ? 13.008 2.33 -8.086 1 98.94 137 VAL B O 1
ATOM 2756 N N . TYR B 1 138 ? 12.18 0.667 -6.82 1 98.94 138 TYR B N 1
ATOM 2757 C CA . TYR B 1 138 ? 10.789 1.121 -6.867 1 98.94 138 TYR B CA 1
ATOM 2758 C C . TYR B 1 138 ? 10.312 1.558 -5.488 1 98.94 138 TYR B C 1
ATOM 2760 O O . TYR B 1 138 ? 10.562 0.876 -4.492 1 98.94 138 TYR B O 1
ATOM 2768 N N . ASN B 1 139 ? 9.719 2.756 -5.383 1 98.94 139 ASN B N 1
ATOM 2769 C CA . ASN B 1 139 ? 8.914 3.174 -4.242 1 98.94 139 ASN B CA 1
ATOM 2770 C C . ASN B 1 139 ? 7.422 3.008 -4.516 1 98.94 139 ASN B C 1
ATOM 2772 O O . ASN B 1 139 ? 6.863 3.699 -5.371 1 98.94 139 ASN B O 1
ATOM 2776 N N . THR B 1 140 ? 6.789 2.047 -3.857 1 99 140 THR B N 1
ATOM 2777 C CA . THR B 1 140 ? 5.363 1.777 -4.02 1 99 140 THR B CA 1
ATOM 2778 C C . THR B 1 140 ? 4.625 1.95 -2.697 1 99 140 THR B C 1
ATOM 2780 O O . THR B 1 140 ? 5.07 1.454 -1.661 1 99 140 THR B O 1
ATOM 2783 N N . PHE B 1 141 ? 3.482 2.693 -2.744 1 98.94 141 PHE B N 1
ATOM 2784 C CA . PHE B 1 141 ? 2.781 2.893 -1.482 1 98.94 141 PHE B CA 1
ATOM 2785 C C . PHE B 1 141 ? 1.335 3.309 -1.726 1 98.94 141 PHE B C 1
ATOM 2787 O O . PHE B 1 141 ? 0.979 3.711 -2.834 1 98.94 141 PHE B O 1
ATOM 2794 N N . CYS B 1 142 ? 0.517 3.07 -0.723 1 98.94 142 CYS B N 1
ATOM 2795 C CA . CYS B 1 142 ? -0.823 3.639 -0.63 1 98.94 142 CYS B CA 1
ATOM 2796 C C . CYS B 1 142 ? -0.946 4.551 0.584 1 98.94 142 CYS B C 1
ATOM 2798 O O . CYS B 1 142 ? -0.253 4.355 1.584 1 98.94 142 CYS B O 1
ATOM 2800 N N . ILE B 1 143 ? -1.774 5.508 0.454 1 98.94 143 ILE B N 1
ATOM 2801 C CA . ILE B 1 143 ? -2.166 6.348 1.579 1 98.94 143 ILE B CA 1
ATOM 2802 C C . ILE B 1 143 ? -3.666 6.203 1.833 1 98.94 143 ILE B C 1
ATOM 2804 O O . ILE B 1 143 ? -4.406 5.727 0.968 1 98.94 143 ILE B O 1
ATOM 2808 N N . PRO B 1 144 ? -4.148 6.559 3.049 1 98.88 144 PRO B N 1
ATOM 2809 C CA . PRO B 1 144 ? -5.555 6.352 3.414 1 98.88 144 PRO B CA 1
ATOM 2810 C C . PRO B 1 144 ? -6.496 7.332 2.721 1 98.88 144 PRO B C 1
ATOM 2812 O O . PRO B 1 144 ? -7.492 7.762 3.311 1 98.88 144 PRO B O 1
ATOM 2815 N N . ARG B 1 145 ? -6.207 7.777 1.577 1 98.94 145 ARG B N 1
ATOM 2816 C CA . ARG B 1 145 ? -7.004 8.711 0.786 1 98.94 145 ARG B CA 1
ATOM 2817 C C . ARG B 1 145 ? -7.461 8.062 -0.519 1 98.94 145 ARG B C 1
ATOM 2819 O O . ARG B 1 145 ? -8 8.742 -1.395 1 98.94 145 ARG B O 1
ATOM 2826 N N . ALA B 1 146 ? -7.156 6.738 -0.621 1 98.94 146 ALA B N 1
ATOM 2827 C CA . ALA B 1 146 ? -7.457 5.957 -1.818 1 98.94 146 ALA B CA 1
ATOM 2828 C C . ALA B 1 146 ? -6.59 6.402 -2.994 1 98.94 146 ALA B C 1
ATOM 2830 O O . ALA B 1 146 ? -7.098 6.633 -4.094 1 98.94 146 ALA B O 1
ATOM 2831 N N . VAL B 1 147 ? -5.348 6.555 -2.73 1 98.94 147 VAL B N 1
ATOM 2832 C CA . VAL B 1 147 ? -4.301 6.855 -3.703 1 98.94 147 VAL B CA 1
ATOM 2833 C C . VAL B 1 147 ? -3.1 5.945 -3.467 1 98.94 147 VAL B C 1
ATOM 2835 O O . VAL B 1 147 ? -2.693 5.727 -2.322 1 98.94 147 VAL B O 1
ATOM 2838 N N . CYS B 1 148 ? -2.596 5.348 -4.555 1 98.94 148 CYS B N 1
ATOM 2839 C CA . CYS B 1 148 ? -1.366 4.562 -4.539 1 98.94 148 CYS B CA 1
ATOM 2840 C C . CYS B 1 148 ? -0.393 5.055 -5.602 1 98.94 148 CYS B C 1
ATOM 2842 O O . CYS B 1 148 ? -0.81 5.586 -6.637 1 98.94 148 CYS B O 1
ATOM 2844 N N . VAL B 1 149 ? 0.888 4.867 -5.312 1 98.94 149 VAL B N 1
ATOM 2845 C CA . VAL B 1 149 ? 1.945 5.379 -6.18 1 98.94 149 VAL B CA 1
ATOM 2846 C C . VAL B 1 149 ? 2.975 4.281 -6.441 1 98.94 149 VAL B C 1
ATOM 2848 O O . VAL B 1 149 ? 3.303 3.502 -5.543 1 98.94 149 VAL B O 1
ATOM 2851 N N . VAL B 1 150 ? 3.447 4.203 -7.645 1 98.94 150 VAL B N 1
ATOM 2852 C CA . VAL B 1 150 ? 4.641 3.453 -8.031 1 98.94 150 VAL B CA 1
ATOM 2853 C C . VAL B 1 150 ? 5.641 4.387 -8.703 1 98.94 150 VAL B C 1
ATOM 2855 O O . VAL B 1 150 ? 5.395 4.887 -9.805 1 98.94 150 VAL B O 1
ATOM 2858 N N . ALA B 1 151 ? 6.711 4.676 -8.039 1 99 151 ALA B N 1
ATOM 2859 C CA . ALA B 1 151 ? 7.809 5.477 -8.578 1 99 151 ALA B CA 1
ATOM 2860 C C . ALA B 1 151 ? 9.062 4.633 -8.766 1 99 151 ALA B C 1
ATOM 2862 O O . ALA B 1 151 ? 9.266 3.639 -8.07 1 99 151 ALA B O 1
ATOM 2863 N N . GLU B 1 152 ? 9.906 4.992 -9.719 1 98.94 152 GLU B N 1
ATOM 2864 C CA . GLU B 1 152 ? 11.07 4.168 -10.023 1 98.94 152 GLU B CA 1
ATOM 2865 C C . GLU B 1 152 ? 12.266 5.031 -10.438 1 98.94 152 GLU B C 1
ATOM 2867 O O . GLU B 1 152 ? 12.094 6.164 -10.883 1 98.94 152 GLU B O 1
ATOM 2872 N N . GLY B 1 153 ? 13.422 4.539 -10.164 1 98.94 153 GLY B N 1
ATOM 2873 C CA . GLY B 1 153 ? 14.664 5.176 -10.547 1 98.94 153 GLY B CA 1
ATOM 2874 C C . GLY B 1 153 ? 15.891 4.32 -10.258 1 98.94 153 GLY B C 1
ATOM 2875 O O . GLY B 1 153 ? 15.773 3.244 -9.664 1 98.94 153 GLY B O 1
ATOM 2876 N N . PRO B 1 154 ? 17.031 4.82 -10.703 1 98.88 154 PRO B N 1
ATOM 2877 C CA . PRO B 1 154 ? 18.25 4.043 -10.5 1 98.88 154 PRO B CA 1
ATOM 2878 C C . PRO B 1 154 ? 18.609 3.887 -9.023 1 98.88 154 PRO B C 1
ATOM 2880 O O . PRO B 1 154 ? 18.422 4.82 -8.234 1 98.88 154 PRO B O 1
ATOM 2883 N N . ALA B 1 155 ? 19.094 2.705 -8.734 1 98.75 155 ALA B N 1
ATOM 2884 C CA . ALA B 1 155 ? 19.547 2.408 -7.375 1 98.75 155 ALA B CA 1
ATOM 2885 C C . ALA B 1 155 ? 20.859 3.113 -7.066 1 98.75 155 ALA B C 1
ATOM 2887 O O . ALA B 1 155 ? 21.703 3.293 -7.949 1 98.75 155 ALA B O 1
ATOM 2888 N N . GLY B 1 156 ? 21.016 3.486 -5.758 1 98.12 156 GLY B N 1
ATOM 2889 C CA . GLY B 1 156 ? 22.25 4.086 -5.266 1 98.12 156 GLY B CA 1
ATOM 2890 C C . GLY B 1 156 ? 22.141 4.602 -3.844 1 98.12 156 GLY B C 1
ATOM 2891 O O . GLY B 1 156 ? 21.141 4.344 -3.164 1 98.12 156 GLY B O 1
ATOM 2892 N N . GLU B 1 157 ? 23.125 5.27 -3.432 1 96.69 157 GLU B N 1
ATOM 2893 C CA . GLU B 1 157 ? 23.094 5.895 -2.111 1 96.69 157 GLU B CA 1
ATOM 2894 C C . GLU B 1 157 ? 22.172 7.121 -2.109 1 96.69 157 GLU B C 1
ATOM 2896 O O . GLU B 1 157 ? 21.625 7.492 -1.07 1 96.69 157 GLU B O 1
ATOM 2901 N N . THR B 1 158 ? 22.234 7.77 -3.168 1 98.38 158 THR B N 1
ATOM 2902 C CA . THR B 1 158 ? 21.266 8.82 -3.469 1 98.38 158 THR B CA 1
ATOM 2903 C C . THR B 1 158 ? 20.375 8.406 -4.637 1 98.38 158 THR B C 1
ATOM 2905 O O . THR B 1 158 ? 20.859 7.906 -5.652 1 98.38 158 THR B O 1
ATOM 2908 N N . MET B 1 159 ? 19.094 8.586 -4.445 1 98.81 159 MET B N 1
ATOM 2909 C CA . MET B 1 159 ? 18.172 8.125 -5.469 1 98.81 159 MET B CA 1
ATOM 2910 C C . MET B 1 159 ? 17.125 9.188 -5.781 1 98.81 159 MET B C 1
ATOM 2912 O O . MET B 1 159 ? 16.672 9.898 -4.883 1 98.81 159 MET B O 1
ATOM 2916 N N . SER B 1 160 ? 16.797 9.266 -7.043 1 98.88 160 SER B N 1
ATOM 2917 C CA . SER B 1 160 ? 15.648 10.023 -7.543 1 98.88 160 SER B CA 1
ATOM 2918 C C . SER B 1 160 ? 14.609 9.102 -8.172 1 98.88 160 SER B C 1
ATOM 2920 O O . SER B 1 160 ? 14.844 8.539 -9.242 1 98.88 160 SER B O 1
ATOM 2922 N N . LEU B 1 161 ? 13.531 8.93 -7.5 1 98.94 161 LEU B N 1
ATOM 2923 C CA . LEU B 1 161 ? 12.461 8.047 -7.953 1 98.94 161 LEU B CA 1
ATOM 2924 C C . LEU B 1 161 ? 11.25 8.852 -8.406 1 98.94 161 LEU B C 1
ATOM 2926 O O . LEU B 1 161 ? 10.812 9.766 -7.711 1 98.94 161 LEU B O 1
ATOM 2930 N N . GLU B 1 162 ? 10.734 8.5 -9.555 1 98.94 162 GLU B N 1
ATOM 2931 C CA . GLU B 1 162 ? 9.609 9.25 -10.109 1 98.94 162 GLU B CA 1
ATOM 2932 C C . GLU B 1 162 ? 8.578 8.312 -10.742 1 98.94 162 GLU B C 1
ATOM 2934 O O . GLU B 1 162 ? 8.922 7.219 -11.188 1 98.94 162 GLU B O 1
ATOM 2939 N N . THR B 1 163 ? 7.332 8.789 -10.68 1 98.94 163 THR B N 1
ATOM 2940 C CA . THR B 1 163 ? 6.301 8.047 -11.391 1 98.94 163 THR B CA 1
ATOM 2941 C C . THR B 1 163 ? 6.527 8.125 -12.898 1 98.94 163 THR B C 1
ATOM 2943 O O . THR B 1 163 ? 6.938 9.164 -13.422 1 98.94 163 THR B O 1
ATOM 2946 N N . LYS B 1 164 ? 6.273 7 -13.555 1 98.5 164 LYS B N 1
ATOM 2947 C CA . LYS B 1 164 ? 6.188 6.965 -15.008 1 98.5 164 LYS B CA 1
ATOM 2948 C C . LYS B 1 164 ? 4.734 6.965 -15.477 1 98.5 164 LYS B C 1
ATOM 2950 O O . LYS B 1 164 ? 3.838 7.375 -14.734 1 98.5 164 LYS B O 1
ATOM 2955 N N . GLU B 1 165 ? 4.434 6.645 -16.672 1 96.25 165 GLU B N 1
ATOM 2956 C CA . GLU B 1 165 ? 3.104 6.762 -17.266 1 96.25 165 GLU B CA 1
ATOM 2957 C C . GLU B 1 165 ? 2.059 6.027 -16.438 1 96.25 165 GLU B C 1
ATOM 2959 O O . GLU B 1 165 ? 0.939 6.516 -16.266 1 96.25 165 GLU B O 1
ATOM 2964 N N . ASN B 1 166 ? 2.342 4.91 -15.867 1 96.31 166 ASN B N 1
ATOM 2965 C CA . ASN B 1 166 ? 1.4 4.094 -15.109 1 96.31 166 ASN B CA 1
ATOM 2966 C C . ASN B 1 166 ? 1.726 4.102 -13.617 1 96.31 166 ASN B C 1
ATOM 2968 O O . ASN B 1 166 ? 1.594 3.076 -12.945 1 96.31 166 ASN B O 1
ATOM 2972 N N . GLY B 1 167 ? 2.074 5.258 -13.117 1 98.81 167 GLY B N 1
ATOM 2973 C CA . GLY B 1 167 ? 2.635 5.234 -11.773 1 98.81 167 GLY B CA 1
ATOM 2974 C C . GLY B 1 167 ? 1.653 5.684 -10.711 1 98.81 167 GLY B C 1
ATOM 2975 O O . GLY B 1 167 ? 1.984 5.707 -9.523 1 98.81 167 GLY B O 1
ATOM 2976 N N . ILE B 1 168 ? 0.392 6.074 -11.094 1 98.88 168 ILE B N 1
ATOM 2977 C CA . ILE B 1 168 ? -0.57 6.562 -10.109 1 98.88 168 ILE B CA 1
ATOM 2978 C C . ILE B 1 168 ? -1.877 5.785 -10.234 1 98.88 168 ILE B C 1
ATOM 2980 O O . ILE B 1 168 ? -2.42 5.641 -11.336 1 98.88 168 ILE B O 1
ATOM 2984 N N . ALA B 1 169 ? -2.326 5.215 -9.148 1 98.94 169 ALA B N 1
ATOM 2985 C CA . ALA B 1 169 ? -3.678 4.676 -9.008 1 98.94 169 ALA B CA 1
ATOM 2986 C C . ALA B 1 169 ? -4.469 5.445 -7.949 1 98.94 169 ALA B C 1
ATOM 2988 O O . ALA B 1 169 ? -3.945 5.75 -6.875 1 98.94 169 ALA B O 1
ATOM 2989 N N . GLU B 1 170 ? -5.68 5.789 -8.258 1 98.94 170 GLU B N 1
ATOM 2990 C CA . GLU B 1 170 ? -6.48 6.527 -7.281 1 98.94 170 GLU B CA 1
ATOM 2991 C C . GLU B 1 170 ? -7.973 6.324 -7.531 1 98.94 170 GLU B C 1
ATOM 2993 O O . GLU B 1 170 ? -8.367 5.832 -8.586 1 98.94 170 GLU B O 1
ATOM 2998 N N . SER B 1 171 ? -8.75 6.613 -6.566 1 98.94 171 SER B N 1
ATOM 2999 C CA . SER B 1 171 ? -10.195 6.484 -6.676 1 98.94 171 SER B CA 1
ATOM 3000 C C . SER B 1 171 ? -10.766 7.465 -7.695 1 98.94 171 SER B C 1
ATOM 3002 O O . SER B 1 171 ? -10.109 8.453 -8.047 1 98.94 171 SER B O 1
ATOM 3004 N N . SER B 1 172 ? -12.016 7.168 -8.086 1 98.81 172 SER B N 1
ATOM 3005 C CA . SER B 1 172 ? -12.719 8.094 -8.969 1 98.81 172 SER B CA 1
ATOM 3006 C C . SER B 1 172 ? -12.883 9.461 -8.32 1 98.81 172 SER B C 1
ATOM 3008 O O . SER B 1 172 ? -12.797 10.492 -9 1 98.81 172 SER B O 1
ATOM 3010 N N . TYR B 1 173 ? -13.133 9.492 -7.004 1 98.75 173 TYR B N 1
ATOM 3011 C CA . TYR B 1 173 ? -13.273 10.766 -6.301 1 98.75 173 TYR B CA 1
ATOM 3012 C C . TYR B 1 173 ? -11.992 11.586 -6.414 1 98.75 173 TYR B C 1
ATOM 3014 O O . TYR B 1 173 ? -12.039 12.773 -6.75 1 98.75 173 TYR B O 1
ATOM 3022 N N . MET B 1 174 ? -10.867 10.945 -6.148 1 98.88 174 MET B N 1
ATOM 3023 C CA . MET B 1 174 ? -9.602 11.664 -6.156 1 98.88 174 MET B CA 1
ATOM 3024 C C . MET B 1 174 ? -9.242 12.125 -7.562 1 98.88 174 MET B C 1
ATOM 3026 O O . MET B 1 174 ? -8.75 13.234 -7.75 1 98.88 174 MET B O 1
ATOM 3030 N N . ALA B 1 175 ? -9.5 11.289 -8.508 1 98.75 175 ALA B N 1
ATOM 3031 C CA . ALA B 1 175 ? -9.227 11.648 -9.898 1 98.75 175 ALA B CA 1
ATOM 3032 C C . ALA B 1 175 ? -10.008 12.891 -10.312 1 98.75 175 ALA B C 1
ATOM 3034 O O . ALA B 1 175 ? -9.539 13.688 -11.125 1 98.75 175 ALA B O 1
ATOM 3035 N N . LYS B 1 176 ? -11.117 13.055 -9.727 1 98.31 176 LYS B N 1
ATOM 3036 C CA . LYS B 1 176 ? -11.992 14.164 -10.102 1 98.31 176 LYS B CA 1
ATOM 3037 C C . LYS B 1 176 ? -11.695 15.406 -9.266 1 98.31 176 LYS B C 1
ATOM 3039 O O . LYS B 1 176 ? -11.75 16.531 -9.766 1 98.31 176 LYS B O 1
ATOM 3044 N N . ASN B 1 177 ? -11.352 15.258 -7.965 1 98.44 177 ASN B N 1
ATOM 3045 C CA . ASN B 1 177 ? -11.414 16.375 -7.043 1 98.44 177 ASN B CA 1
ATOM 3046 C C . ASN B 1 177 ? -10.031 16.766 -6.531 1 98.44 177 ASN B C 1
ATOM 3048 O O . ASN B 1 177 ? -9.828 17.891 -6.043 1 98.44 177 ASN B O 1
ATOM 3052 N N . ASP B 1 178 ? -9.125 15.938 -6.57 1 98.56 178 ASP B N 1
ATOM 3053 C CA . ASP B 1 178 ? -7.762 16.109 -6.086 1 98.56 178 ASP B CA 1
ATOM 3054 C C . ASP B 1 178 ? -6.801 15.156 -6.797 1 98.56 178 ASP B C 1
ATOM 3056 O O . ASP B 1 178 ? -6.137 14.344 -6.152 1 98.56 178 ASP B O 1
ATOM 3060 N N . LYS B 1 179 ? -6.695 15.328 -8.102 1 98.69 179 LYS B N 1
ATOM 3061 C CA . LYS B 1 179 ? -5.957 14.414 -8.961 1 98.69 179 LYS B CA 1
ATOM 3062 C C . LYS B 1 179 ? -4.457 14.492 -8.695 1 98.69 179 LYS B C 1
ATOM 3064 O O . LYS B 1 179 ? -3.891 15.586 -8.625 1 98.69 179 LYS B O 1
ATOM 3069 N N . THR B 1 180 ? -3.814 13.344 -8.453 1 98.88 180 THR B N 1
ATOM 3070 C CA . THR B 1 180 ? -2.357 13.258 -8.43 1 98.88 180 THR B CA 1
ATOM 3071 C C . THR B 1 180 ? -1.8 13.156 -9.852 1 98.88 180 THR B C 1
ATOM 3073 O O . THR B 1 180 ? -2.094 12.203 -10.57 1 98.88 180 THR B O 1
ATOM 3076 N N . MET B 1 181 ? -0.967 14.078 -10.18 1 98.56 181 MET B N 1
ATOM 3077 C CA . MET B 1 181 ? -0.457 14.141 -11.547 1 98.56 181 MET B CA 1
ATOM 3078 C C . MET B 1 181 ? 0.905 13.461 -11.648 1 98.56 181 MET B C 1
ATOM 3080 O O . MET B 1 181 ? 1.19 12.781 -12.641 1 98.56 181 MET B O 1
ATOM 3084 N N . LYS B 1 182 ? 1.683 13.719 -10.742 1 98.5 182 LYS B N 1
ATOM 3085 C CA . LYS B 1 182 ? 3.053 13.219 -10.703 1 98.5 182 LYS B CA 1
ATOM 3086 C C . LYS B 1 182 ? 3.553 13.086 -9.266 1 98.5 182 LYS B C 1
ATOM 3088 O O . LYS B 1 182 ? 3.045 13.758 -8.367 1 98.5 182 LYS B O 1
ATOM 3093 N N . PHE B 1 183 ? 4.469 12.258 -9.078 1 98.88 183 PHE B N 1
ATOM 3094 C CA . PHE B 1 183 ? 5.156 12.078 -7.805 1 98.88 183 PHE B CA 1
ATOM 3095 C C . PHE B 1 183 ? 6.652 11.891 -8.023 1 98.88 183 PHE B C 1
ATOM 3097 O O . PHE B 1 183 ? 7.07 11.188 -8.945 1 98.88 183 PHE B O 1
ATOM 3104 N N . SER B 1 184 ? 7.402 12.531 -7.23 1 98.81 184 SER B N 1
ATOM 3105 C CA . SER B 1 184 ? 8.844 12.336 -7.199 1 98.81 184 SER B CA 1
ATOM 3106 C C . SER B 1 184 ? 9.367 12.242 -5.77 1 98.81 184 SER B C 1
ATOM 3108 O O . SER B 1 184 ? 8.805 12.859 -4.859 1 98.81 184 SER B O 1
ATOM 3110 N N . PHE B 1 185 ? 10.367 11.461 -5.613 1 98.69 185 PHE B N 1
ATOM 3111 C CA . PHE B 1 185 ? 10.969 11.164 -4.316 1 98.69 185 PHE B CA 1
ATOM 3112 C C . PHE B 1 185 ? 12.484 11.141 -4.414 1 98.69 185 PHE B C 1
ATOM 3114 O O . PHE B 1 185 ? 13.055 10.312 -5.133 1 98.69 185 PHE B O 1
ATOM 3121 N N . GLU B 1 186 ? 13.125 12.117 -3.758 1 98.69 186 GLU B N 1
ATOM 3122 C CA . GLU B 1 186 ? 14.578 12.141 -3.598 1 98.69 186 GLU B CA 1
ATOM 3123 C C . GLU B 1 186 ? 14.984 11.672 -2.203 1 98.69 186 GLU B C 1
ATOM 3125 O O . GLU B 1 186 ? 14.531 12.227 -1.199 1 98.69 186 GLU B O 1
ATOM 3130 N N . ILE B 1 187 ? 15.859 10.734 -2.176 1 98.44 187 ILE B N 1
ATOM 3131 C CA . ILE B 1 187 ? 16.297 10.195 -0.892 1 98.44 187 ILE B CA 1
ATOM 3132 C C . ILE B 1 187 ? 17.812 10.086 -0.865 1 98.44 187 ILE B C 1
ATOM 3134 O O . ILE B 1 187 ? 18.438 9.695 -1.858 1 98.44 187 ILE B O 1
ATOM 3138 N N . ASP B 1 188 ? 18.422 10.492 0.228 1 98.12 188 ASP B N 1
ATOM 3139 C CA . ASP B 1 188 ? 19.859 10.43 0.462 1 98.12 188 ASP B CA 1
ATOM 3140 C C . ASP B 1 188 ? 20.188 9.492 1.625 1 98.12 188 ASP B C 1
ATOM 3142 O O . ASP B 1 188 ? 19.859 9.789 2.775 1 98.12 188 ASP B O 1
ATOM 3146 N N . LEU B 1 189 ? 20.859 8.406 1.293 1 96.69 189 LEU B N 1
ATOM 3147 C CA . LEU B 1 189 ? 21.25 7.398 2.273 1 96.69 189 LEU B CA 1
ATOM 3148 C C . LEU B 1 189 ? 22.766 7.387 2.479 1 96.69 189 LEU B C 1
ATOM 3150 O O . LEU B 1 189 ? 23.312 6.422 3.014 1 96.69 189 LEU B O 1
ATOM 3154 N N . SER B 1 190 ? 23.547 8.352 1.968 1 93.69 190 SER B N 1
ATOM 3155 C CA . SER B 1 190 ? 25 8.32 1.959 1 93.69 190 SER B CA 1
ATOM 3156 C C . SER B 1 190 ? 25.578 8.492 3.365 1 93.69 190 SER B C 1
ATOM 3158 O O . SER B 1 190 ? 26.672 8.016 3.66 1 93.69 190 SER B O 1
ATOM 3160 N N . GLY B 1 191 ? 24.953 9.062 4.297 1 91.06 191 GLY B N 1
ATOM 3161 C CA . GLY B 1 191 ? 25.422 9.266 5.656 1 91.06 191 GLY B CA 1
ATOM 3162 C C . GLY B 1 191 ? 24.703 8.406 6.68 1 91.06 191 GLY B C 1
ATOM 3163 O O . GLY B 1 191 ? 24.25 7.305 6.367 1 91.06 191 GLY B O 1
ATOM 3164 N N . ASP B 1 192 ? 24.766 8.797 7.855 1 92.62 192 ASP B N 1
ATOM 3165 C CA . ASP B 1 192 ? 24.125 8.07 8.945 1 92.62 192 ASP B CA 1
ATOM 3166 C C . ASP B 1 192 ? 22.672 8.508 9.117 1 92.62 192 ASP B C 1
ATOM 3168 O O . ASP B 1 192 ? 21.953 7.945 9.938 1 92.62 192 ASP B O 1
ATOM 3172 N N . GLN B 1 193 ? 22.375 9.477 8.281 1 95.62 193 GLN B N 1
ATOM 3173 C CA . GLN B 1 193 ? 21.016 9.984 8.328 1 95.62 193 GLN B CA 1
ATOM 3174 C C . GLN B 1 193 ? 20.266 9.672 7.035 1 95.62 193 GLN B C 1
ATOM 3176 O O . GLN B 1 193 ? 20.891 9.398 6.004 1 95.62 193 GLN B O 1
ATOM 3181 N N . LEU B 1 194 ? 18.969 9.586 7.145 1 96.94 194 LEU B N 1
ATOM 3182 C CA . LEU B 1 194 ? 18.078 9.516 5.992 1 96.94 194 LEU B CA 1
ATOM 3183 C C . LEU B 1 194 ? 17.469 10.883 5.699 1 96.94 194 LEU B C 1
ATOM 3185 O O . LEU B 1 194 ? 16.797 11.469 6.559 1 96.94 194 LEU B O 1
ATOM 3189 N N . GLN B 1 195 ? 17.781 11.391 4.578 1 96.94 195 GLN B N 1
ATOM 3190 C CA . GLN B 1 195 ? 17.188 12.648 4.145 1 96.94 195 GLN B CA 1
ATOM 3191 C C . GLN B 1 195 ? 16.328 12.445 2.896 1 96.94 195 GLN B C 1
ATOM 3193 O O . GLN B 1 195 ? 16.719 11.703 1.989 1 96.94 195 GLN B O 1
ATOM 3198 N N . TYR B 1 196 ? 15.172 13.156 2.873 1 97.81 196 TYR B N 1
ATOM 3199 C CA . TYR B 1 196 ? 14.398 13.008 1.649 1 97.81 196 TYR B CA 1
ATOM 3200 C C . TYR B 1 196 ? 13.594 14.273 1.355 1 97.81 196 TYR B C 1
ATOM 3202 O O . TYR B 1 196 ? 13.398 15.109 2.238 1 97.81 196 TYR B O 1
ATOM 3210 N N . THR B 1 197 ? 13.273 14.461 0.094 1 98.19 197 THR B N 1
ATOM 3211 C CA . THR B 1 197 ? 12.266 15.391 -0.422 1 98.19 197 THR B CA 1
ATOM 3212 C C . THR B 1 197 ? 11.258 14.656 -1.302 1 98.19 197 THR B C 1
ATOM 3214 O O . THR B 1 197 ? 11.641 13.914 -2.207 1 98.19 197 THR B O 1
ATOM 3217 N N . GLN B 1 198 ? 10.031 14.836 -0.988 1 98.44 198 GLN B N 1
ATOM 3218 C CA . GLN B 1 198 ? 8.953 14.281 -1.807 1 98.44 198 GLN B CA 1
ATOM 3219 C C . GLN B 1 198 ? 8.07 15.391 -2.371 1 98.44 198 GLN B C 1
ATOM 3221 O O . GLN B 1 198 ? 7.688 16.312 -1.649 1 98.44 198 GLN B O 1
ATOM 3226 N N . VAL B 1 199 ? 7.82 15.258 -3.656 1 98.75 199 VAL B N 1
ATOM 3227 C CA . VAL B 1 199 ? 6.957 16.219 -4.332 1 98.75 199 VAL B CA 1
ATOM 3228 C C . VAL B 1 199 ? 5.801 15.492 -5.012 1 98.75 199 VAL B C 1
ATOM 3230 O O . VAL B 1 199 ? 6.023 14.57 -5.805 1 98.75 199 VAL B O 1
ATOM 3233 N N . THR B 1 200 ? 4.59 15.883 -4.684 1 98.88 200 THR B N 1
ATOM 3234 C CA . THR B 1 200 ? 3.385 15.406 -5.352 1 98.88 200 THR B CA 1
ATOM 3235 C C . THR B 1 200 ? 2.689 16.547 -6.09 1 98.88 200 THR B C 1
ATOM 3237 O O . THR B 1 200 ? 2.246 17.516 -5.469 1 98.88 200 THR B O 1
ATOM 3240 N N . SER B 1 201 ? 2.633 16.438 -7.391 1 98.81 201 SER B N 1
ATOM 3241 C CA . SER B 1 201 ? 1.896 17.406 -8.195 1 98.81 201 SER B CA 1
ATOM 3242 C C . SER B 1 201 ? 0.406 17.078 -8.227 1 98.81 201 SER B C 1
ATOM 3244 O O . SER B 1 201 ? 0.011 15.984 -8.648 1 98.81 201 SER B O 1
ATOM 3246 N N . LEU B 1 202 ? -0.362 18.125 -7.852 1 98.81 202 LEU B N 1
ATOM 3247 C CA . LEU B 1 202 ? -1.795 17.906 -7.695 1 98.81 202 LEU B CA 1
ATOM 3248 C C . LEU B 1 202 ? -2.596 18.859 -8.578 1 98.81 202 LEU B C 1
ATOM 3250 O O . LEU B 1 202 ? -2.102 19.922 -8.961 1 98.81 202 LEU B O 1
ATOM 3254 N N . GLN B 1 203 ? -3.752 18.391 -8.992 1 98.62 203 GLN B N 1
ATOM 3255 C CA . GLN B 1 203 ? -4.855 19.25 -9.43 1 98.62 203 GLN B CA 1
ATOM 3256 C C . GLN B 1 203 ? -5.98 19.25 -8.398 1 98.62 203 GLN B C 1
ATOM 3258 O O . GLN B 1 203 ? -6.785 18.312 -8.344 1 98.62 203 GLN B O 1
ATOM 3263 N N . VAL B 1 204 ? -6.055 20.266 -7.613 1 98.06 204 VAL B N 1
ATOM 3264 C CA . VAL B 1 204 ? -6.984 20.328 -6.492 1 98.06 204 VAL B CA 1
ATOM 3265 C C . VAL B 1 204 ? -7.586 21.734 -6.41 1 98.06 204 VAL B C 1
ATOM 3267 O O . VAL B 1 204 ? -6.914 22.719 -6.715 1 98.06 204 VAL B O 1
ATOM 3270 N N . TYR B 1 205 ? -8.914 21.844 -6.059 1 97.06 205 TYR B N 1
ATOM 3271 C CA . TYR B 1 205 ? -9.664 23.094 -5.98 1 97.06 205 TYR B CA 1
ATOM 3272 C C . TYR B 1 205 ? -9.555 23.875 -7.285 1 97.06 205 TYR B C 1
ATOM 3274 O O . TYR B 1 205 ? -9.477 25.109 -7.27 1 97.06 205 TYR B O 1
ATOM 3282 N N . GLY B 1 206 ? -9.445 23.156 -8.312 1 95.69 206 GLY B N 1
ATOM 3283 C CA . GLY B 1 206 ? -9.477 23.75 -9.641 1 95.69 206 GLY B CA 1
ATOM 3284 C C . GLY B 1 206 ? -8.141 24.312 -10.078 1 95.69 206 GLY B C 1
ATOM 3285 O O . GLY B 1 206 ? -8.047 24.953 -11.125 1 95.69 206 GLY B O 1
ATOM 3286 N N . GLN B 1 207 ? -7.062 24.078 -9.336 1 97 207 GLN B N 1
ATOM 3287 C CA . GLN B 1 207 ? -5.758 24.656 -9.656 1 97 207 GLN B CA 1
ATOM 3288 C C . GLN B 1 207 ? -4.641 23.641 -9.391 1 97 207 GLN B C 1
ATOM 3290 O O . GLN B 1 207 ? -4.793 22.734 -8.578 1 97 207 GLN B O 1
ATOM 3295 N N . PRO B 1 208 ? -3.518 23.812 -10.164 1 98.12 208 PRO B N 1
ATOM 3296 C CA . PRO B 1 208 ? -2.346 23 -9.836 1 98.12 208 PRO B CA 1
ATOM 3297 C C . PRO B 1 208 ? -1.737 23.375 -8.484 1 98.12 208 PRO B C 1
ATOM 3299 O O . PRO B 1 208 ? -1.776 24.531 -8.078 1 98.12 208 PRO B O 1
ATOM 3302 N N . PHE B 1 209 ? -1.22 22.422 -7.746 1 98.62 209 PHE B N 1
ATOM 3303 C CA . PHE B 1 209 ? -0.522 22.641 -6.484 1 98.62 209 PHE B CA 1
ATOM 3304 C C . PHE B 1 209 ? 0.622 21.641 -6.32 1 98.62 209 PHE B C 1
ATOM 3306 O O . PHE B 1 209 ? 0.464 20.453 -6.602 1 98.62 209 PHE B O 1
ATOM 3313 N N . GLU B 1 210 ? 1.772 22.094 -5.922 1 98.5 210 GLU B N 1
ATOM 3314 C CA . GLU B 1 210 ? 2.898 21.234 -5.594 1 98.5 210 GLU B CA 1
ATOM 3315 C C . GLU B 1 210 ? 2.963 20.953 -4.094 1 98.5 210 GLU B C 1
ATOM 3317 O O . GLU B 1 210 ? 3.279 21.859 -3.307 1 98.5 210 GLU B O 1
ATOM 3322 N N . HIS B 1 211 ? 2.551 19.75 -3.707 1 98.62 211 HIS B N 1
ATOM 3323 C CA . HIS B 1 211 ? 2.652 19.281 -2.332 1 98.62 211 HIS B CA 1
ATOM 3324 C C . HIS B 1 211 ? 4.059 18.766 -2.027 1 98.62 211 HIS B C 1
ATOM 3326 O O . HIS B 1 211 ? 4.531 17.812 -2.658 1 98.62 211 HIS B O 1
ATOM 3332 N N . VAL B 1 212 ? 4.77 19.406 -1.092 1 98.44 212 VAL B N 1
ATOM 3333 C CA . VAL B 1 212 ? 6.18 19.109 -0.847 1 98.44 212 VAL B CA 1
ATOM 3334 C C . VAL B 1 212 ? 6.379 18.734 0.618 1 98.44 212 VAL B C 1
ATOM 3336 O O . VAL B 1 212 ? 5.887 19.422 1.518 1 98.44 212 VAL B O 1
ATOM 3339 N N . ASP B 1 213 ? 7.066 17.656 0.856 1 97.94 213 ASP B N 1
ATOM 3340 C CA . ASP B 1 213 ? 7.508 17.219 2.174 1 97.94 213 ASP B CA 1
ATOM 3341 C C . ASP B 1 213 ? 9.023 17.016 2.211 1 97.94 213 ASP B C 1
ATOM 3343 O O . ASP B 1 213 ? 9.594 16.422 1.303 1 97.94 213 ASP B O 1
ATOM 3347 N N . THR B 1 214 ? 9.641 17.531 3.17 1 96.94 214 THR B N 1
ATOM 3348 C CA . THR B 1 214 ? 11.07 17.359 3.383 1 96.94 214 THR B CA 1
ATOM 3349 C C . THR B 1 214 ? 11.359 16.953 4.824 1 96.94 214 THR B C 1
ATOM 3351 O O . THR B 1 214 ? 10.695 17.422 5.75 1 96.94 214 THR B O 1
ATOM 3354 N N . SER B 1 215 ? 12.367 16.016 5.008 1 96.56 215 SER B N 1
ATOM 3355 C CA . SER B 1 215 ? 12.695 15.625 6.375 1 96.56 215 SER B CA 1
ATOM 3356 C C . SER B 1 215 ? 14.086 15.008 6.449 1 96.56 215 SER B C 1
ATOM 3358 O O . SER B 1 215 ? 14.695 14.703 5.418 1 96.56 215 SER B O 1
ATOM 3360 N N . THR B 1 216 ? 14.641 15.031 7.582 1 97.31 216 THR B N 1
ATOM 3361 C CA . THR B 1 216 ? 15.852 14.312 7.965 1 97.31 216 THR B CA 1
ATOM 3362 C C . THR B 1 216 ? 15.578 13.398 9.156 1 97.31 216 THR B C 1
ATOM 3364 O O . THR B 1 216 ? 14.984 13.828 10.148 1 97.31 216 THR B O 1
ATOM 3367 N N . LEU B 1 217 ? 16 12.164 9.023 1 98.06 217 LEU B N 1
ATOM 3368 C CA . LEU B 1 217 ? 15.742 11.18 10.07 1 98.06 217 LEU B CA 1
ATOM 3369 C C . LEU B 1 217 ? 17.031 10.492 10.492 1 98.06 217 LEU B C 1
ATOM 3371 O O . LEU B 1 217 ? 18.016 10.477 9.742 1 98.06 217 LEU B O 1
ATOM 3375 N N . GLU B 1 218 ? 16.984 9.984 11.688 1 97.5 218 GLU B N 1
ATOM 3376 C CA . GLU B 1 218 ? 18.062 9.125 12.188 1 97.5 218 G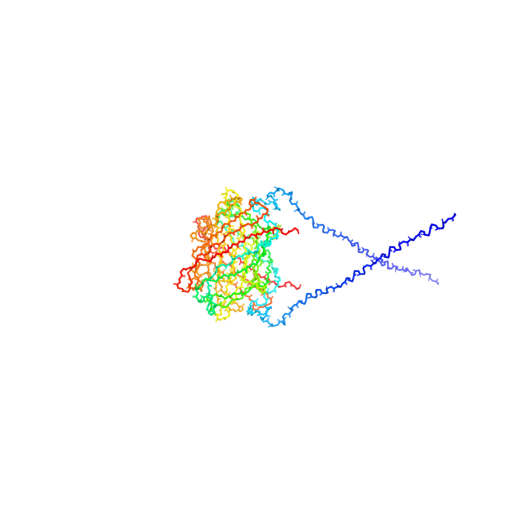LU B CA 1
ATOM 3377 C C . GLU B 1 218 ? 17.516 7.797 12.703 1 97.5 218 GLU B C 1
ATOM 3379 O O . GLU B 1 218 ? 16.375 7.723 13.156 1 97.5 218 GLU B O 1
ATOM 3384 N N . LYS B 1 219 ? 18.344 6.836 12.633 1 96.69 219 LYS B N 1
ATOM 3385 C CA . LYS B 1 219 ? 17.953 5.5 13.078 1 96.69 219 LYS B CA 1
ATOM 3386 C C . LYS B 1 219 ? 17.906 5.426 14.602 1 96.69 219 LYS B C 1
ATOM 3388 O O . LYS B 1 219 ? 18.812 5.922 15.281 1 96.69 219 LYS B O 1
ATOM 3393 N N . VAL B 1 220 ? 16.797 4.871 15.078 1 95 220 VAL B N 1
ATOM 3394 C CA . VAL B 1 220 ? 16.688 4.656 16.516 1 95 220 VAL B CA 1
ATOM 3395 C C . VAL B 1 220 ? 17.594 3.51 16.953 1 95 220 VAL B C 1
ATOM 3397 O O . VAL B 1 220 ? 17.609 2.453 16.312 1 95 220 VAL B O 1
ATOM 3400 N N . LYS B 1 221 ? 18.438 3.676 17.875 1 84.31 221 LYS B N 1
ATOM 3401 C CA . LYS B 1 221 ? 19.391 2.688 18.375 1 84.31 221 LYS B CA 1
ATOM 3402 C C . LYS B 1 221 ? 18.703 1.656 19.266 1 84.31 221 LYS B C 1
ATOM 3404 O O . LYS B 1 221 ? 17.719 1.971 19.938 1 84.31 221 LYS B O 1
#

Nearest PDB structures (foldseek):
  3ia8-assembly1_A  TM=8.011E-01  e=1.120E-07  Homo sapiens
  6vw4-assembly2_B  TM=3.712E-01  e=7.447E+00  Catenulispora acidiphila DSM 44928
  7nie-assembly1_C  TM=3.308E-01  e=6.382E+00  Sus scrofa
  5xdn-assembly1_B  TM=2.569E-01  e=5.194E+00  Homo sapiens
  4bum-assembly1_X-2  TM=2.585E-01  e=7.447E+00  Danio rerio

pLDDT: mean 87.01, std 24.42, range [21.78, 99.0]

Organism: NCBI:txid520456

Secondary structure (DSSP, 8-state):
---------------------------------TT-SEETTEE-GGGGGG-EEEEEPTT-EEEEEEPPTTSTT-TTSEEEEEEEEEEEEEEEEEEEETTTEEEEEEEEEEEEEETTT--EEEEEEEEEEEETTTTEEEEEEEETTTEEEEEEEE-SSEEEEEEEEEEEEE-HHHHHHEEEEEEEEEEE-SSSEEEEEEEEEEEETTEEEEEEEEEEEEE--/---------------------------------TT-SEETTEE-GGGGGG-EEEEEPTT-EEEEEEPPTTSTT-TTSEEEEEEEEEEEEEEEEEEEETTTEEEEEEEEEEEEEETTT--EEEEEEEEEEEETTTTEEEEEEEETTTEEEEEEEE-SSEEEEEEEEEEEEE-HHHHHHEEEEEEEEEEE-SSSEEEEEEEEEEEETTEEEEE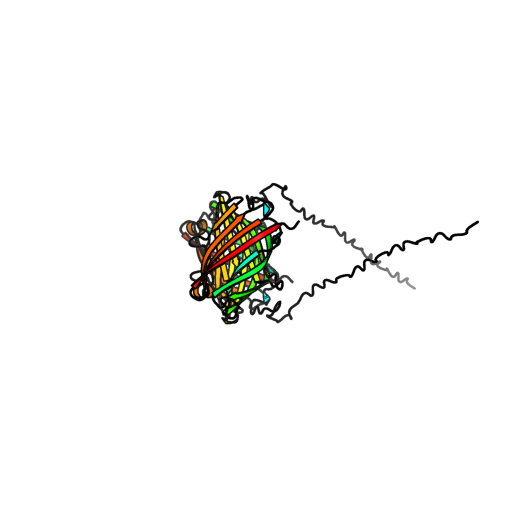EEEEEEEE--

Radius of gyration: 28.04 Å; Cα contacts (8 Å, |Δi|>4): 1127; chains: 2; bounding box: 73×105×99 Å

Solvent-accessible surface area (backbone atoms only — not comparable to full-atom values): 23608 Å² total; per-residue (Å²): 136,88,83,79,79,78,80,78,80,77,79,77,77,78,78,76,78,78,75,76,71,77,72,76,74,70,76,69,72,78,67,50,61,98,81,50,36,47,52,98,89,38,68,37,55,72,56,39,81,54,58,42,45,30,32,48,39,88,96,37,25,46,36,36,37,72,19,40,72,85,40,96,55,32,64,61,22,80,34,76,45,57,24,40,41,43,39,37,31,41,86,67,48,67,39,65,50,81,70,69,48,57,29,33,19,31,31,35,43,40,40,31,25,33,65,92,74,64,46,74,76,46,55,36,39,34,31,46,30,31,27,68,91,74,45,30,31,34,48,30,32,32,38,62,75,47,37,28,40,22,20,40,26,55,59,51,48,58,32,59,26,30,42,58,97,42,10,54,8,27,35,73,65,33,60,72,48,46,20,76,75,45,44,37,40,36,40,36,53,78,62,83,38,44,34,38,42,37,40,36,34,30,42,36,87,90,37,79,44,76,31,36,38,40,41,40,27,34,66,64,129,141,85,77,83,75,82,80,79,79,75,80,75,78,76,76,76,77,78,76,78,70,77,73,76,73,68,75,69,73,77,70,50,62,99,83,51,34,46,54,99,89,38,68,36,55,72,56,39,79,53,59,41,43,29,32,47,39,87,96,36,25,45,35,37,38,71,20,40,72,85,39,96,55,32,65,59,22,79,32,76,44,57,24,39,40,43,39,36,31,40,86,67,47,68,39,64,48,82,70,68,49,56,29,33,20,32,31,36,44,41,40,32,24,32,66,93,75,64,46,74,74,46,55,37,38,32,34,45,28,33,26,68,92,75,45,31,31,34,49,29,34,28,38,62,76,48,37,28,40,22,21,41,26,55,59,51,48,57,29,60,26,30,42,58,97,43,10,53,8,28,34,73,65,34,60,71,48,46,21,75,75,45,42,37,39,36,39,37,52,78,62,84,38,45,34,41,41,35,41,36,35,30,41,36,85,89,37,79,44,75,30,38,39,39,40,42,27,34,65,65,130

Sequence (442 aa):
MRAETMKKFIIASLVGISAALPLPTHAETNKAPENSTIINGMDFGPLAKLVGTWKTVEPGGTDVAPGKEGSNVGKGGTAVEPYYEVLTFEPAADATNASDQYLVAMYYKHEVFRVRDNGKFHDQRGYLIYDKKNNTVYNTFCIPRAVCVVAEGPAGETMSLETKENGIAESSYMAKNDKTMKFSFEIDLSGDQLQYTQVTSLQVYGQPFEHVDTSTLEKVKMRAETMKKFIIASLVGISAALPLPTHAETNKAPENSTIINGMDFGPLAKLVGTWKTVEPGGTDVAPGKEGSNVGKGGTAVEPYYEVLTFEPAADATNASDQYLVAMYYKHEVFRVRDNGKFHDQRGYLIYDKKNNTVYNTFCIPRAVCVVAEGPAGETMSLETKENGIAESSYMAKNDKTMKFSFEIDLSGDQLQYTQVTSLQVYGQPFEHVDTSTLEKVK

Foldseek 3Di:
DDDPPPPPPPPPPPPPPPPPPPPPPPPPPPPPPPDACADPNDRNDLCSLQAAKKKFDPPAKKWWDADPDPDPQHGRGTDIFGKMKMKHKDFDDWDDPPVHWIKTWIKMWIWIATPVPRDTDWIKIFTWMAGPVVQKTWTWIDTPQFKIFIWMFGDDQKTKTKGDPPTIGGDPVCCVAKNWDMKIKIWHRPDQKIWIKIWTWICHPNDIDIIIMTTIIHGDD/DDPDDPDPPPPPPPPPPPPPPPPPPPPPPPPPDPDACADPNDRNDLCSLQAAKKKFDPPAKKWWDADPDPDPQHGRGTDIFGKMKMKHKDFDDWDDPPVHWIKTWIKMWIWIATPVPRDTDWIKIFTWMAGPVVQKTWTWIDTPQFKIFIWMFGDDQKTKTKGDPPGIGGDPCCCVAKNWDMKIKIWHNPDQKIWIKIWTWICHPNDIDIIIMTTIIHGDD